Protein AF-A0A9E0LPG9-F1 (afdb_monomer)

Mean predicted aligned error: 18.49 Å

Foldseek 3Di:
DDDDDDDDDDDPPDPDPDPPFQFKWKWDQQFWKKKKWKDQVPDTDFIKMFGRKTWMKRDDPVDRFPIWIKIKTQLLRIDRPDVVVSVVCCPPLHQVCVQVRIKIWTFDTWDADPVRWIWTWIWIAGPNDTDIFIKTWDDDFDWDDDPPKIKTKTKIKDKDFCPPPRGPSPDDDPDDDDPGRMIMIMMIITMIISDHFFEWDKDKPAQEDEPEEDEAFDKDKDKIKIFGCGQAKKFWDDKDKPDDQKDWDWDDRIAGHRGMTIIMIIGHRYPHAAKDKIWIWIAIPNPVPRIDIGMYIYHYHDPPPDQDLLNLLCCCDDPNVVQAQPQLQPHAALSNCCRHPCVAQNSLSCGDVHHRLLQDALVDVVRLVVQLVCCQANDPPDSNTHHQDVVSNHRDHSRRSNRHSVNSNVSNCVVVVVDD

Radius of gyration: 40.56 Å; Cα contacts (8 Å, |Δi|>4): 874; chains: 1; bounding box: 78×57×148 Å

Secondary structure (DSSP, 8-state):
---PPP---------------PEEEEE-GGG-EEEEEEEETTEEEEEEEEE--EEEEEE-SS-GGG-EEEEEEEGGG-B-S-HHHHHHHHSTTTT-TTT--EEEEEEEEEEE-TTS-EEEEEEEEETTEEEEEEEEEEEEEEEEEETTEEEEEEEEEEEEETTSTTS---S--SS-------EEEEEEEEEEESSPP----EEES-SEEEEEEE-TT-EEEEEEEEEE-SSS-EEEEEEEESSTTEEEEES-SEE-TT-EEEEEEEEE-TT--EEEEEEEEEEES-SS-SEEEEEEEEEE--TTTT--GGGGGGGGSHHHHHHHTTTSTT--HHHHIIIIIHHHH-TTSS-SSSPPSTTS-TTSHHHHHHHHHHHHHB-SS-TTSB--BGGGT-SB-HHHHHHHHHHHHHHHHHHTTS--

pLDDT: mean 82.77, std 16.63, range [26.31, 97.62]

Sequence (420 aa):
MIKFCSISACALLFVTPTAALSKSWTIDRSKSHVEFVALRGSRLGAKGAFRNITGTILFDGRNLETSSVSAQIPLDTLESGIAARDDDLKGPRFFNTALYPKAFFRSLKISKNKDGKHILLGTFELHGLKRNLDLTLLEPVQLSTKGSKQSLTISASTAIEQSHHALNLKRLHPDGFVKVNDKIAIKILVNASSEATKGPLIRFEKTKKNFGVVEEGIEISCNFVVHNDGDKVLRIYETKSTCGCTLASMKKKLIPAGGKEVLKVVMDTSLKQGPVTKEIIVRSNDAKKSAFSIFVSADVRNPHENLGKNVQTKIFQDRCAACHVSRGLGKVGEELYLADCAMCHGLMGGGAVGPNLVRLDYSTKGMAEAVGQIIANGSPSHRSMPGFSKKVGGPLTDTQIESIVKHLKQLSELERGIVR

Solvent-accessible surface area (backbone atoms only — not comparable to full-atom values): 22954 Å² total; per-residue (Å²): 137,86,83,83,81,84,81,80,82,80,80,81,81,78,79,71,80,75,77,78,77,56,46,63,26,25,39,38,28,93,64,14,38,38,40,38,35,38,25,59,68,95,42,89,50,61,50,36,35,34,36,55,27,37,39,41,33,35,49,30,96,89,44,64,58,79,29,45,44,39,39,40,39,39,47,78,48,48,42,50,90,42,69,75,58,35,54,50,46,40,29,78,82,58,57,21,26,88,84,32,47,52,31,39,39,36,55,76,48,36,46,66,48,98,87,67,46,45,32,39,34,19,46,34,31,46,81,89,44,75,43,81,45,65,32,39,53,48,78,75,71,43,77,48,76,61,85,93,47,44,39,38,41,43,37,32,35,39,74,47,53,65,69,48,81,83,61,73,72,84,79,85,74,98,74,76,91,78,87,66,77,31,40,33,42,35,42,37,40,41,28,25,23,66,59,73,81,68,41,25,33,82,46,58,84,56,52,68,48,76,67,48,76,40,67,50,64,42,80,48,74,50,77,37,48,39,33,17,81,14,74,32,67,27,39,51,80,46,58,46,46,86,51,92,58,36,52,58,47,58,92,67,51,67,29,47,51,71,27,68,51,58,38,40,37,40,37,54,29,57,98,42,60,43,80,45,76,45,51,35,40,37,28,38,68,15,88,89,54,41,64,44,76,33,37,42,32,35,31,22,44,56,87,72,80,76,59,50,88,89,46,47,36,52,44,58,36,79,81,43,11,69,80,55,42,54,73,22,65,95,45,49,24,63,62,20,36,57,49,50,44,17,85,33,18,27,87,73,28,69,30,63,84,38,68,52,56,26,85,51,67,50,89,42,70,69,48,42,51,51,52,38,49,32,50,32,67,16,46,94,87,42,94,87,41,54,21,35,20,50,92,65,53,19,87,35,53,72,69,37,46,52,30,33,45,54,39,46,37,53,46,16,34,41,77,71,66,75,48,134

Structure (mmCIF, N/CA/C/O backbone):
data_AF-A0A9E0LPG9-F1
#
_entry.id   AF-A0A9E0LPG9-F1
#
loop_
_atom_site.group_PDB
_atom_site.id
_atom_site.type_symbol
_atom_site.label_atom_id
_atom_site.label_alt_id
_atom_site.label_comp_id
_atom_site.label_asym_id
_atom_site.label_entity_id
_atom_site.label_seq_id
_atom_site.pdbx_PDB_ins_code
_atom_site.Cartn_x
_atom_site.Cartn_y
_atom_site.Cartn_z
_atom_site.occupancy
_atom_site.B_iso_or_equiv
_atom_site.auth_seq_id
_atom_site.auth_comp_id
_atom_site.auth_asym_id
_atom_site.auth_atom_id
_atom_site.pdbx_PDB_model_num
ATOM 1 N N . MET A 1 1 ? 27.581 -17.496 89.366 1.00 40.06 1 MET A N 1
ATOM 2 C CA . MET A 1 1 ? 26.624 -18.213 88.492 1.00 40.06 1 MET A CA 1
ATOM 3 C C . MET A 1 1 ? 25.664 -17.190 87.895 1.00 40.06 1 MET A C 1
ATOM 5 O O . MET A 1 1 ? 24.754 -16.750 88.581 1.00 40.06 1 MET A O 1
ATOM 9 N N . ILE A 1 2 ? 25.933 -16.727 86.672 1.00 38.16 2 ILE A N 1
ATOM 10 C CA . ILE A 1 2 ? 25.159 -15.671 85.997 1.00 38.16 2 ILE A CA 1
ATOM 11 C C . ILE A 1 2 ? 24.058 -16.349 85.169 1.00 38.16 2 ILE A C 1
ATOM 13 O O . ILE A 1 2 ? 24.359 -17.132 84.271 1.00 38.16 2 ILE A O 1
ATOM 17 N N . LYS A 1 3 ? 22.788 -16.095 85.511 1.00 43.50 3 LYS A N 1
ATOM 18 C CA . LYS A 1 3 ? 21.605 -16.581 84.783 1.00 43.50 3 LYS A CA 1
ATOM 19 C C . LYS A 1 3 ? 21.385 -15.717 83.537 1.00 43.50 3 LYS A C 1
ATOM 21 O O . LYS A 1 3 ? 21.078 -14.536 83.666 1.00 43.50 3 LYS A O 1
ATOM 26 N N . PHE A 1 4 ? 21.501 -16.308 82.349 1.00 40.34 4 PHE A N 1
ATOM 27 C 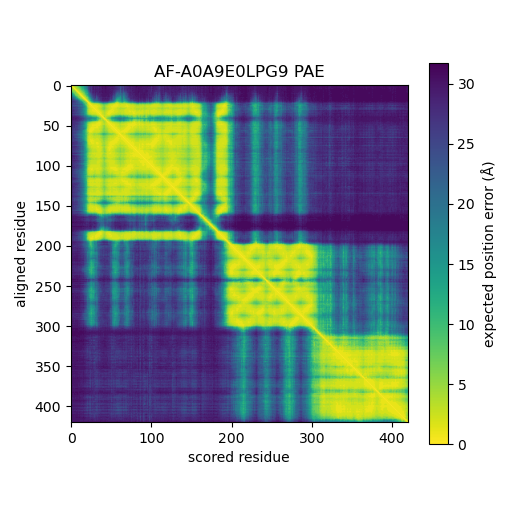CA . PHE A 1 4 ? 21.065 -15.687 81.097 1.00 40.34 4 PHE A CA 1
ATOM 28 C C . PHE A 1 4 ? 19.552 -15.870 80.922 1.00 40.34 4 PHE A C 1
ATOM 30 O O . PHE A 1 4 ? 19.049 -16.991 80.870 1.00 40.34 4 PHE A O 1
ATOM 37 N N . CYS A 1 5 ? 18.833 -14.751 80.851 1.00 44.97 5 CYS A N 1
ATOM 38 C CA . CYS A 1 5 ? 17.407 -14.676 80.553 1.00 44.97 5 CYS A CA 1
ATOM 39 C C . CYS A 1 5 ? 17.236 -14.627 79.024 1.00 44.97 5 CYS A C 1
ATOM 41 O O . CYS A 1 5 ? 17.727 -13.697 78.386 1.00 44.97 5 CYS A O 1
ATOM 43 N N . SER A 1 6 ? 16.598 -15.637 78.425 1.00 42.03 6 SER A N 1
ATOM 44 C CA . SER A 1 6 ? 16.315 -15.660 76.982 1.00 42.03 6 SER A CA 1
ATOM 45 C C . SER A 1 6 ? 15.120 -14.765 76.660 1.00 42.03 6 SER A C 1
ATOM 47 O O . SER A 1 6 ? 14.002 -15.032 77.094 1.00 42.03 6 SER A O 1
ATOM 49 N N . ILE A 1 7 ? 15.357 -13.713 75.877 1.00 47.09 7 ILE A N 1
ATOM 50 C CA . ILE A 1 7 ? 14.318 -12.859 75.296 1.00 47.09 7 ILE A CA 1
ATOM 51 C C . ILE A 1 7 ? 13.841 -13.530 74.003 1.00 47.09 7 ILE A C 1
ATOM 53 O O . ILE A 1 7 ? 14.579 -13.610 73.024 1.00 47.09 7 ILE A O 1
ATOM 57 N N . SER A 1 8 ? 12.605 -14.029 74.007 1.00 47.81 8 SER A N 1
ATOM 58 C CA . SER A 1 8 ? 11.944 -14.578 72.822 1.00 47.81 8 SER A CA 1
ATOM 59 C C . SER A 1 8 ? 11.447 -13.427 71.940 1.00 47.81 8 SER A C 1
ATOM 61 O O . SER A 1 8 ? 10.483 -12.744 72.284 1.00 47.81 8 SER A O 1
ATOM 63 N N . ALA A 1 9 ? 12.112 -13.193 70.807 1.00 44.16 9 ALA A N 1
ATOM 64 C CA . ALA A 1 9 ? 11.703 -12.203 69.816 1.00 44.16 9 ALA A CA 1
ATOM 65 C C . ALA A 1 9 ? 10.445 -12.684 69.068 1.00 44.16 9 ALA A C 1
ATOM 67 O O . ALA A 1 9 ? 10.492 -13.625 68.277 1.00 44.16 9 ALA A O 1
ATOM 68 N N . CYS A 1 10 ? 9.307 -12.040 69.329 1.00 49.28 10 CYS A N 1
ATOM 69 C CA . CYS A 1 10 ? 8.064 -12.252 68.593 1.00 49.28 10 CYS A CA 1
ATOM 70 C C . CYS A 1 10 ? 8.159 -11.521 67.241 1.00 49.28 10 CYS A C 1
ATOM 72 O O . CYS A 1 10 ? 8.079 -10.294 67.179 1.00 49.28 10 CYS A O 1
ATOM 74 N N . ALA A 1 11 ? 8.398 -12.268 66.162 1.00 44.22 11 ALA A N 1
ATOM 75 C CA . ALA A 1 11 ? 8.447 -11.729 64.808 1.00 44.22 11 ALA A CA 1
ATOM 76 C C . ALA A 1 11 ? 7.028 -11.364 64.334 1.00 44.22 11 ALA A C 1
ATOM 78 O O . ALA A 1 11 ? 6.231 -12.240 63.995 1.00 44.22 11 ALA A O 1
ATOM 79 N N . LEU A 1 12 ? 6.709 -10.066 64.300 1.00 45.91 12 LEU A N 1
ATOM 80 C CA . LEU A 1 12 ? 5.516 -9.557 63.624 1.00 45.91 12 LEU A CA 1
ATOM 81 C C . LEU A 1 12 ? 5.660 -9.763 62.109 1.00 45.91 12 LEU A C 1
ATOM 83 O O . LEU A 1 12 ? 6.426 -9.072 61.437 1.00 45.91 12 LEU A O 1
ATOM 87 N N . LEU A 1 13 ? 4.898 -10.715 61.570 1.00 42.38 13 LEU A N 1
ATOM 88 C CA . LEU A 1 13 ? 4.685 -10.882 60.135 1.00 42.38 13 LEU A CA 1
ATOM 89 C C . LEU A 1 13 ? 3.853 -9.702 59.616 1.00 42.38 13 LEU A C 1
ATOM 91 O O . LEU A 1 13 ? 2.627 -9.692 59.721 1.00 42.38 13 LEU A O 1
ATOM 95 N N . PHE A 1 14 ? 4.517 -8.702 59.039 1.00 43.44 14 PHE A N 1
ATOM 96 C CA . PHE A 1 14 ? 3.851 -7.703 58.210 1.00 43.44 14 PHE A CA 1
ATOM 97 C C . PHE A 1 14 ? 3.332 -8.393 56.943 1.00 43.44 14 PHE A C 1
ATOM 99 O O . PHE A 1 14 ? 4.089 -8.668 56.014 1.00 43.44 14 PHE A O 1
ATOM 106 N N . VAL A 1 15 ? 2.029 -8.680 56.901 1.00 42.94 15 VAL A N 1
ATOM 107 C CA . VAL A 1 15 ? 1.338 -9.035 55.657 1.00 42.94 15 VAL A CA 1
ATOM 108 C C . VAL A 1 15 ? 1.300 -7.771 54.806 1.00 42.94 15 VAL A C 1
ATOM 110 O O . VAL A 1 15 ? 0.464 -6.892 55.008 1.00 42.94 15 VAL A O 1
ATOM 113 N N . THR A 1 16 ? 2.242 -7.636 53.878 1.00 39.94 16 THR A N 1
ATOM 114 C CA . THR A 1 16 ? 2.169 -6.583 52.870 1.00 39.94 16 THR A CA 1
ATOM 115 C C . THR A 1 16 ? 0.974 -6.889 51.962 1.00 39.94 16 THR A C 1
ATOM 117 O O . THR A 1 16 ? 0.887 -7.993 51.416 1.00 39.94 16 THR A O 1
ATOM 120 N N . PRO A 1 17 ? 0.007 -5.967 51.795 1.00 45.00 17 PRO A N 1
ATOM 121 C CA . PRO A 1 17 ? -1.066 -6.174 50.839 1.00 45.00 17 PRO A CA 1
ATOM 122 C C . PRO A 1 17 ? -0.434 -6.288 49.453 1.00 45.00 17 PRO A C 1
ATOM 124 O O . PRO A 1 17 ? 0.194 -5.353 48.957 1.00 45.00 17 PRO A O 1
ATOM 127 N N . THR A 1 18 ? -0.560 -7.464 48.841 1.00 40.06 18 THR A N 1
ATOM 128 C CA . THR A 1 18 ? -0.142 -7.685 47.461 1.00 40.06 18 THR A CA 1
ATOM 129 C C . THR A 1 18 ? -0.951 -6.727 46.595 1.00 40.06 18 THR A C 1
ATOM 131 O O . THR A 1 18 ? -2.162 -6.904 46.451 1.00 40.06 18 THR A O 1
ATOM 134 N N . ALA A 1 19 ? -0.308 -5.688 46.057 1.00 43.84 19 ALA A N 1
ATOM 135 C CA . ALA A 1 19 ? -0.935 -4.805 45.086 1.00 43.84 19 ALA A CA 1
ATOM 136 C C . ALA A 1 19 ? -1.461 -5.679 43.940 1.00 43.84 19 ALA A C 1
ATOM 138 O O . ALA A 1 19 ? -0.690 -6.340 43.240 1.00 43.84 19 ALA A O 1
ATOM 139 N N . ALA A 1 20 ? -2.785 -5.761 43.806 1.00 46.69 20 ALA A N 1
ATOM 140 C CA . ALA A 1 20 ? -3.403 -6.494 42.719 1.00 46.69 20 ALA A CA 1
ATOM 141 C C . ALA A 1 20 ? -2.993 -5.810 41.408 1.00 46.69 20 ALA A C 1
ATOM 143 O O . ALA A 1 20 ? -3.295 -4.640 41.184 1.00 46.69 20 ALA A O 1
ATOM 144 N N . LEU A 1 21 ? -2.247 -6.525 40.566 1.00 53.47 21 LEU A N 1
ATOM 145 C CA . LEU A 1 21 ? -1.847 -6.043 39.249 1.00 53.47 21 LEU A CA 1
ATOM 146 C C . LEU A 1 21 ? -3.101 -5.877 38.382 1.00 53.47 21 LEU A C 1
ATOM 148 O O . LEU A 1 21 ? -3.754 -6.865 38.038 1.00 53.47 21 LEU A O 1
ATOM 152 N N . SER A 1 22 ? -3.429 -4.639 38.011 1.00 62.91 22 SER A N 1
ATOM 153 C CA . SER A 1 22 ? -4.437 -4.369 36.988 1.00 62.91 22 SER A CA 1
ATOM 154 C C . SER A 1 22 ? -3.978 -4.994 35.668 1.00 62.91 22 SER A C 1
ATOM 156 O O . SER A 1 22 ? -2.862 -4.773 35.190 1.00 62.91 22 SER A O 1
ATOM 158 N N . LYS A 1 23 ? -4.820 -5.848 35.082 1.00 79.81 23 LYS A N 1
ATOM 159 C CA . LYS A 1 23 ? -4.491 -6.532 33.828 1.00 79.81 23 LYS A CA 1
ATOM 160 C C . LYS A 1 23 ? -4.772 -5.583 32.667 1.00 79.81 23 LYS A C 1
ATOM 162 O O . LYS A 1 23 ? -5.824 -4.950 32.644 1.00 79.81 23 LYS A O 1
ATOM 167 N N . SER A 1 24 ? -3.854 -5.496 31.706 1.00 86.06 24 SER A N 1
ATOM 168 C CA . SER A 1 24 ? -4.054 -4.703 30.488 1.00 86.06 24 SER A CA 1
ATOM 169 C C . SER A 1 24 ? -4.842 -5.485 29.435 1.00 86.06 24 SER A C 1
ATOM 171 O O . SER A 1 24 ? -4.578 -6.664 29.191 1.00 86.06 24 SER A O 1
ATOM 173 N N . TRP A 1 25 ? -5.803 -4.815 28.806 1.00 90.38 25 TRP A N 1
ATOM 174 C CA . TRP A 1 25 ? -6.693 -5.337 27.774 1.00 90.38 25 TRP A CA 1
ATOM 175 C C . TRP A 1 25 ? -6.694 -4.397 26.575 1.00 90.38 25 TRP A C 1
ATOM 177 O O . TRP A 1 25 ? -6.643 -3.177 26.724 1.00 90.38 25 TRP A O 1
ATOM 187 N N . THR A 1 26 ? -6.797 -4.959 25.375 1.00 90.31 26 THR A N 1
ATOM 188 C CA . THR A 1 26 ? -6.900 -4.195 24.127 1.00 90.31 26 THR A CA 1
ATOM 189 C C . THR A 1 26 ? -8.337 -4.222 23.629 1.00 90.31 26 THR A C 1
ATOM 191 O O . THR A 1 26 ? -8.930 -5.293 23.531 1.00 90.31 26 THR A O 1
ATOM 194 N N . ILE A 1 27 ? -8.900 -3.058 23.301 1.00 93.25 27 ILE A N 1
ATOM 195 C CA . ILE A 1 27 ? -10.251 -2.949 22.737 1.00 93.25 27 ILE A CA 1
ATOM 196 C C . ILE A 1 27 ? -10.298 -3.642 21.364 1.00 93.25 27 ILE A C 1
ATOM 198 O O . ILE A 1 27 ? -9.544 -3.293 20.454 1.00 93.25 27 ILE A O 1
ATOM 202 N N . ASP A 1 28 ? -11.216 -4.595 21.194 1.00 89.88 28 ASP A N 1
ATOM 203 C CA . ASP A 1 28 ? -11.528 -5.216 19.907 1.00 89.88 28 ASP A CA 1
ATOM 204 C C . ASP A 1 28 ? -12.386 -4.255 19.083 1.00 89.88 28 ASP A C 1
ATOM 206 O O . ASP A 1 28 ? -13.600 -4.117 19.287 1.00 89.88 28 ASP A O 1
ATOM 210 N N . ARG A 1 29 ? -11.745 -3.622 18.097 1.00 91.00 29 ARG A N 1
ATOM 211 C CA . ARG A 1 29 ? -12.389 -2.661 17.194 1.00 91.00 29 ARG A CA 1
ATOM 212 C C . ARG A 1 29 ? -13.625 -3.216 16.489 1.00 91.00 29 ARG A C 1
ATOM 214 O O . ARG A 1 29 ? -14.561 -2.474 16.225 1.00 91.00 29 ARG A O 1
ATOM 221 N N . SER A 1 30 ? -13.647 -4.514 16.179 1.00 85.19 30 SER A N 1
ATOM 222 C CA . SER A 1 30 ? -14.741 -5.119 15.406 1.00 85.19 30 SER A CA 1
ATOM 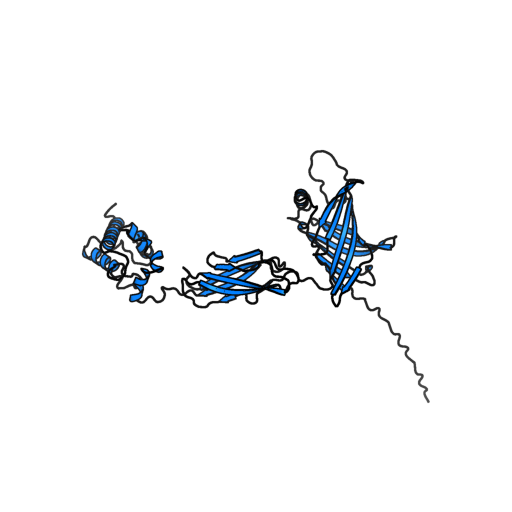223 C C . SER A 1 30 ? -16.005 -5.371 16.226 1.00 85.19 30 SER A C 1
ATOM 225 O O . SER A 1 30 ? -17.055 -5.650 15.655 1.00 85.19 30 SER A O 1
ATOM 227 N N . LYS A 1 31 ? -15.913 -5.252 17.554 1.00 90.06 31 LYS A N 1
ATOM 228 C CA . LYS A 1 31 ? -17.004 -5.516 18.501 1.00 90.06 31 LYS A CA 1
ATOM 229 C C . LYS A 1 31 ? -17.283 -4.335 19.434 1.00 90.06 31 LYS A C 1
ATOM 231 O O . LYS A 1 31 ? -17.976 -4.499 20.436 1.00 90.06 31 LYS A O 1
ATOM 236 N N . SER A 1 32 ? -16.732 -3.166 19.113 1.00 93.81 32 SER A N 1
ATOM 237 C CA . SER A 1 32 ? -16.830 -1.966 19.940 1.00 93.81 32 SER A CA 1
ATOM 238 C C . SER A 1 32 ? -17.371 -0.796 19.130 1.00 93.81 32 SER A C 1
ATOM 240 O O . SER A 1 32 ? -16.910 -0.539 18.014 1.00 93.81 32 SER A O 1
ATOM 242 N N . HIS A 1 33 ? -18.358 -0.099 19.685 1.00 94.62 33 HIS A N 1
ATOM 243 C CA . HIS A 1 33 ? -19.030 1.022 19.036 1.00 94.62 33 HIS A CA 1
ATOM 244 C C . HIS A 1 33 ? -19.634 1.995 20.060 1.00 94.62 33 HIS A C 1
ATOM 246 O O . HIS A 1 33 ? -19.862 1.651 21.222 1.00 94.62 33 HIS A O 1
ATOM 252 N N . VAL A 1 34 ? -19.872 3.227 19.611 1.00 94.56 34 VAL A N 1
ATOM 253 C CA . VAL A 1 34 ? -20.610 4.257 20.346 1.00 94.56 34 VAL A CA 1
ATOM 254 C C . VAL A 1 34 ? -21.878 4.532 19.563 1.00 94.56 34 VAL A C 1
ATOM 256 O O . VAL A 1 34 ? -21.793 4.918 18.406 1.00 94.56 34 VAL A O 1
ATOM 259 N N . GLU A 1 35 ? -23.031 4.357 20.185 1.00 91.38 35 GLU A N 1
ATOM 260 C CA . GLU A 1 35 ? -24.332 4.765 19.664 1.00 91.38 35 GLU A CA 1
ATOM 261 C C . GLU A 1 35 ? -24.730 6.107 20.269 1.00 91.38 35 GLU A C 1
ATOM 263 O O . GLU A 1 35 ? -24.474 6.379 21.446 1.00 91.38 35 GLU A O 1
ATOM 268 N N . PHE A 1 36 ? -25.399 6.937 19.478 1.00 88.50 36 PHE A N 1
ATOM 269 C CA . PHE A 1 36 ? -25.978 8.180 19.955 1.00 88.50 36 PHE A CA 1
ATOM 270 C C . PHE A 1 36 ? -27.391 8.392 19.418 1.00 88.50 36 PHE A C 1
ATOM 272 O O . PHE A 1 36 ? -27.758 7.935 18.332 1.00 88.50 36 PHE A O 1
ATOM 279 N N . VAL A 1 37 ? -28.178 9.134 20.193 1.00 83.19 37 VAL A N 1
ATOM 280 C CA . VAL A 1 37 ? -29.506 9.615 19.818 1.00 83.19 37 VAL A CA 1
ATOM 281 C C . VAL A 1 37 ? -29.583 11.099 20.146 1.00 83.19 37 VAL A C 1
ATOM 283 O O . VAL A 1 37 ? -29.543 11.480 21.316 1.00 83.19 37 VAL A O 1
ATOM 286 N N . ALA A 1 38 ? -29.698 11.937 19.117 1.00 80.38 38 ALA A N 1
ATOM 287 C CA . ALA A 1 38 ? -30.002 13.352 19.277 1.00 80.38 38 ALA A CA 1
ATOM 288 C C . ALA A 1 38 ? -31.497 13.504 19.577 1.00 80.38 38 ALA A C 1
ATOM 290 O O . ALA A 1 38 ? -32.333 13.034 18.808 1.00 80.38 38 ALA A O 1
ATOM 291 N N . LEU A 1 39 ? -31.843 14.125 20.699 1.00 67.31 39 LEU A N 1
ATOM 292 C CA . LEU A 1 39 ? -33.222 14.393 21.098 1.00 67.31 39 LEU A CA 1
ATOM 293 C C . LEU A 1 39 ? -33.611 15.812 20.695 1.00 67.31 39 LEU A C 1
ATOM 295 O O . LEU A 1 39 ? -32.826 16.738 20.881 1.00 67.31 39 LEU A O 1
ATOM 299 N N . ARG A 1 40 ? -34.840 15.980 20.196 1.00 67.69 40 ARG A N 1
ATOM 300 C CA . ARG A 1 40 ? -35.436 17.293 19.909 1.00 67.69 40 ARG A CA 1
ATOM 301 C C . ARG A 1 40 ? -36.594 17.512 20.879 1.00 67.69 40 ARG A C 1
ATOM 303 O O . ARG A 1 40 ? -37.724 17.082 20.626 1.00 67.69 40 ARG A O 1
ATOM 310 N N . GLY A 1 41 ? -36.299 18.107 22.033 1.00 66.19 41 GLY A N 1
ATOM 311 C CA . GLY A 1 41 ? -37.218 18.116 23.177 1.00 66.19 41 GLY A CA 1
ATOM 312 C C . GLY A 1 41 ? -37.485 16.696 23.703 1.00 66.19 41 GLY A C 1
ATOM 313 O O . GLY A 1 41 ? -36.550 15.937 23.935 1.00 66.19 41 GLY A O 1
ATOM 314 N N . SER A 1 42 ? -38.756 16.317 23.874 1.00 62.22 42 SER A N 1
ATOM 315 C CA . SER A 1 42 ? -39.164 14.964 24.301 1.00 62.22 42 SER A CA 1
ATOM 316 C C . SER A 1 42 ? -39.256 13.940 23.159 1.00 62.22 42 SER A C 1
ATOM 318 O O . SER A 1 42 ? -39.576 12.777 23.403 1.00 62.22 42 SER A O 1
ATOM 320 N N . ARG A 1 43 ? -38.996 14.342 21.906 1.00 64.25 43 ARG A N 1
ATOM 321 C CA . ARG A 1 43 ? -39.087 13.459 20.735 1.00 64.25 43 ARG A CA 1
ATOM 322 C C . ARG A 1 43 ? -37.731 12.835 20.415 1.00 64.25 43 ARG A C 1
ATOM 324 O O . ARG A 1 43 ? -36.703 13.516 20.415 1.00 64.25 43 ARG A O 1
ATOM 331 N N . LEU A 1 44 ? -37.752 11.545 20.080 1.00 65.94 44 LEU A N 1
ATOM 332 C CA . LEU A 1 44 ? -36.601 10.846 19.509 1.00 65.94 44 LEU A CA 1
ATOM 333 C C . LEU A 1 44 ? -36.221 11.508 18.179 1.00 65.94 44 LEU A C 1
ATOM 335 O O . LEU A 1 44 ? -37.055 11.612 17.281 1.00 65.94 44 LEU A O 1
ATOM 339 N N . GLY A 1 45 ? -34.977 11.969 18.069 1.00 72.25 45 GLY A N 1
ATOM 340 C CA . GLY A 1 45 ? -34.427 12.525 16.837 1.00 72.25 45 GLY A CA 1
ATOM 341 C C . GLY A 1 45 ? -33.448 11.566 16.162 1.00 72.25 45 GLY A C 1
ATOM 342 O O . GLY A 1 45 ? -33.644 10.348 16.145 1.00 72.25 45 GLY A O 1
ATOM 343 N N . ALA A 1 46 ? -32.407 12.128 15.546 1.00 81.12 46 ALA A N 1
ATOM 344 C CA . ALA A 1 46 ? -31.466 11.381 14.721 1.00 81.12 46 ALA A CA 1
ATOM 345 C C . ALA A 1 46 ? -30.656 10.369 15.545 1.00 81.12 46 ALA A C 1
ATOM 347 O O . ALA A 1 46 ? -30.080 10.711 16.577 1.00 81.12 46 ALA A O 1
ATOM 348 N N . LYS A 1 47 ? -30.585 9.132 15.049 1.00 87.06 47 LYS A N 1
ATOM 349 C CA . LYS A 1 47 ? -29.726 8.074 15.587 1.00 87.06 47 LYS A CA 1
ATOM 350 C C . LYS A 1 47 ? -28.484 7.923 14.723 1.00 87.06 47 LYS A C 1
ATOM 352 O O . LYS A 1 47 ? -28.561 8.108 13.508 1.00 87.06 47 LYS A O 1
ATOM 357 N N . GLY A 1 48 ? -27.382 7.530 15.340 1.00 90.56 48 GLY A N 1
ATOM 358 C CA . GLY A 1 48 ? -26.187 7.121 14.621 1.00 90.56 48 GLY A CA 1
ATOM 359 C C . GLY A 1 48 ? -25.203 6.388 15.514 1.00 90.56 48 GLY A C 1
ATOM 360 O O . GLY A 1 48 ? -25.436 6.215 16.713 1.00 90.56 48 GLY A O 1
ATOM 361 N N . ALA A 1 49 ? -24.110 5.944 14.911 1.00 94.75 49 ALA A N 1
ATOM 362 C CA . ALA A 1 49 ? -23.049 5.243 15.600 1.00 94.75 49 ALA A CA 1
ATOM 363 C C . ALA A 1 49 ? -21.667 5.580 15.035 1.00 94.75 49 ALA A C 1
ATOM 365 O O . ALA A 1 49 ? -21.521 5.917 13.863 1.00 94.75 49 ALA A O 1
ATOM 366 N N . PHE A 1 50 ? -20.652 5.426 15.882 1.00 96.00 50 PHE A N 1
ATOM 367 C CA . PHE A 1 50 ? -19.245 5.342 15.504 1.00 96.00 50 PHE A CA 1
ATOM 368 C C . PHE A 1 50 ? -18.745 3.923 15.763 1.00 96.00 50 PHE A C 1
ATOM 370 O O . PHE A 1 50 ? -19.007 3.345 16.823 1.00 96.00 50 PHE A O 1
ATOM 377 N N . ARG A 1 51 ? -18.006 3.358 14.809 1.00 93.81 51 ARG A N 1
ATOM 378 C CA . ARG A 1 51 ? -17.498 1.980 14.854 1.00 93.81 51 ARG A CA 1
ATOM 379 C C . ARG A 1 51 ? -15.974 1.961 14.948 1.00 93.81 51 ARG A C 1
ATOM 381 O O . ARG A 1 51 ? -15.309 2.989 14.921 1.00 93.81 51 ARG A O 1
ATOM 388 N N . ASN A 1 52 ? -15.396 0.765 15.046 1.00 90.56 52 ASN A N 1
ATOM 389 C CA . ASN A 1 52 ? -13.946 0.557 15.029 1.00 90.56 52 ASN A CA 1
ATOM 390 C C . ASN A 1 52 ? -13.188 1.316 16.131 1.00 90.56 52 ASN A C 1
ATOM 392 O O . ASN A 1 52 ? -12.052 1.743 15.920 1.00 90.56 52 ASN A O 1
ATOM 396 N N . ILE A 1 53 ? -13.800 1.456 17.310 1.00 93.56 53 ILE A N 1
ATOM 397 C CA . ILE A 1 53 ? -13.151 2.073 18.472 1.00 93.56 53 ILE A CA 1
ATOM 398 C C . ILE A 1 53 ? -11.909 1.263 18.828 1.00 93.56 53 ILE A C 1
ATOM 400 O O . ILE A 1 53 ? -11.943 0.036 18.869 1.00 93.56 53 ILE A O 1
ATOM 404 N N . THR A 1 54 ? -10.808 1.947 19.104 1.00 91.38 54 THR A N 1
ATOM 405 C CA . THR A 1 54 ? -9.555 1.315 19.538 1.00 91.38 54 THR A CA 1
ATOM 406 C C . THR A 1 54 ? -9.135 1.878 20.880 1.00 91.38 54 THR A C 1
ATOM 408 O O . THR A 1 54 ? -9.572 2.959 21.263 1.00 91.38 54 THR A O 1
ATOM 411 N N . GLY A 1 55 ? -8.289 1.162 21.613 1.00 91.06 55 GLY A N 1
ATOM 412 C CA . GLY A 1 55 ? -7.828 1.632 22.908 1.00 91.06 55 GLY A CA 1
ATOM 413 C C . GLY A 1 55 ? -7.334 0.524 23.816 1.00 91.06 55 GLY A C 1
ATOM 414 O O . GLY A 1 55 ? -7.272 -0.645 23.429 1.00 91.06 55 GLY A O 1
ATOM 415 N N . THR A 1 56 ? -7.000 0.920 25.034 1.00 92.00 56 THR A N 1
ATOM 416 C CA . THR A 1 56 ? -6.482 0.055 26.089 1.00 92.00 56 THR A CA 1
ATOM 417 C C . THR A 1 56 ? -7.276 0.257 27.367 1.00 92.00 56 THR A C 1
ATOM 419 O O . THR A 1 56 ? -7.655 1.383 27.697 1.00 92.00 56 THR A O 1
ATOM 422 N N . ILE A 1 57 ? -7.482 -0.829 28.102 1.00 93.25 57 ILE A N 1
ATOM 423 C CA . ILE A 1 57 ? -8.161 -0.841 29.395 1.00 93.25 57 ILE A CA 1
ATOM 424 C C . ILE A 1 57 ? -7.231 -1.511 30.398 1.00 93.25 57 ILE A C 1
ATOM 426 O O . ILE A 1 57 ? -6.835 -2.655 30.192 1.00 93.25 57 ILE A O 1
ATOM 430 N N . LEU A 1 58 ? -6.894 -0.820 31.481 1.00 91.19 58 LEU A N 1
ATOM 431 C CA . LEU A 1 58 ? -6.344 -1.460 32.671 1.00 91.19 58 LEU A CA 1
ATOM 432 C C . LEU A 1 58 ? -7.531 -1.815 33.559 1.00 91.19 58 LEU A C 1
ATOM 434 O O . LEU A 1 58 ? -8.199 -0.921 34.070 1.00 91.19 58 LEU A O 1
ATOM 438 N N . PHE A 1 59 ? -7.826 -3.105 33.679 1.00 91.12 59 PHE A N 1
ATOM 439 C CA . PHE A 1 59 ? -8.992 -3.598 34.405 1.00 91.12 59 PHE A CA 1
ATOM 440 C C . PHE A 1 59 ? -8.559 -4.321 35.678 1.00 91.12 59 PHE A C 1
ATOM 442 O O . PHE A 1 59 ? -7.778 -5.278 35.627 1.00 91.12 59 PHE A O 1
ATOM 449 N N . ASP A 1 60 ? -9.104 -3.874 36.803 1.00 88.62 60 ASP A N 1
ATOM 450 C CA . ASP A 1 60 ? -9.031 -4.531 38.101 1.00 88.62 60 ASP A CA 1
ATOM 451 C C . ASP A 1 60 ? -10.420 -5.085 38.450 1.00 88.62 60 ASP A C 1
ATOM 453 O O . ASP A 1 60 ? -11.356 -4.352 38.766 1.00 88.62 60 ASP A O 1
ATOM 457 N N . GLY A 1 61 ? -10.553 -6.410 38.373 1.00 84.75 61 GLY A N 1
ATOM 458 C CA . GLY A 1 61 ? -11.812 -7.104 38.651 1.00 84.75 61 GLY A CA 1
ATOM 459 C C . GLY A 1 61 ? -12.201 -7.149 40.131 1.00 84.75 61 GLY A C 1
ATOM 460 O O . GLY A 1 61 ? -13.290 -7.626 40.437 1.00 84.75 61 GLY A O 1
ATOM 461 N N . ARG A 1 62 ? -11.334 -6.697 41.049 1.00 86.25 62 ARG A N 1
ATOM 462 C CA . ARG A 1 62 ? -11.628 -6.613 42.490 1.00 86.25 62 ARG A CA 1
ATOM 463 C C . ARG A 1 62 ? -12.081 -5.217 42.892 1.00 86.25 62 ARG A C 1
ATOM 465 O O . ARG A 1 62 ? -12.909 -5.086 43.789 1.00 86.25 62 ARG A O 1
ATOM 472 N N . ASN A 1 63 ? -11.539 -4.189 42.244 1.00 88.62 63 ASN A N 1
ATOM 473 C CA . ASN A 1 63 ? -11.883 -2.802 42.511 1.00 88.62 63 ASN A CA 1
ATOM 474 C C . ASN A 1 63 ? -11.924 -1.985 41.213 1.00 88.62 63 ASN A C 1
ATOM 476 O O . ASN A 1 63 ? -10.891 -1.631 40.657 1.00 88.62 63 ASN A O 1
ATOM 480 N N . LEU A 1 64 ? -13.119 -1.616 40.746 1.00 90.81 64 LEU A N 1
ATOM 481 C CA . LEU A 1 64 ? -13.246 -0.809 39.529 1.00 90.81 64 LEU A CA 1
ATOM 482 C C . LEU A 1 64 ? -12.625 0.589 39.670 1.00 90.81 64 LEU A C 1
ATOM 484 O O . LEU A 1 64 ? -12.229 1.164 38.662 1.00 90.81 64 LEU A O 1
ATOM 488 N N . GLU A 1 65 ? -12.489 1.134 40.884 1.00 92.44 65 GLU A N 1
ATOM 489 C CA . GLU A 1 65 ? -11.940 2.481 41.109 1.00 92.44 65 GLU A CA 1
ATOM 490 C C . GLU A 1 65 ? -10.443 2.602 40.769 1.00 92.44 65 GLU A C 1
ATOM 492 O O . GLU A 1 65 ? -9.956 3.703 40.516 1.00 92.44 65 GLU A O 1
ATOM 497 N N . THR A 1 66 ? -9.719 1.478 40.701 1.00 91.06 66 THR A N 1
ATOM 498 C CA . THR A 1 66 ? -8.300 1.410 40.293 1.00 91.06 66 THR A CA 1
ATOM 499 C C . THR A 1 66 ? -8.125 1.143 38.791 1.00 91.06 66 THR A C 1
ATOM 501 O O . THR A 1 66 ? -6.999 1.099 38.288 1.00 91.06 66 THR A O 1
ATOM 504 N N . SER A 1 67 ? -9.227 0.960 38.055 1.00 94.38 67 SER A N 1
ATOM 505 C CA . SER A 1 67 ? -9.209 0.710 36.613 1.00 94.38 67 SER A CA 1
ATOM 506 C C . SER A 1 67 ? -9.033 2.005 35.808 1.00 94.38 67 SER A C 1
ATOM 508 O O . SER A 1 67 ? -9.348 3.102 36.265 1.00 94.38 67 SER A O 1
ATOM 510 N N . SER A 1 68 ? -8.545 1.895 34.570 1.00 94.00 68 SER A N 1
ATOM 511 C CA . SER A 1 68 ? -8.398 3.038 33.657 1.00 94.00 68 SER A CA 1
ATOM 512 C C . SER A 1 68 ? -8.631 2.658 32.195 1.00 94.00 68 SER A C 1
ATOM 514 O O . SER A 1 68 ? -8.501 1.499 31.800 1.00 94.00 68 SER A O 1
ATOM 516 N N . VAL A 1 69 ? -8.995 3.647 31.377 1.00 95.75 69 VAL A N 1
ATOM 517 C CA . VAL A 1 69 ? -9.343 3.489 29.960 1.00 95.75 69 VAL A CA 1
ATOM 518 C C . VAL A 1 69 ? -8.715 4.611 29.137 1.00 95.75 69 VAL A C 1
ATOM 520 O O . VAL A 1 69 ? -8.798 5.786 29.489 1.00 95.75 69 VAL A O 1
ATOM 523 N N . SER A 1 70 ? -8.147 4.257 27.987 1.00 95.44 70 SER A N 1
ATOM 524 C CA . SER A 1 70 ? -7.736 5.195 26.940 1.00 95.44 70 SER A CA 1
ATOM 525 C C . SER A 1 70 ? -8.287 4.710 25.606 1.00 95.44 70 SER A C 1
ATOM 527 O O . SER A 1 70 ? -7.979 3.592 25.195 1.00 95.44 70 SER A O 1
ATOM 529 N N . ALA A 1 71 ? -9.105 5.520 24.936 1.00 96.44 71 ALA A N 1
ATOM 530 C CA . ALA A 1 71 ? -9.804 5.146 23.711 1.00 96.44 71 ALA A CA 1
ATOM 531 C C . ALA A 1 71 ? -9.656 6.199 22.602 1.00 96.44 71 ALA A C 1
ATOM 533 O O . ALA A 1 71 ? -9.538 7.397 22.864 1.00 96.44 71 ALA A O 1
ATOM 534 N N . GLN A 1 72 ? -9.688 5.731 21.353 1.00 96.06 72 GLN A N 1
ATOM 535 C CA . GLN A 1 72 ? -9.749 6.536 20.135 1.00 96.06 72 GLN A CA 1
ATOM 536 C C . GLN A 1 72 ? -10.978 6.132 19.324 1.00 96.06 72 GLN A C 1
ATOM 538 O O . GLN A 1 72 ? -11.218 4.942 19.098 1.00 96.06 72 GLN A O 1
ATOM 543 N N . ILE A 1 73 ? -11.713 7.130 18.846 1.00 96.81 73 ILE A N 1
ATOM 544 C CA . ILE A 1 73 ? -12.933 6.972 18.057 1.00 96.81 73 ILE A CA 1
ATOM 545 C C . ILE A 1 73 ? -12.648 7.538 16.658 1.00 96.81 73 ILE A C 1
ATOM 547 O O . ILE A 1 73 ? -12.481 8.754 16.535 1.00 96.81 73 ILE A O 1
ATOM 551 N N . PRO A 1 74 ? -12.547 6.700 15.610 1.00 94.00 74 PRO A N 1
ATOM 552 C CA . PRO A 1 74 ? -12.411 7.172 14.233 1.00 94.00 74 PRO A CA 1
ATOM 553 C C . PRO A 1 74 ? -13.725 7.809 13.760 1.00 94.00 74 PRO A C 1
ATOM 555 O O . PRO A 1 74 ? -14.758 7.137 13.714 1.00 94.00 74 PRO A O 1
ATOM 558 N N . LEU A 1 75 ? -13.711 9.103 13.436 1.00 93.88 75 LEU A N 1
ATOM 559 C CA . LEU A 1 75 ? -14.942 9.847 13.131 1.00 93.88 75 LEU A CA 1
ATOM 560 C C . LEU A 1 75 ? -15.482 9.568 11.719 1.00 93.88 75 LEU A C 1
ATOM 562 O O . LEU A 1 75 ? -16.676 9.715 11.469 1.00 93.88 75 LEU A O 1
ATOM 566 N N . ASP A 1 76 ? -14.632 9.100 10.807 1.00 93.31 76 ASP A N 1
ATOM 567 C CA . ASP A 1 76 ? -15.002 8.674 9.450 1.00 93.31 76 ASP A CA 1
ATOM 568 C C . ASP A 1 76 ? -15.913 7.431 9.431 1.00 93.31 76 ASP A C 1
ATOM 570 O O . ASP A 1 76 ? -16.641 7.201 8.461 1.00 93.31 76 ASP A O 1
ATOM 574 N N . THR A 1 77 ? -15.929 6.666 10.526 1.00 95.56 77 THR A N 1
ATOM 575 C CA . THR A 1 77 ? -16.809 5.503 10.723 1.00 95.56 77 THR A CA 1
ATOM 576 C C . THR A 1 77 ? -18.237 5.864 11.113 1.00 95.56 77 THR A C 1
ATOM 578 O O . THR A 1 77 ? -19.033 4.959 11.360 1.00 95.56 77 THR A O 1
ATOM 581 N N . LEU A 1 78 ? -18.555 7.159 11.188 1.00 94.38 78 LEU A N 1
ATOM 582 C CA . LEU A 1 78 ? -19.908 7.620 11.444 1.00 94.38 78 LEU A CA 1
ATOM 583 C C . LEU A 1 78 ? -20.886 7.012 10.437 1.00 94.38 78 LEU A C 1
ATOM 585 O O . LEU A 1 78 ? -20.698 7.124 9.220 1.00 94.38 78 LEU A O 1
ATOM 589 N N . GLU A 1 79 ? -21.950 6.435 10.972 1.00 94.94 79 GLU A N 1
ATOM 590 C CA . GLU A 1 79 ? -23.086 5.942 10.212 1.00 94.94 79 GLU A CA 1
ATOM 591 C C . GLU A 1 79 ? -24.386 6.283 10.930 1.00 94.94 79 GLU A C 1
ATOM 593 O O . GLU A 1 79 ? -24.540 6.110 12.139 1.00 94.94 79 GLU A O 1
ATOM 598 N N . SER A 1 80 ? -25.350 6.769 10.170 1.00 91.44 80 SER A N 1
ATOM 599 C CA . SER A 1 80 ? -26.683 7.090 10.667 1.00 91.44 80 SER A CA 1
ATOM 600 C C . SER A 1 80 ? -27.771 6.329 9.905 1.00 91.44 80 SER A C 1
ATOM 602 O O . SER A 1 80 ? -28.957 6.477 10.196 1.00 91.44 80 SER A O 1
ATOM 604 N N . GLY A 1 81 ? -27.372 5.529 8.909 1.00 91.88 81 GLY A N 1
ATOM 605 C CA . GLY A 1 81 ? -28.265 4.814 7.997 1.00 91.88 81 GLY A CA 1
ATOM 606 C C . GLY A 1 81 ? -28.804 5.672 6.848 1.00 91.88 81 GLY A C 1
ATOM 607 O O . GLY A 1 81 ? -29.637 5.194 6.086 1.00 91.88 81 GLY A O 1
ATOM 608 N N . ILE A 1 82 ? -28.349 6.925 6.710 1.00 91.12 82 ILE A N 1
ATOM 609 C CA . ILE A 1 82 ? -28.747 7.843 5.634 1.00 91.12 82 ILE A CA 1
ATOM 610 C C . ILE A 1 82 ? -27.481 8.474 5.049 1.00 91.12 82 ILE A C 1
ATOM 612 O O . ILE A 1 82 ? -26.910 9.374 5.661 1.00 91.12 82 ILE A O 1
ATOM 616 N N . ALA A 1 83 ? -27.074 8.038 3.852 1.00 92.88 83 ALA A N 1
ATOM 617 C CA . ALA A 1 83 ? -25.794 8.422 3.242 1.00 92.88 83 ALA A CA 1
ATOM 618 C C . ALA A 1 83 ? -25.592 9.947 3.154 1.00 92.88 83 ALA A C 1
ATOM 620 O O . ALA A 1 83 ? -24.594 10.458 3.645 1.00 92.88 83 ALA A O 1
ATOM 621 N N . ALA A 1 84 ? -26.587 10.689 2.653 1.00 90.88 84 ALA A N 1
ATOM 622 C CA . ALA A 1 84 ? -26.500 12.148 2.543 1.00 90.88 84 ALA A CA 1
ATOM 623 C C . ALA A 1 84 ? -26.309 12.852 3.903 1.00 90.88 84 ALA A C 1
ATOM 625 O O . ALA A 1 84 ? -25.642 13.881 3.990 1.00 90.88 84 ALA A O 1
ATOM 626 N N . ARG A 1 85 ? -26.877 12.295 4.982 1.00 88.19 85 ARG A N 1
ATOM 627 C CA . ARG A 1 85 ? -26.677 12.814 6.341 1.00 88.19 85 ARG A CA 1
ATOM 628 C C . ARG A 1 85 ? -25.292 12.452 6.867 1.00 88.19 85 ARG A C 1
ATOM 630 O O . ARG A 1 85 ? -24.685 13.265 7.552 1.00 88.19 85 ARG A O 1
ATOM 637 N N . ASP A 1 86 ? -24.802 11.256 6.559 1.00 91.88 86 ASP A N 1
ATOM 638 C CA . ASP A 1 86 ? -23.462 10.818 6.953 1.00 91.88 86 ASP A CA 1
ATOM 639 C C . ASP A 1 86 ? -22.389 11.700 6.306 1.00 91.88 86 ASP A C 1
ATOM 641 O O . ASP A 1 86 ? -21.455 12.112 6.993 1.00 91.88 86 ASP A O 1
ATOM 645 N N . ASP A 1 87 ? -22.562 12.052 5.031 1.00 91.44 87 ASP A N 1
ATOM 646 C CA . ASP A 1 87 ? -21.670 12.965 4.310 1.00 91.44 87 ASP A CA 1
ATOM 647 C C . ASP A 1 87 ? -21.661 14.365 4.939 1.00 91.44 87 ASP A C 1
ATOM 649 O O . ASP A 1 87 ? -20.595 14.925 5.204 1.00 91.44 87 ASP A O 1
ATOM 653 N N . ASP A 1 88 ? -22.840 14.908 5.257 1.00 86.81 88 ASP A N 1
ATOM 654 C CA . ASP A 1 88 ? -22.957 16.220 5.894 1.00 86.81 88 ASP A CA 1
ATOM 655 C C . ASP A 1 88 ? -22.331 16.238 7.296 1.00 86.81 88 ASP A C 1
ATOM 657 O O . ASP A 1 88 ? -21.514 17.106 7.612 1.00 86.81 88 ASP A O 1
ATOM 661 N N . LEU A 1 89 ? -22.638 15.231 8.121 1.00 88.25 89 LEU A N 1
ATOM 662 C CA . LEU A 1 89 ? -22.082 15.111 9.468 1.00 88.25 89 LEU A CA 1
ATOM 663 C C . LEU A 1 89 ? -20.556 14.923 9.449 1.00 88.25 89 LEU A C 1
ATOM 665 O O . LEU A 1 89 ? -19.869 15.420 10.341 1.00 88.25 89 LEU A O 1
ATOM 669 N N . LYS A 1 90 ? -19.996 14.236 8.447 1.00 90.94 90 LYS A N 1
ATOM 670 C CA . LYS A 1 90 ? -18.536 14.096 8.291 1.00 90.94 90 LYS A CA 1
ATOM 671 C C . LYS A 1 90 ? -17.867 15.367 7.773 1.00 90.94 90 LYS A C 1
ATOM 673 O O . LYS A 1 90 ? -16.653 15.530 7.957 1.00 90.94 90 LYS A O 1
ATOM 678 N N . GLY A 1 91 ? -18.641 16.238 7.133 1.00 85.62 91 GLY A N 1
ATOM 679 C CA . GLY A 1 91 ? -18.187 17.466 6.508 1.00 85.62 91 GLY A CA 1
ATOM 680 C C . GLY A 1 91 ? -17.771 18.570 7.492 1.00 85.62 91 GLY A C 1
ATOM 681 O O . GLY A 1 91 ? -17.913 18.437 8.713 1.00 85.62 91 GLY A O 1
ATOM 682 N N . PRO A 1 92 ? -17.262 19.700 6.967 1.00 82.88 92 PRO A N 1
ATOM 683 C CA . PRO A 1 92 ? -16.680 20.781 7.768 1.00 82.88 92 PRO A CA 1
ATOM 684 C C . PRO A 1 92 ? -17.644 21.466 8.740 1.00 82.88 92 PRO A C 1
ATOM 686 O O . PRO A 1 92 ? -17.195 22.077 9.706 1.00 82.88 92 PRO A O 1
ATOM 689 N N . ARG A 1 93 ? -18.957 21.383 8.484 1.00 79.31 93 ARG A N 1
ATOM 690 C CA . ARG A 1 93 ? -19.988 21.997 9.333 1.00 79.31 93 ARG A CA 1
ATOM 691 C C . ARG A 1 93 ? -20.174 21.277 10.663 1.00 79.31 93 ARG A C 1
ATOM 693 O O . ARG A 1 93 ? -20.633 21.904 11.606 1.00 79.31 93 ARG A O 1
ATOM 700 N N . PHE A 1 94 ? -19.848 19.988 10.723 1.00 85.19 94 PHE A N 1
ATOM 701 C CA . PHE A 1 94 ? -20.061 19.141 11.891 1.00 85.19 94 PHE A CA 1
ATOM 702 C C . PHE A 1 94 ? -18.728 18.558 12.350 1.00 85.19 94 PHE A C 1
ATOM 704 O O . PHE A 1 94 ? -17.952 19.290 12.952 1.00 85.19 94 PHE A O 1
ATOM 711 N N . PHE A 1 95 ? -18.442 17.279 12.074 1.00 86.62 95 PHE A N 1
ATOM 712 C CA . PHE A 1 95 ? -17.269 16.602 12.633 1.00 86.62 95 PHE A CA 1
ATOM 713 C C . PHE A 1 95 ? -15.941 16.976 11.964 1.00 86.62 95 PHE A C 1
ATOM 715 O O . PHE A 1 95 ? -14.880 16.689 12.515 1.00 86.62 95 PHE A O 1
ATOM 722 N N . ASN A 1 96 ? -15.993 17.573 10.767 1.00 88.38 96 ASN A N 1
ATOM 723 C CA . ASN A 1 96 ? -14.831 17.952 9.964 1.00 88.38 96 ASN A CA 1
ATOM 724 C C . ASN A 1 96 ? -13.736 16.872 9.979 1.00 88.38 96 ASN A C 1
ATOM 726 O O . ASN A 1 96 ? -12.586 17.102 10.360 1.00 88.38 96 ASN A O 1
ATOM 730 N N . THR A 1 97 ? -14.129 15.660 9.590 1.00 91.06 97 THR A N 1
ATOM 731 C CA . THR A 1 97 ? -13.300 14.451 9.726 1.00 91.06 97 THR A CA 1
ATOM 732 C C . THR A 1 97 ? -12.009 14.509 8.908 1.00 91.06 97 THR A C 1
ATOM 734 O O . THR A 1 97 ? -11.052 13.804 9.217 1.00 91.06 97 THR A O 1
ATOM 737 N N . ALA A 1 98 ? -11.950 15.394 7.909 1.00 88.31 98 ALA A N 1
ATOM 738 C CA . ALA A 1 98 ? -10.741 15.682 7.151 1.00 88.31 98 ALA A CA 1
ATOM 739 C C . ALA A 1 98 ? -9.657 16.369 8.005 1.00 88.31 98 ALA A C 1
ATOM 741 O O . ALA A 1 98 ? -8.490 15.994 7.908 1.00 88.31 98 ALA A O 1
ATOM 742 N N . LEU A 1 99 ? -10.022 17.344 8.851 1.00 90.12 99 LEU A N 1
ATOM 743 C CA . LEU A 1 99 ? -9.079 18.021 9.756 1.00 90.12 99 LEU A CA 1
ATOM 744 C C . LEU A 1 99 ? -8.933 17.299 11.099 1.00 90.12 99 LEU A C 1
ATOM 746 O O . LEU A 1 99 ? -7.848 17.271 11.678 1.00 90.12 99 LEU A O 1
ATOM 750 N N . TYR A 1 100 ? -10.017 16.696 11.584 1.00 90.06 100 TYR A N 1
ATOM 751 C CA . TYR A 1 100 ? -10.081 16.020 12.875 1.00 90.06 100 TYR A CA 1
ATOM 752 C C . TYR A 1 100 ? -10.554 14.577 12.680 1.00 90.06 100 TYR A C 1
ATOM 754 O O . TYR A 1 100 ? -11.705 14.253 12.956 1.00 90.06 100 TYR A O 1
ATOM 762 N N . PRO A 1 101 ? -9.688 13.662 12.216 1.00 94.38 101 PRO A N 1
ATOM 763 C CA . PRO A 1 101 ? -10.106 12.302 11.862 1.00 94.38 101 PRO A CA 1
ATOM 764 C C . PRO A 1 101 ? -10.511 11.441 13.067 1.00 94.38 101 PRO A C 1
ATOM 766 O O . PRO A 1 101 ? -11.056 10.348 12.900 1.00 94.38 101 PRO A O 1
ATOM 769 N N . LYS A 1 102 ? -10.211 11.887 14.292 1.00 94.25 102 LYS A N 1
ATOM 770 C CA . LYS A 1 102 ? -10.384 11.105 15.517 1.00 94.25 102 LYS A CA 1
ATOM 771 C C . LYS A 1 102 ? -10.849 11.969 16.682 1.00 94.25 102 LYS A C 1
ATOM 773 O O . LYS A 1 102 ? -10.410 13.108 16.824 1.00 94.25 102 LYS A O 1
ATOM 778 N N . ALA A 1 103 ? -11.645 11.365 17.557 1.00 94.06 103 ALA A N 1
ATOM 779 C CA . ALA A 1 103 ? -11.861 11.825 18.923 1.00 94.06 103 ALA A CA 1
ATOM 780 C C . ALA A 1 103 ? -11.133 10.911 19.918 1.00 94.06 103 ALA A C 1
ATOM 782 O O . ALA A 1 103 ? -10.865 9.740 19.624 1.00 94.06 103 ALA A O 1
ATOM 783 N N . PHE A 1 104 ? -10.823 11.434 21.102 1.00 96.50 104 PHE A N 1
ATOM 784 C CA . PHE A 1 104 ? -10.083 10.707 22.135 1.00 96.50 104 PHE A CA 1
ATOM 785 C C . PHE A 1 104 ? -10.807 10.764 23.473 1.00 96.50 104 PHE A C 1
ATOM 787 O O . PHE A 1 104 ? -11.401 11.778 23.819 1.00 96.50 104 PHE A O 1
ATOM 794 N N . PHE A 1 105 ? -10.717 9.692 24.255 1.00 97.00 105 PHE A N 1
ATOM 795 C CA . PHE A 1 105 ? -11.165 9.674 25.644 1.00 97.00 105 PHE A CA 1
ATOM 796 C C . PHE A 1 105 ? -10.075 9.075 26.527 1.00 97.00 105 PHE A C 1
ATOM 798 O O . PHE A 1 105 ? -9.538 8.012 26.212 1.00 97.00 105 PHE A O 1
ATOM 805 N N . ARG A 1 106 ? -9.749 9.739 27.636 1.00 97.31 106 ARG A N 1
ATOM 806 C CA . ARG A 1 106 ? -8.810 9.238 28.648 1.00 97.31 106 ARG A CA 1
ATOM 807 C C . ARG A 1 106 ? -9.431 9.360 30.028 1.00 97.31 106 ARG A C 1
ATOM 809 O O . ARG A 1 106 ? -9.784 10.459 30.443 1.00 97.31 106 ARG A O 1
ATOM 816 N N . SER A 1 107 ? -9.548 8.245 30.737 1.00 96.94 107 SER A N 1
ATOM 817 C CA . SER A 1 107 ? -10.046 8.215 32.110 1.00 96.94 107 SER A CA 1
ATOM 818 C C . SER A 1 107 ? -9.154 9.028 33.045 1.00 96.94 107 SER A C 1
ATOM 820 O O . SER A 1 107 ? -7.931 8.914 32.978 1.00 96.94 107 SER A O 1
ATOM 822 N N . LEU A 1 108 ? -9.771 9.770 33.955 1.00 95.00 108 LEU A N 1
ATOM 823 C CA . LEU A 1 108 ? -9.111 10.447 35.068 1.00 95.00 108 LEU A CA 1
ATOM 824 C C . LEU A 1 108 ? -9.374 9.712 36.383 1.00 95.00 108 LEU A C 1
ATOM 826 O O . LEU A 1 108 ? -8.445 9.482 37.150 1.00 95.00 108 LEU A O 1
ATOM 830 N N . LYS A 1 109 ? -10.634 9.344 36.642 1.00 95.44 109 LYS A N 1
ATOM 831 C CA . LYS A 1 109 ? -11.045 8.695 37.890 1.00 95.44 109 LYS A CA 1
ATOM 832 C C . LYS A 1 109 ? -12.312 7.872 37.691 1.00 95.44 109 LYS A C 1
ATOM 834 O O . LYS A 1 109 ? -13.192 8.271 36.932 1.00 95.44 109 LYS A O 1
ATOM 839 N N . ILE A 1 110 ? -12.417 6.766 38.420 1.00 96.31 110 ILE A N 1
ATOM 840 C CA . ILE A 1 110 ? -13.669 6.036 38.616 1.00 96.31 110 ILE A CA 1
ATOM 841 C C . ILE A 1 110 ? -14.102 6.214 40.076 1.00 96.31 110 ILE A C 1
ATOM 843 O O . ILE A 1 110 ? -13.279 6.123 40.983 1.00 96.31 110 ILE A O 1
ATOM 847 N N . SER A 1 111 ? -15.379 6.513 40.306 1.00 95.06 111 SER A N 1
ATOM 848 C CA . SER A 1 111 ? -15.954 6.672 41.650 1.00 95.06 111 SER A CA 1
ATOM 849 C C . SER A 1 111 ? -17.433 6.321 41.668 1.00 95.06 111 SER A C 1
ATOM 851 O O . SER A 1 111 ? -18.112 6.515 40.663 1.00 95.06 111 SER A O 1
ATOM 853 N N . LYS A 1 112 ? -17.970 5.878 42.803 1.00 94.12 112 LYS A N 1
ATOM 854 C CA . LYS A 1 112 ? -19.418 5.668 42.954 1.00 94.12 112 LYS A CA 1
ATOM 855 C C . LYS A 1 112 ? -20.177 6.980 43.178 1.00 94.12 112 LYS A C 1
ATOM 857 O O . LYS A 1 112 ? -19.719 7.852 43.912 1.00 94.12 112 LYS A O 1
ATOM 862 N N . ASN A 1 113 ? -21.350 7.115 42.560 1.00 90.25 113 ASN A N 1
ATOM 863 C CA . ASN A 1 113 ? -22.304 8.178 42.878 1.00 90.25 113 ASN A CA 1
ATOM 864 C C . ASN A 1 113 ? -23.142 7.820 44.127 1.00 90.25 113 ASN A C 1
ATOM 866 O O . ASN A 1 113 ? -22.984 6.749 44.714 1.00 90.25 113 ASN A O 1
ATOM 870 N N . LYS A 1 114 ? -24.067 8.709 44.519 1.00 89.88 114 LYS A N 1
ATOM 871 C CA . LYS A 1 114 ? -24.964 8.504 45.675 1.00 89.88 114 LYS A CA 1
ATOM 872 C C . LYS A 1 114 ? -25.855 7.259 45.555 1.00 89.88 114 LYS A C 1
ATOM 874 O O . LYS A 1 114 ? -26.207 6.680 46.574 1.00 89.88 114 LYS A O 1
ATOM 879 N N . ASP A 1 115 ? -26.164 6.833 44.332 1.00 88.69 115 ASP A N 1
ATOM 880 C CA . ASP A 1 115 ? -26.974 5.642 44.042 1.00 88.69 115 ASP A CA 1
ATOM 881 C C . ASP A 1 115 ? -26.123 4.360 43.942 1.00 88.69 115 ASP A C 1
ATOM 883 O O . ASP A 1 115 ? -26.616 3.313 43.528 1.00 88.69 115 ASP A O 1
ATOM 887 N N . GLY A 1 116 ? -24.822 4.441 44.249 1.00 89.25 116 GLY A N 1
ATOM 888 C CA . GLY A 1 116 ? -23.883 3.321 44.179 1.00 89.25 116 GLY A CA 1
ATOM 889 C C . GLY A 1 116 ? -23.387 2.967 42.772 1.00 89.25 116 GLY A C 1
ATOM 890 O O . GLY A 1 116 ? -22.605 2.027 42.638 1.00 89.25 116 GLY A O 1
ATOM 891 N N . LYS A 1 117 ? -23.784 3.707 41.728 1.00 88.94 117 LYS A N 1
ATOM 892 C CA . LYS A 1 117 ? -23.334 3.478 40.343 1.00 88.94 117 LYS A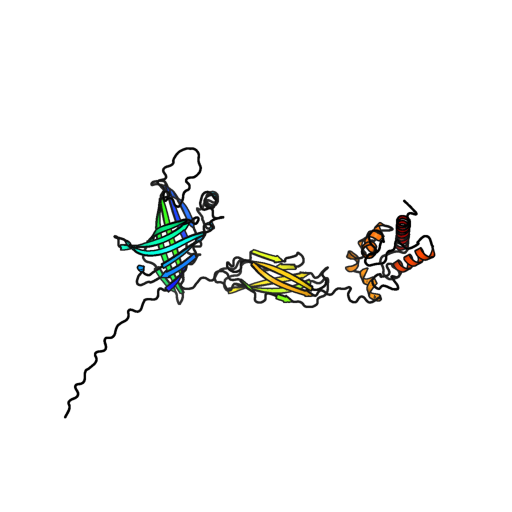 CA 1
ATOM 893 C C . LYS A 1 117 ? -21.926 4.021 40.131 1.00 88.94 117 LYS A C 1
ATOM 895 O O . LYS A 1 117 ? -21.640 5.148 40.532 1.00 88.94 117 LYS A O 1
ATOM 900 N N . HIS A 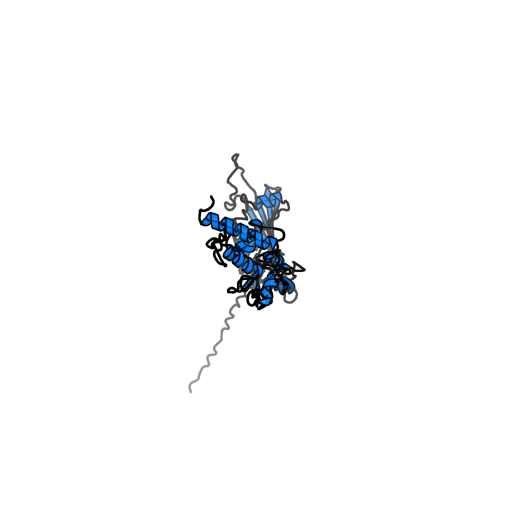1 118 ? -21.070 3.274 39.437 1.00 94.38 118 HIS A N 1
ATOM 901 C CA . HIS A 1 118 ? -19.738 3.760 39.080 1.00 94.38 118 HIS A CA 1
ATOM 902 C C . HIS A 1 118 ? -19.796 4.790 37.945 1.00 94.38 118 HIS A C 1
ATOM 904 O O . HIS A 1 118 ? -20.360 4.552 36.875 1.00 94.38 118 HIS A O 1
ATOM 910 N N . ILE A 1 119 ? -19.163 5.931 38.192 1.00 94.81 119 ILE A N 1
ATOM 911 C CA . ILE A 1 119 ? -18.974 7.045 37.272 1.00 94.81 119 ILE A CA 1
ATOM 912 C C . ILE A 1 119 ? -17.503 7.094 36.879 1.00 94.81 119 ILE A C 1
ATOM 914 O O . ILE A 1 119 ? -16.625 7.207 37.733 1.00 94.81 119 ILE A O 1
ATOM 918 N N . LEU A 1 120 ? -17.251 7.012 35.579 1.00 95.81 120 LEU A N 1
ATOM 919 C CA . LEU A 1 120 ? -15.950 7.159 34.950 1.00 95.81 120 LEU A CA 1
ATOM 920 C C . LEU A 1 120 ? -15.817 8.595 34.428 1.00 95.81 120 LEU A C 1
ATOM 922 O O . LEU A 1 120 ? -16.317 8.922 33.351 1.00 95.81 120 LEU A O 1
ATOM 926 N N . LEU A 1 121 ? -15.129 9.438 35.193 1.00 95.44 121 LEU A N 1
ATOM 927 C CA . LEU A 1 121 ? -14.720 10.775 34.774 1.00 95.44 121 LEU A CA 1
ATOM 928 C C . LEU A 1 121 ? -13.510 10.649 33.845 1.00 95.44 121 LEU A C 1
ATOM 930 O O . LEU A 1 121 ? -12.525 9.988 34.188 1.00 95.44 121 LEU A O 1
ATOM 934 N N . GLY A 1 122 ? -13.537 11.320 32.696 1.00 94.19 122 GLY A N 1
ATOM 935 C CA . GLY A 1 122 ? -12.396 11.366 31.784 1.00 94.19 122 GLY A CA 1
ATOM 936 C C . GLY A 1 122 ? -12.301 12.641 30.958 1.00 94.19 122 GLY A C 1
ATOM 937 O O . GLY A 1 122 ? -13.268 13.384 30.813 1.00 94.19 122 GLY A O 1
ATOM 938 N N . THR A 1 123 ? -11.122 12.888 30.390 1.00 94.50 123 THR A N 1
ATOM 939 C CA . THR A 1 123 ? -10.910 13.926 29.381 1.00 94.50 123 THR A CA 1
ATOM 940 C C . THR A 1 123 ? -11.352 13.399 28.018 1.00 94.50 123 THR A C 1
ATOM 942 O O . THR A 1 123 ? -10.754 12.462 27.488 1.00 94.50 123 THR A O 1
ATOM 945 N N . PHE A 1 124 ? -12.373 14.021 27.439 1.00 94.00 124 PHE A N 1
ATOM 946 C CA . PHE A 1 124 ? -12.821 13.826 26.067 1.00 94.00 124 PHE A CA 1
ATOM 947 C C . PHE A 1 124 ? -12.267 14.930 25.161 1.00 94.00 124 PHE A C 1
ATOM 949 O O . PHE A 1 124 ? -12.352 16.113 25.492 1.00 94.00 124 PHE A O 1
ATOM 956 N N . GLU A 1 125 ? -11.704 14.544 24.022 1.00 90.56 125 GLU A N 1
ATOM 957 C CA . GLU A 1 125 ? -11.177 15.442 23.000 1.00 90.56 125 GLU A CA 1
ATOM 958 C C . GLU A 1 125 ? -11.940 15.264 21.689 1.00 90.56 125 GLU A C 1
ATOM 960 O O . GLU A 1 125 ? -11.969 14.166 21.131 1.00 90.56 125 GLU A O 1
ATOM 965 N N . LEU A 1 126 ? -12.511 16.356 21.182 1.00 88.31 126 LEU A N 1
ATOM 966 C CA . LEU A 1 126 ? -13.199 16.420 19.895 1.00 88.31 126 LEU A CA 1
ATOM 967 C C . LEU A 1 126 ? -12.898 17.772 19.238 1.00 88.31 126 LEU A C 1
ATOM 969 O O . LEU A 1 126 ? -12.941 18.802 19.904 1.00 88.31 126 LEU A O 1
ATOM 973 N N . HIS A 1 127 ? -12.549 17.771 17.949 1.00 87.00 127 HIS A N 1
ATOM 974 C CA . HIS A 1 127 ? -12.074 18.964 17.219 1.00 87.00 127 HIS A CA 1
ATOM 975 C C . HIS A 1 127 ? -10.878 19.667 17.885 1.00 87.00 127 HIS A C 1
ATOM 977 O O . HIS A 1 127 ? -10.778 20.892 17.893 1.00 87.00 127 HIS A O 1
ATOM 983 N N . GLY A 1 128 ? -9.990 18.895 18.519 1.00 82.69 128 GLY A N 1
ATOM 984 C CA . GLY A 1 128 ? -8.864 19.426 19.295 1.00 82.69 128 GLY A CA 1
ATOM 985 C C . GLY A 1 128 ? -9.257 20.103 20.617 1.00 82.69 128 GLY A C 1
ATOM 986 O O . GLY A 1 128 ? -8.381 20.534 21.366 1.00 82.69 128 GLY A O 1
ATOM 987 N N . LEU A 1 129 ? -10.550 20.184 20.949 1.00 84.88 129 LEU A N 1
ATOM 988 C CA . LEU A 1 129 ? -11.033 20.740 22.209 1.00 84.88 129 LEU A CA 1
ATOM 989 C C . LEU A 1 129 ? -11.144 19.640 23.262 1.00 84.88 129 LEU A C 1
ATOM 991 O O . LEU A 1 129 ? -11.843 18.651 23.060 1.00 84.88 129 LEU A O 1
ATOM 995 N N . LYS A 1 130 ? -10.495 19.844 24.412 1.00 88.38 130 LYS A N 1
ATOM 996 C CA . LYS A 1 130 ? -10.507 18.919 25.554 1.00 88.38 130 LYS A CA 1
ATOM 997 C C . LYS A 1 130 ? -11.502 19.368 26.618 1.00 88.38 130 LYS A C 1
ATOM 999 O O . LYS A 1 130 ? -11.488 20.531 27.022 1.00 88.38 130 LYS A O 1
ATOM 1004 N N . ARG A 1 131 ? -12.342 18.453 27.101 1.00 86.12 131 ARG A N 1
ATOM 1005 C CA . ARG A 1 131 ? -13.319 18.682 28.178 1.00 86.12 131 ARG A CA 1
ATOM 1006 C C . ARG A 1 131 ? -13.455 17.457 29.065 1.00 86.12 131 ARG A C 1
ATOM 1008 O O . ARG A 1 131 ? -13.192 16.346 28.628 1.00 86.12 131 ARG A O 1
ATOM 1015 N N . ASN A 1 132 ? -13.905 17.662 30.295 1.00 90.50 132 ASN A N 1
ATOM 1016 C CA . ASN A 1 132 ? -14.272 16.556 31.167 1.00 90.50 132 ASN A CA 1
ATOM 1017 C C . ASN A 1 132 ? -15.650 16.013 30.774 1.00 90.50 132 ASN A C 1
ATOM 1019 O O . ASN A 1 132 ? -16.557 16.788 30.467 1.00 90.50 132 ASN A O 1
ATOM 1023 N N . LEU A 1 133 ? -15.779 14.691 30.772 1.00 89.44 133 LEU A N 1
ATOM 1024 C CA . LEU A 1 133 ? -17.004 13.967 30.474 1.00 89.44 133 LEU A CA 1
ATOM 1025 C C . LEU A 1 133 ? -17.156 12.810 31.460 1.00 89.44 133 LEU A C 1
ATOM 1027 O O . LEU A 1 133 ? -16.228 12.017 31.635 1.00 89.44 133 LEU A O 1
ATOM 1031 N N . ASP A 1 134 ? -18.347 12.705 32.038 1.00 89.88 134 ASP A N 1
ATOM 1032 C CA . ASP A 1 134 ? -18.718 11.628 32.947 1.00 89.88 134 ASP A CA 1
ATOM 1033 C C . ASP A 1 134 ? -19.455 10.529 32.184 1.00 89.88 134 ASP A C 1
ATOM 1035 O O . ASP A 1 134 ? -20.451 10.781 31.499 1.00 89.88 134 ASP A O 1
ATOM 1039 N N . LEU A 1 135 ? -18.975 9.296 32.320 1.00 90.56 135 LEU A N 1
ATOM 1040 C CA . LEU A 1 135 ? -19.616 8.099 31.789 1.00 90.56 135 LEU A CA 1
ATOM 1041 C C . LEU A 1 135 ? -20.145 7.257 32.950 1.00 90.56 135 LEU A C 1
ATOM 1043 O O . LEU A 1 135 ? -19.381 6.814 33.801 1.00 90.56 135 LEU A O 1
ATOM 1047 N N . THR A 1 136 ? -21.447 6.992 32.981 1.00 91.12 136 THR A N 1
ATOM 1048 C CA . THR A 1 136 ? -22.030 6.042 33.938 1.00 91.12 136 THR A CA 1
ATOM 1049 C C . THR A 1 136 ? -21.808 4.625 33.425 1.00 91.12 136 THR A C 1
ATOM 1051 O O . THR A 1 136 ? -22.293 4.287 32.340 1.00 91.12 136 THR A O 1
ATOM 1054 N N . LEU A 1 137 ? -21.089 3.796 34.182 1.00 91.00 137 LEU A N 1
ATOM 1055 C CA . LEU A 1 137 ? -20.883 2.390 33.839 1.00 91.00 137 LEU A CA 1
ATOM 1056 C C . LEU A 1 137 ? -22.190 1.610 34.019 1.00 91.00 137 LEU A C 1
ATOM 1058 O O . LEU A 1 137 ? -22.906 1.774 35.008 1.00 91.00 137 LEU A O 1
ATOM 1062 N N . LEU A 1 138 ? -22.507 0.769 33.038 1.00 87.69 138 LEU A N 1
ATOM 1063 C CA . LEU A 1 138 ? -23.649 -0.135 33.070 1.00 87.69 138 LEU A CA 1
ATOM 1064 C C . LEU A 1 138 ? -23.143 -1.514 33.492 1.00 87.69 138 LEU A C 1
ATOM 1066 O O . LEU A 1 138 ? -22.442 -2.191 32.738 1.00 87.69 138 LEU A O 1
ATOM 1070 N N . GLU A 1 139 ? -23.472 -1.887 34.720 1.00 81.31 139 GLU A N 1
ATOM 1071 C CA . GLU A 1 139 ? -23.008 -3.113 35.361 1.00 81.31 139 GLU A CA 1
ATOM 1072 C C . GLU A 1 139 ? -23.933 -4.316 35.126 1.00 81.31 139 GLU A C 1
ATOM 1074 O O . GLU A 1 139 ? -25.121 -4.130 34.854 1.00 81.31 139 GLU A O 1
ATOM 1079 N N . PRO A 1 140 ? -23.410 -5.552 35.268 1.00 84.44 140 PRO A N 1
ATOM 1080 C CA . PRO A 1 140 ? -22.016 -5.887 35.582 1.00 84.44 140 PRO A CA 1
ATOM 1081 C C . PRO A 1 140 ? -21.088 -5.781 34.365 1.00 84.44 140 PRO A C 1
ATOM 1083 O O . PRO A 1 140 ? -21.491 -6.034 33.229 1.00 84.44 140 PRO A O 1
ATOM 1086 N N . VAL A 1 141 ? -19.811 -5.476 34.613 1.00 86.25 141 VAL A N 1
ATOM 1087 C CA . VAL A 1 141 ? -18.754 -5.713 33.621 1.00 86.25 141 VAL A CA 1
ATOM 1088 C C . VAL A 1 141 ? -18.618 -7.224 33.424 1.00 86.25 141 VAL A C 1
ATOM 1090 O O . VAL A 1 141 ? -18.391 -7.960 34.383 1.00 86.25 141 VAL A O 1
ATOM 1093 N N . GLN A 1 142 ? -18.765 -7.701 32.189 1.00 88.00 142 GLN A N 1
ATOM 1094 C CA . GLN A 1 142 ? -18.799 -9.136 31.909 1.00 88.00 142 GLN A CA 1
ATOM 1095 C C . GLN A 1 142 ? -17.415 -9.638 31.502 1.00 88.00 142 GLN A C 1
ATOM 1097 O O . GLN A 1 142 ? -16.892 -9.267 30.450 1.00 88.00 142 GLN A O 1
ATOM 1102 N N . LEU A 1 143 ? -16.838 -10.516 32.321 1.00 87.81 143 LEU A N 1
ATOM 1103 C CA . LEU A 1 143 ? -15.616 -11.249 32.006 1.00 87.81 143 LEU A CA 1
ATOM 1104 C C . LEU A 1 143 ? -15.985 -12.648 31.498 1.00 87.81 143 LEU A C 1
ATOM 1106 O O . LEU A 1 143 ? -16.655 -13.408 32.193 1.00 87.81 143 LEU A O 1
ATOM 1110 N N . SER A 1 144 ? -15.531 -13.003 30.299 1.00 85.88 144 SER A N 1
ATOM 1111 C CA . SER A 1 144 ? -15.717 -14.335 29.717 1.00 85.88 144 SER A CA 1
ATOM 1112 C C . SER A 1 144 ? -14.366 -14.987 29.454 1.00 85.88 144 SER A C 1
ATOM 1114 O O . SER A 1 144 ? -13.455 -14.344 28.929 1.00 85.88 144 SER A O 1
ATOM 1116 N N . THR A 1 145 ? -14.247 -16.268 29.800 1.00 83.00 145 THR A N 1
ATOM 1117 C CA . THR A 1 145 ? -13.039 -17.072 29.589 1.00 83.00 145 THR A CA 1
ATOM 1118 C C . THR A 1 145 ? -13.400 -18.308 28.775 1.00 83.00 145 THR A C 1
ATOM 1120 O O . THR A 1 145 ? -14.285 -19.071 29.159 1.00 83.00 145 THR A O 1
ATOM 1123 N N . LYS A 1 146 ? -12.708 -18.523 27.653 1.00 76.31 146 LYS A N 1
ATOM 1124 C CA . LYS A 1 146 ? -12.842 -19.719 26.814 1.00 76.31 146 LYS A CA 1
ATOM 1125 C C . LYS A 1 146 ? -11.454 -20.286 26.520 1.00 76.31 146 LYS A C 1
ATOM 1127 O O . LYS A 1 146 ? -10.740 -19.788 25.648 1.00 76.31 146 LYS A O 1
ATOM 1132 N N . GLY A 1 147 ? -11.067 -21.327 27.258 1.00 78.62 147 GLY A N 1
ATOM 1133 C CA . GLY A 1 147 ? -9.690 -21.830 27.254 1.00 78.62 147 GLY A CA 1
ATOM 1134 C C . GLY A 1 147 ? -8.723 -20.773 27.794 1.00 78.62 147 GLY A C 1
ATOM 1135 O O . GLY A 1 147 ? -8.986 -20.170 28.830 1.00 78.62 147 GLY A O 1
ATOM 1136 N N . SER A 1 148 ? -7.633 -20.504 27.071 1.00 68.94 148 SER A N 1
ATOM 1137 C CA . SER A 1 148 ? -6.675 -19.438 27.408 1.00 68.94 148 SER A CA 1
ATOM 1138 C C . SER A 1 148 ? -7.149 -18.026 27.035 1.00 68.94 148 SER A C 1
ATOM 1140 O O . SER A 1 148 ? -6.565 -17.042 27.488 1.00 68.94 148 SER A O 1
ATOM 1142 N N . LYS A 1 149 ? -8.199 -17.900 26.212 1.00 75.19 149 LYS A N 1
ATOM 1143 C CA . LYS A 1 149 ? -8.694 -16.605 25.734 1.00 75.19 149 LYS A CA 1
ATOM 1144 C C . LYS A 1 149 ? -9.657 -15.998 26.737 1.00 75.19 149 LYS A C 1
ATOM 1146 O O . LYS A 1 149 ? -10.621 -16.643 27.145 1.00 75.19 149 LYS A O 1
ATOM 1151 N N . GLN A 1 150 ? -9.431 -14.732 27.065 1.00 86.88 150 GLN A N 1
ATOM 1152 C CA . GLN A 1 150 ? -10.336 -13.951 27.895 1.00 86.88 150 GLN A CA 1
ATOM 1153 C C . GLN A 1 150 ? -10.840 -12.725 27.135 1.00 86.88 150 GLN A C 1
ATOM 1155 O O . GLN A 1 150 ? -10.094 -12.103 26.369 1.00 86.88 150 GLN A O 1
ATOM 1160 N N . SER A 1 151 ? -12.092 -12.354 27.388 1.00 89.00 151 SER A N 1
ATOM 1161 C CA . SER A 1 151 ? -12.709 -11.131 26.877 1.00 89.00 151 SER A CA 1
ATOM 1162 C C . SER A 1 151 ? -13.486 -10.386 27.956 1.00 89.00 151 SER A C 1
ATOM 1164 O O . SER A 1 151 ? -14.110 -11.007 28.814 1.00 89.00 151 SER A O 1
ATOM 1166 N N . LEU A 1 152 ? -13.488 -9.062 27.855 1.00 91.62 152 LEU A N 1
ATOM 1167 C CA . LEU A 1 152 ? -14.160 -8.124 28.741 1.00 91.62 152 LEU A CA 1
ATOM 1168 C C . LEU A 1 152 ? -15.223 -7.357 27.948 1.00 91.62 152 LEU A C 1
ATOM 1170 O O . LEU A 1 152 ? -14.883 -6.732 26.946 1.00 91.62 152 LEU A O 1
ATOM 1174 N N . THR A 1 153 ? -16.482 -7.384 28.386 1.00 92.38 153 THR A N 1
ATOM 1175 C CA . THR A 1 153 ? -17.553 -6.540 27.830 1.00 92.38 153 THR A CA 1
ATOM 1176 C C . THR A 1 153 ? -17.933 -5.471 28.843 1.00 92.38 153 THR A C 1
ATOM 1178 O O . THR A 1 153 ? -18.354 -5.785 29.956 1.00 92.38 153 THR A O 1
ATOM 1181 N N . ILE A 1 154 ? -17.793 -4.209 28.447 1.00 92.81 154 ILE A N 1
ATOM 1182 C CA . ILE A 1 154 ? -18.141 -3.035 29.248 1.00 92.81 154 ILE A CA 1
ATOM 1183 C C . ILE A 1 154 ? -19.185 -2.236 28.483 1.00 92.81 154 ILE A C 1
ATOM 1185 O O . ILE A 1 154 ? -19.020 -1.950 27.295 1.00 92.81 154 ILE A O 1
ATOM 1189 N N . SER A 1 155 ? -20.246 -1.853 29.182 1.00 91.56 155 SER A N 1
ATOM 1190 C CA . SER A 1 155 ? -21.226 -0.899 28.681 1.00 91.56 155 SER A CA 1
ATOM 1191 C C . SER A 1 155 ? -21.170 0.374 29.516 1.00 91.56 155 SER A C 1
ATOM 1193 O O . SER A 1 155 ? -20.963 0.319 30.726 1.00 91.56 155 SER A O 1
ATOM 1195 N N . ALA A 1 156 ? -21.351 1.527 28.885 1.00 90.12 156 ALA A N 1
ATOM 1196 C CA . ALA A 1 156 ? -21.440 2.807 29.577 1.00 90.12 156 ALA A CA 1
ATOM 1197 C C . ALA A 1 156 ? -22.448 3.723 28.884 1.00 90.12 156 ALA A C 1
ATOM 1199 O O . ALA A 1 156 ? -22.806 3.513 27.724 1.00 90.12 156 ALA A O 1
ATOM 1200 N N . SER A 1 157 ? -22.913 4.744 29.592 1.00 89.06 157 SER A N 1
ATOM 1201 C CA . SER A 1 157 ? -23.817 5.744 29.033 1.00 89.06 157 SER A CA 1
ATOM 1202 C C . SER A 1 157 ? -23.513 7.140 29.552 1.00 89.06 157 SER A C 1
ATOM 1204 O O . SER A 1 157 ? -22.947 7.307 30.631 1.00 89.06 157 SER A O 1
ATOM 1206 N N . THR A 1 158 ? -23.881 8.145 28.770 1.00 87.50 158 THR A N 1
ATOM 1207 C CA . THR A 1 158 ? -23.836 9.550 29.178 1.00 87.50 158 THR A CA 1
ATOM 1208 C C . THR A 1 158 ? -24.866 10.351 28.389 1.00 87.50 158 THR A C 1
ATOM 1210 O O . THR A 1 158 ? -25.445 9.856 27.419 1.00 87.50 158 THR A O 1
ATOM 1213 N N . ALA A 1 159 ? -25.108 11.587 28.804 1.00 80.25 159 ALA A N 1
ATOM 1214 C CA . ALA A 1 159 ? -25.889 12.545 28.045 1.00 80.25 159 ALA A CA 1
ATOM 1215 C C . ALA A 1 159 ? -25.126 13.867 27.994 1.00 80.25 159 ALA A C 1
ATOM 1217 O O . ALA A 1 159 ? -24.698 14.374 29.029 1.00 80.25 159 ALA A O 1
ATOM 1218 N N . ILE A 1 160 ? -24.968 14.423 26.795 1.00 75.75 160 ILE A N 1
ATOM 1219 C CA . ILE A 1 160 ? -24.364 15.744 26.598 1.00 75.75 160 ILE A CA 1
ATOM 1220 C C . ILE A 1 160 ? -25.431 16.721 26.110 1.00 75.75 160 ILE A C 1
ATOM 1222 O O . ILE A 1 160 ? -26.265 16.372 25.275 1.00 75.75 160 ILE A O 1
ATOM 1226 N N . GLU A 1 161 ? -25.423 17.946 26.626 1.00 66.38 161 GLU A N 1
ATOM 1227 C CA . GLU A 1 161 ? -26.269 19.016 26.095 1.00 66.38 161 GLU A CA 1
ATOM 1228 C C . GLU A 1 161 ? -25.549 19.696 24.932 1.00 66.38 161 GLU A C 1
ATOM 1230 O O . GLU A 1 161 ? -24.367 20.022 25.031 1.00 66.38 161 GLU A O 1
ATOM 1235 N N . GLN A 1 162 ? -26.245 19.942 23.823 1.00 55.84 162 GLN A N 1
ATOM 1236 C CA . GLN A 1 162 ? -25.652 20.594 22.650 1.00 55.84 162 GLN A CA 1
ATOM 1237 C C . GLN A 1 162 ? -25.222 22.051 22.943 1.00 55.84 162 GLN A C 1
ATOM 1239 O O . GLN A 1 162 ? -24.417 22.627 22.213 1.00 55.84 162 GLN A O 1
ATOM 1244 N N . SER A 1 163 ? -25.723 22.630 24.043 1.00 50.38 163 SER A N 1
ATOM 1245 C CA . SER A 1 163 ? -25.342 23.928 24.612 1.00 50.38 163 SER A CA 1
ATOM 1246 C C . SER A 1 163 ? -24.035 23.906 25.420 1.00 50.38 163 SER A C 1
ATOM 1248 O O . SER A 1 163 ? -23.529 24.981 25.747 1.00 50.38 163 SER A O 1
ATOM 1250 N N . HIS A 1 164 ? -23.436 22.738 25.709 1.00 43.69 164 HIS A N 1
ATOM 1251 C CA . HIS A 1 164 ? -22.044 22.694 26.160 1.00 43.69 164 HIS A CA 1
ATOM 1252 C C . HIS A 1 164 ? -21.194 23.360 25.072 1.00 43.69 164 HIS A C 1
ATOM 1254 O O . HIS A 1 164 ? -21.095 22.861 23.952 1.00 43.69 164 HIS A O 1
ATOM 1260 N N . HIS A 1 165 ? -20.556 24.484 25.408 1.00 45.53 165 HIS A N 1
ATOM 1261 C CA . HIS A 1 165 ? -19.756 25.349 24.521 1.00 45.53 165 HIS A CA 1
ATOM 1262 C C . HIS A 1 165 ? -18.631 24.630 23.723 1.00 45.53 165 HIS A C 1
ATOM 1264 O O . HIS A 1 165 ? -17.899 25.270 22.973 1.00 45.53 165 HIS A O 1
ATOM 1270 N N . ALA A 1 166 ? -18.468 23.313 23.880 1.00 42.47 166 ALA A N 1
ATOM 1271 C CA . ALA A 1 166 ? -17.513 22.446 23.198 1.00 42.47 166 ALA A CA 1
ATOM 1272 C C . ALA A 1 166 ? -17.922 22.018 21.775 1.00 42.47 166 ALA A C 1
ATOM 1274 O O . ALA A 1 166 ? -17.071 21.521 21.046 1.00 42.47 166 ALA A O 1
ATOM 1275 N N . LEU A 1 167 ? -19.182 22.208 21.367 1.00 45.19 167 LEU A N 1
ATOM 1276 C CA . LEU A 1 167 ? -19.669 21.816 20.036 1.00 45.19 167 LEU A CA 1
ATOM 1277 C C . LEU A 1 167 ? -20.077 22.989 19.141 1.00 45.19 167 LEU A C 1
ATOM 1279 O O . LEU A 1 167 ? -20.683 22.723 18.119 1.00 45.19 167 LEU A O 1
ATOM 1283 N N . ASN A 1 168 ? -19.780 24.247 19.503 1.00 38.59 168 ASN A N 1
ATOM 1284 C CA . ASN A 1 168 ? -20.210 25.484 18.819 1.00 38.59 168 ASN A CA 1
ATOM 1285 C C . ASN A 1 168 ? -20.510 25.345 17.301 1.00 38.59 168 ASN A C 1
ATOM 1287 O O . ASN A 1 168 ? -19.727 25.756 16.453 1.00 38.59 168 ASN A O 1
ATOM 1291 N N . LEU A 1 169 ? -21.723 24.889 16.969 1.00 42.03 169 LEU A N 1
ATOM 1292 C CA . LEU A 1 169 ? -22.345 24.992 15.642 1.00 42.03 169 LEU A CA 1
ATOM 1293 C C . LEU A 1 169 ? -22.947 26.400 15.441 1.00 42.03 169 LEU A C 1
ATOM 1295 O O . LEU A 1 169 ? -23.699 26.652 14.506 1.00 42.03 169 LEU A O 1
ATOM 1299 N N . LYS A 1 170 ? -22.639 27.343 16.344 1.00 37.31 170 LYS A N 1
ATOM 1300 C CA . LYS A 1 170 ? -23.243 28.679 16.455 1.00 37.31 170 LYS A CA 1
ATOM 1301 C C . LYS A 1 170 ? -22.679 29.732 15.490 1.00 37.31 170 LYS A C 1
ATOM 1303 O O . LYS A 1 170 ? -22.776 30.924 15.767 1.00 37.31 170 LYS A O 1
ATOM 1308 N N . ARG A 1 171 ? -22.133 29.350 14.336 1.00 34.38 171 ARG A N 1
ATOM 1309 C CA . ARG A 1 171 ? -21.814 30.323 13.279 1.00 34.38 171 ARG A CA 1
ATOM 1310 C C . ARG A 1 171 ? -22.233 29.810 11.907 1.00 34.38 171 ARG A C 1
ATOM 1312 O O . ARG A 1 171 ? -21.449 29.148 11.242 1.00 34.38 171 ARG A O 1
ATOM 1319 N N . LEU A 1 172 ? -23.463 30.173 11.521 1.00 35.03 172 LEU A N 1
ATOM 1320 C CA . LEU A 1 172 ? -23.823 30.942 10.311 1.00 35.03 172 LEU A CA 1
ATOM 1321 C C . LEU A 1 172 ? -25.225 30.546 9.804 1.00 35.03 172 LEU A C 1
ATOM 1323 O O . LEU A 1 172 ? -25.366 29.647 8.983 1.00 35.03 172 LEU A O 1
ATOM 1327 N N . HIS A 1 173 ? -26.260 31.259 10.260 1.00 33.34 173 HIS A N 1
ATOM 1328 C CA . HIS A 1 173 ? -27.434 31.560 9.432 1.00 33.34 173 HIS A CA 1
ATOM 1329 C C . HIS A 1 173 ? -27.969 32.956 9.822 1.00 33.34 173 HIS A C 1
ATOM 1331 O O . HIS A 1 173 ? -27.941 33.262 11.017 1.00 33.34 173 HIS A O 1
ATOM 1337 N N . PRO A 1 174 ? -28.405 33.814 8.875 1.00 30.03 174 PRO A N 1
ATOM 1338 C CA . PRO A 1 174 ? -28.731 35.223 9.147 1.00 30.03 174 PRO A CA 1
ATOM 1339 C C . PRO A 1 174 ? -30.035 35.453 9.925 1.00 30.03 174 PRO A C 1
ATOM 1341 O O . PRO A 1 174 ? -30.263 36.561 10.400 1.00 30.03 174 PRO A O 1
ATOM 1344 N N . ASP A 1 175 ? -30.858 34.421 10.116 1.00 30.95 175 ASP A N 1
ATOM 1345 C CA . ASP A 1 175 ? -32.225 34.583 10.608 1.00 30.95 175 ASP A CA 1
ATOM 1346 C C . ASP A 1 175 ? -32.434 33.863 11.949 1.00 30.95 175 ASP A C 1
ATOM 1348 O O . ASP A 1 175 ? -32.762 32.680 11.996 1.00 30.95 175 ASP A O 1
ATOM 1352 N N . GLY A 1 176 ? -32.281 34.601 13.050 1.00 28.25 176 GLY A N 1
ATOM 1353 C CA . GLY A 1 176 ? -32.970 34.304 14.311 1.00 28.25 176 GLY A CA 1
ATOM 1354 C C . GLY A 1 176 ? -32.359 33.232 15.227 1.00 28.25 176 GLY A C 1
ATOM 1355 O O . GLY A 1 176 ? -31.969 32.133 14.842 1.00 28.25 176 GLY A O 1
ATOM 1356 N N . PHE A 1 177 ? -32.314 33.557 16.519 1.00 26.31 177 PHE A N 1
ATOM 1357 C CA . PHE A 1 177 ? -31.838 32.688 17.591 1.00 26.31 177 PHE A CA 1
ATOM 1358 C C . PHE A 1 177 ? -32.701 31.422 17.739 1.00 26.31 177 PHE A C 1
ATOM 1360 O O . PHE A 1 177 ? -33.862 31.507 18.134 1.00 26.31 177 PHE A O 1
ATOM 1367 N N . VAL A 1 178 ? -32.110 30.235 17.559 1.00 31.61 178 VAL A N 1
ATOM 1368 C CA . VAL A 1 178 ? -32.696 28.980 18.057 1.00 31.61 178 VAL A CA 1
ATOM 1369 C C . VAL A 1 178 ? -32.063 28.639 19.405 1.00 31.61 178 VAL A C 1
ATOM 1371 O O . VAL A 1 178 ? -30.867 28.363 19.519 1.00 31.61 178 VAL A O 1
ATOM 1374 N N . LYS A 1 179 ? -32.884 28.663 20.455 1.00 33.59 179 LYS A N 1
ATOM 1375 C CA . LYS A 1 179 ? -32.563 28.113 21.773 1.00 33.59 179 LYS A CA 1
ATOM 1376 C C . LYS A 1 179 ? -32.623 26.586 21.661 1.00 33.59 179 LYS A C 1
ATOM 1378 O O . LYS A 1 179 ? -33.704 26.009 21.597 1.00 33.59 179 LYS A O 1
ATOM 1383 N N . VAL A 1 180 ? -31.466 25.941 21.569 1.00 39.00 180 VAL A N 1
ATOM 1384 C CA . VAL A 1 180 ? -31.358 24.489 21.396 1.00 39.00 180 VAL A CA 1
ATOM 1385 C C . VAL A 1 180 ? -31.288 23.819 22.775 1.00 39.00 180 VAL A C 1
ATOM 1387 O O . VAL A 1 180 ? -30.241 23.829 23.416 1.00 39.00 180 VAL A O 1
ATOM 1390 N N . ASN A 1 181 ? -32.412 23.258 23.233 1.00 48.12 181 ASN A N 1
ATOM 1391 C CA . ASN A 1 181 ? -32.509 22.360 24.398 1.00 48.12 181 ASN A CA 1
ATOM 1392 C C . ASN A 1 181 ? -32.228 20.893 23.994 1.00 48.12 181 ASN A C 1
ATOM 1394 O O . ASN A 1 181 ? -32.849 19.965 24.517 1.00 48.12 181 ASN A O 1
ATOM 1398 N N . ASP A 1 182 ? -31.343 20.665 23.024 1.00 61.03 182 ASP A N 1
ATOM 1399 C CA . ASP A 1 182 ? -31.148 19.334 22.454 1.00 61.03 182 ASP A CA 1
ATOM 1400 C C . ASP A 1 182 ? -30.109 18.559 23.276 1.00 61.03 182 ASP A C 1
ATOM 1402 O O . ASP A 1 182 ? -28.970 18.991 23.485 1.00 61.03 182 ASP A O 1
ATOM 1406 N N . LYS A 1 183 ? -30.538 17.405 23.791 1.00 69.12 183 LYS A N 1
ATOM 1407 C CA . LYS A 1 183 ? -29.709 16.450 24.534 1.00 69.12 183 LYS A CA 1
ATOM 1408 C C . LYS A 1 183 ? -29.298 15.325 23.597 1.00 69.12 183 LYS A C 1
ATOM 1410 O O . LYS A 1 183 ? -30.128 14.806 22.855 1.00 69.12 183 LYS A O 1
ATOM 1415 N N . ILE A 1 184 ? -28.042 14.907 23.657 1.00 78.06 184 ILE A N 1
ATOM 1416 C CA . ILE A 1 184 ? -27.549 13.734 22.938 1.00 78.06 184 ILE A CA 1
ATOM 1417 C C . ILE A 1 184 ? -27.318 12.637 23.966 1.00 78.06 184 ILE A C 1
ATOM 1419 O O . ILE A 1 184 ? -26.403 12.732 24.785 1.00 78.06 184 ILE A O 1
ATOM 1423 N N . ALA A 1 185 ? -28.160 11.609 23.931 1.00 79.94 185 ALA A N 1
ATOM 1424 C CA . ALA A 1 185 ? -27.962 10.404 24.724 1.00 79.94 185 ALA A CA 1
ATOM 1425 C C . ALA A 1 185 ? -26.937 9.512 24.022 1.00 79.94 185 ALA A C 1
ATOM 1427 O O . ALA A 1 185 ? -27.047 9.273 22.820 1.00 79.94 185 ALA A O 1
ATOM 1428 N N . ILE A 1 186 ? -25.952 9.024 24.768 1.00 86.25 186 ILE A N 1
ATOM 1429 C CA . ILE A 1 186 ? -24.833 8.240 24.252 1.00 86.25 186 ILE A CA 1
ATOM 1430 C C . ILE A 1 186 ? -24.789 6.910 24.994 1.00 86.25 186 ILE A C 1
ATOM 1432 O O . ILE A 1 186 ? -24.821 6.875 26.226 1.00 86.25 186 ILE A O 1
ATOM 1436 N N . LYS A 1 187 ? -24.671 5.819 24.239 1.00 88.75 187 LYS A N 1
ATOM 1437 C CA . LYS A 1 187 ? -24.438 4.472 24.754 1.00 88.75 187 LYS A CA 1
ATOM 1438 C C . LYS A 1 187 ? -23.162 3.919 24.139 1.00 88.75 187 LYS A C 1
ATOM 1440 O O . LYS A 1 187 ? -22.944 3.998 22.938 1.00 88.75 187 LYS A O 1
ATOM 1445 N N . ILE A 1 188 ? -22.305 3.361 24.974 1.00 90.94 188 ILE A N 1
ATOM 1446 C CA . ILE A 1 188 ? -21.000 2.839 24.588 1.00 90.94 188 ILE A CA 1
ATOM 1447 C C . ILE A 1 188 ? -21.011 1.348 24.878 1.00 90.94 188 ILE A C 1
ATOM 1449 O O . ILE A 1 188 ? -21.330 0.949 25.998 1.00 90.94 188 ILE A O 1
ATOM 1453 N N . LEU A 1 189 ? -20.643 0.543 23.884 1.00 92.50 189 LEU A N 1
ATOM 1454 C CA . LEU A 1 189 ? -20.387 -0.882 24.044 1.00 92.50 189 LEU A CA 1
ATOM 1455 C C . LEU A 1 189 ? -18.941 -1.157 23.644 1.00 92.50 189 LEU A C 1
ATOM 1457 O O . LEU A 1 189 ? -18.544 -0.921 22.502 1.00 92.50 189 LEU A O 1
ATOM 1461 N N . VAL A 1 190 ? -18.155 -1.672 24.584 1.00 94.56 190 VAL A N 1
ATOM 1462 C CA . VAL A 1 190 ? -16.750 -2.012 24.373 1.00 94.56 190 VAL A CA 1
ATOM 1463 C C . VAL A 1 190 ? -16.531 -3.479 24.688 1.00 94.56 190 VAL A C 1
ATOM 1465 O O . VAL A 1 190 ? -16.849 -3.952 25.774 1.00 94.56 190 VAL A O 1
ATOM 1468 N N . ASN A 1 191 ? -15.935 -4.178 23.731 1.00 92.88 191 ASN A N 1
ATOM 1469 C CA . ASN A 1 191 ? -15.356 -5.495 23.928 1.00 92.88 191 ASN A CA 1
ATOM 1470 C C . ASN A 1 191 ? -13.835 -5.359 23.917 1.00 92.88 191 ASN A C 1
ATOM 1472 O O . ASN A 1 191 ? -13.286 -4.731 23.016 1.00 92.88 191 ASN A O 1
ATOM 1476 N N . ALA A 1 192 ? -13.144 -5.964 24.876 1.00 90.50 192 ALA A N 1
ATOM 1477 C CA . ALA A 1 192 ? -11.688 -5.983 24.937 1.00 90.50 192 ALA A CA 1
ATOM 1478 C C . ALA A 1 192 ? -11.164 -7.405 25.157 1.00 90.50 192 ALA A C 1
ATOM 1480 O O . ALA A 1 192 ? -11.828 -8.231 25.777 1.00 90.50 192 ALA A O 1
ATOM 1481 N N . SER A 1 193 ? -9.972 -7.704 24.652 1.00 85.81 193 SER A N 1
ATOM 1482 C CA . SER A 1 193 ? -9.291 -8.989 24.831 1.00 85.81 193 SER A CA 1
ATOM 1483 C C . SER A 1 193 ? -7.971 -8.807 25.565 1.00 85.81 193 SER A C 1
ATOM 1485 O O . SER A 1 193 ? -7.306 -7.778 25.437 1.00 85.81 193 SER A O 1
ATOM 1487 N N . SER A 1 194 ? -7.566 -9.825 26.322 1.00 73.12 194 SER A N 1
ATOM 1488 C CA . SER A 1 194 ? -6.262 -9.834 26.998 1.00 73.12 194 SER A CA 1
ATOM 1489 C C . SER A 1 194 ? -5.080 -10.030 26.040 1.00 73.12 194 SER A C 1
ATOM 1491 O O . SER A 1 194 ? -3.932 -9.895 26.445 1.00 73.12 194 SER A O 1
ATOM 1493 N N . GLU A 1 195 ? -5.354 -10.366 24.779 1.00 63.69 195 GLU A N 1
ATOM 1494 C CA . GLU A 1 195 ? -4.381 -10.405 23.689 1.00 63.69 195 GLU A CA 1
ATOM 1495 C C . GLU A 1 195 ? -4.546 -9.140 22.838 1.00 63.69 195 GLU A C 1
ATOM 1497 O O . GLU A 1 195 ? -5.663 -8.802 22.433 1.00 63.69 195 GLU A O 1
ATOM 1502 N N . ALA A 1 196 ? -3.447 -8.431 22.570 1.00 56.53 196 ALA A N 1
ATOM 1503 C CA . ALA A 1 196 ? -3.450 -7.305 21.644 1.00 56.53 196 ALA A CA 1
ATOM 1504 C C . ALA A 1 196 ? -3.777 -7.806 20.231 1.00 56.53 196 ALA A C 1
ATOM 1506 O O . ALA A 1 196 ? -3.040 -8.627 19.682 1.00 56.53 196 ALA A O 1
ATOM 1507 N N . THR A 1 197 ? -4.868 -7.316 19.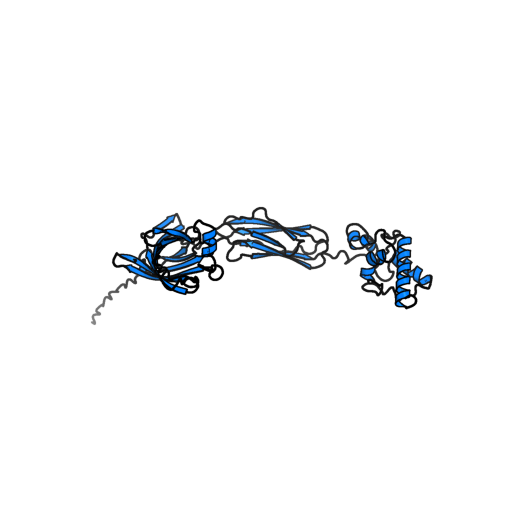632 1.00 57.22 197 THR A N 1
ATOM 1508 C CA . THR A 1 197 ? -5.211 -7.682 18.253 1.00 57.22 197 THR A CA 1
ATOM 1509 C C . THR A 1 197 ? -4.132 -7.160 17.308 1.00 57.22 197 THR A C 1
ATOM 1511 O O . THR A 1 197 ? -3.846 -5.959 17.305 1.00 57.22 197 THR A O 1
ATOM 1514 N N . LYS A 1 198 ? -3.535 -8.037 16.502 1.00 68.00 198 LYS A N 1
ATOM 1515 C CA . LYS A 1 198 ? -2.425 -7.687 15.600 1.00 68.00 198 LYS A CA 1
ATOM 1516 C C . LYS A 1 198 ? -2.887 -6.872 14.388 1.00 68.00 198 LYS A C 1
ATOM 1518 O O . LYS A 1 198 ? -2.088 -6.127 13.826 1.00 68.00 198 LYS A O 1
ATOM 1523 N N . GLY A 1 199 ? -4.165 -6.974 14.015 1.00 82.12 199 GLY A N 1
ATOM 1524 C CA . GLY A 1 199 ? -4.656 -6.487 12.730 1.00 82.12 199 GLY A CA 1
ATOM 1525 C C . GLY A 1 199 ? -4.075 -7.312 11.575 1.00 82.12 199 GLY A C 1
ATOM 1526 O O . GLY A 1 199 ? -3.427 -8.326 11.822 1.00 82.12 199 GLY A O 1
ATOM 1527 N N . PRO A 1 200 ? -4.309 -6.925 10.311 1.00 91.38 200 PRO A N 1
ATOM 1528 C CA . PRO A 1 200 ? -3.583 -7.510 9.187 1.00 91.38 200 PRO A CA 1
ATOM 1529 C C . PRO A 1 200 ? -2.114 -7.068 9.234 1.00 91.38 200 PRO A C 1
ATOM 1531 O O . PRO A 1 200 ? -1.846 -5.885 9.442 1.00 91.38 200 PRO A O 1
ATOM 1534 N N . LEU A 1 201 ? -1.183 -8.004 9.032 1.00 91.62 201 LEU A N 1
ATOM 1535 C CA . LEU A 1 201 ? 0.257 -7.724 9.018 1.00 91.62 201 LEU A CA 1
ATOM 1536 C C . LEU A 1 201 ? 0.891 -8.336 7.774 1.00 91.62 201 LEU A C 1
ATOM 1538 O O . LEU A 1 201 ? 0.971 -9.559 7.660 1.00 91.62 201 LEU A O 1
ATOM 1542 N N . ILE A 1 202 ? 1.340 -7.493 6.847 1.00 95.75 202 ILE A N 1
ATOM 1543 C CA . ILE A 1 202 ? 1.970 -7.950 5.609 1.00 95.75 202 ILE A CA 1
ATOM 1544 C C . ILE A 1 202 ? 3.447 -8.286 5.834 1.00 95.75 202 ILE A C 1
ATOM 1546 O O . ILE A 1 202 ? 4.224 -7.489 6.370 1.00 95.75 202 ILE A O 1
ATOM 1550 N N . ARG A 1 203 ? 3.863 -9.460 5.355 1.00 95.38 203 ARG A N 1
ATOM 1551 C CA . ARG A 1 203 ? 5.271 -9.866 5.297 1.00 95.38 203 ARG A CA 1
ATOM 1552 C C . ARG A 1 203 ? 5.563 -10.573 3.981 1.00 95.38 203 ARG A C 1
ATOM 1554 O O . ARG A 1 203 ? 4.759 -11.365 3.509 1.00 95.38 203 ARG A O 1
ATOM 1561 N N . PHE A 1 204 ? 6.742 -10.340 3.420 1.00 96.19 204 PHE A N 1
ATOM 1562 C CA . PHE A 1 204 ? 7.267 -11.125 2.306 1.00 96.19 204 PHE A CA 1
ATOM 1563 C C . PHE A 1 204 ? 8.420 -12.012 2.777 1.00 96.19 204 PHE A C 1
ATOM 1565 O O . PHE A 1 204 ? 9.228 -11.586 3.601 1.00 96.19 204 PHE A O 1
ATOM 1572 N N . GLU A 1 205 ? 8.522 -13.236 2.254 1.00 95.00 205 GLU A N 1
ATOM 1573 C CA . GLU A 1 205 ? 9.672 -14.118 2.538 1.00 95.00 205 GLU A CA 1
ATOM 1574 C C . GLU A 1 205 ? 10.981 -13.555 1.983 1.00 95.00 205 GLU A C 1
ATOM 1576 O O . GLU A 1 205 ? 12.037 -13.678 2.598 1.00 95.00 205 GLU A O 1
ATOM 1581 N N . LYS A 1 206 ? 10.901 -12.927 0.810 1.00 94.88 206 LYS A N 1
ATOM 1582 C CA . LYS A 1 206 ? 12.006 -12.244 0.143 1.00 94.88 206 LYS A CA 1
ATOM 1583 C C . LYS A 1 206 ? 11.485 -10.937 -0.422 1.00 94.88 206 LYS A C 1
ATOM 1585 O O . LYS A 1 206 ? 10.343 -10.86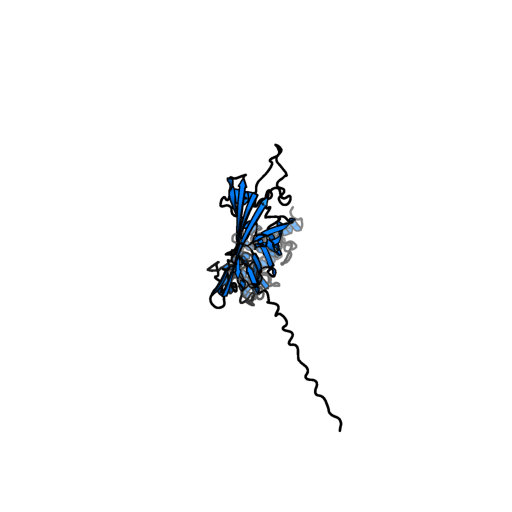3 -0.856 1.00 94.88 206 LYS A O 1
ATOM 1590 N N . THR A 1 207 ? 12.329 -9.917 -0.443 1.00 95.19 207 THR A N 1
ATOM 1591 C CA . THR A 1 207 ? 11.965 -8.590 -0.965 1.00 95.19 207 THR A CA 1
ATOM 1592 C C . THR A 1 207 ? 12.777 -8.202 -2.190 1.00 95.19 207 THR A C 1
ATOM 1594 O O . THR A 1 207 ? 12.501 -7.175 -2.798 1.00 95.19 207 THR A O 1
ATOM 1597 N N . LYS A 1 208 ? 13.777 -9.008 -2.563 1.00 96.94 208 LYS A N 1
ATOM 1598 C CA . LYS A 1 208 ? 14.652 -8.757 -3.706 1.00 96.94 208 LYS A CA 1
ATOM 1599 C C . LYS A 1 208 ? 14.882 -10.036 -4.500 1.00 96.94 208 LYS A C 1
ATOM 1601 O O . LYS A 1 208 ? 15.094 -11.099 -3.913 1.00 96.94 208 LYS A O 1
ATOM 1606 N N . LYS A 1 209 ? 14.893 -9.921 -5.825 1.00 97.38 209 LYS A N 1
ATOM 1607 C CA . LYS A 1 209 ? 15.353 -10.965 -6.745 1.00 97.38 209 LYS A CA 1
ATOM 1608 C C . LYS A 1 209 ? 16.300 -10.344 -7.766 1.00 97.38 209 LYS A C 1
ATOM 1610 O O . LYS A 1 209 ? 15.872 -9.521 -8.564 1.00 97.38 209 LYS A O 1
ATOM 1615 N N . ASN A 1 210 ? 17.559 -10.775 -7.748 1.00 96.69 210 ASN A N 1
ATOM 1616 C CA . ASN A 1 210 ? 18.511 -10.493 -8.816 1.00 96.69 210 ASN A CA 1
ATOM 1617 C C . ASN A 1 210 ? 18.542 -11.689 -9.780 1.00 96.69 210 ASN A C 1
ATOM 1619 O O . ASN A 1 210 ? 18.636 -12.838 -9.334 1.00 96.69 210 ASN A O 1
ATOM 1623 N N . PHE A 1 211 ? 18.410 -11.422 -11.074 1.00 96.31 211 PHE A N 1
ATOM 1624 C CA . PHE A 1 211 ? 18.523 -12.409 -12.145 1.00 96.31 211 PHE A CA 1
ATOM 1625 C C . PHE A 1 211 ? 19.948 -12.529 -12.697 1.00 96.31 211 PHE A C 1
ATOM 1627 O O . PHE A 1 211 ? 20.215 -13.441 -13.470 1.00 96.31 211 PHE A O 1
ATOM 1634 N N . GLY A 1 212 ? 20.868 -11.668 -12.254 1.00 95.25 212 GLY A N 1
ATOM 1635 C CA . GLY A 1 212 ? 22.224 -11.608 -12.782 1.00 95.25 212 GLY A CA 1
ATOM 1636 C C . GLY A 1 212 ? 22.225 -11.056 -14.201 1.00 95.25 212 GLY A C 1
ATOM 1637 O O . GLY A 1 212 ? 21.411 -10.193 -14.531 1.00 95.25 212 GLY A O 1
ATOM 1638 N N . VAL A 1 213 ? 23.140 -11.565 -15.020 1.00 93.31 213 VAL A N 1
ATOM 1639 C CA . VAL A 1 213 ? 23.259 -11.188 -16.428 1.00 93.31 213 VAL A CA 1
ATOM 1640 C C . VAL A 1 213 ? 22.214 -11.941 -17.251 1.00 93.31 213 VAL A C 1
ATOM 1642 O O . VAL A 1 213 ? 22.153 -13.169 -17.190 1.00 93.31 213 VAL A O 1
ATOM 1645 N N . VAL A 1 214 ? 21.409 -11.216 -18.023 1.00 93.12 214 VAL A N 1
ATOM 1646 C CA . VAL A 1 214 ? 20.335 -11.767 -18.866 1.00 93.12 214 VAL A CA 1
ATOM 1647 C C . VAL A 1 214 ? 20.429 -11.236 -20.293 1.00 93.12 214 VAL A C 1
ATOM 1649 O O . VAL A 1 214 ? 21.017 -10.182 -20.530 1.00 93.12 214 VAL A O 1
ATOM 1652 N N . GLU A 1 215 ? 19.836 -11.954 -21.243 1.00 87.88 215 GLU A N 1
ATOM 1653 C CA . GLU A 1 215 ? 19.739 -11.489 -22.629 1.00 87.88 215 GLU A CA 1
ATOM 1654 C C . GLU A 1 215 ? 18.691 -10.375 -22.786 1.00 87.88 215 GLU A C 1
ATOM 1656 O O . GLU A 1 215 ? 17.729 -10.267 -22.017 1.00 87.88 215 GLU A O 1
ATOM 1661 N N . GLU A 1 216 ? 18.874 -9.538 -23.803 1.00 85.25 216 GLU A N 1
ATOM 1662 C CA . GLU A 1 216 ? 17.882 -8.552 -24.235 1.00 85.25 216 GLU A CA 1
ATOM 1663 C C . GLU A 1 216 ? 16.715 -9.240 -24.969 1.00 85.25 216 GLU A C 1
ATOM 1665 O O . GLU A 1 216 ? 16.891 -10.252 -25.658 1.00 85.25 216 GLU A O 1
ATOM 1670 N N . GLY A 1 217 ? 15.505 -8.695 -24.821 1.00 81.62 217 GLY A N 1
ATOM 1671 C CA . GLY A 1 217 ? 14.307 -9.157 -25.527 1.00 81.62 217 GLY A CA 1
ATOM 1672 C C . GLY A 1 217 ? 13.778 -10.530 -25.103 1.00 81.62 217 GLY A C 1
ATOM 1673 O O . GLY A 1 217 ? 13.276 -11.271 -25.948 1.00 81.62 217 GLY A O 1
ATOM 1674 N N . ILE A 1 218 ? 13.920 -10.889 -23.825 1.00 86.38 218 ILE A N 1
ATOM 1675 C CA . ILE A 1 218 ? 13.303 -12.075 -23.218 1.00 86.38 218 ILE A CA 1
ATOM 1676 C C . ILE A 1 218 ? 12.401 -11.669 -22.049 1.00 86.38 218 ILE A C 1
ATOM 1678 O O . ILE A 1 218 ? 12.594 -10.632 -21.412 1.00 86.38 218 ILE A O 1
ATOM 1682 N N . GLU A 1 219 ? 11.451 -12.533 -21.704 1.00 91.75 219 GLU A N 1
ATOM 1683 C CA . GLU A 1 219 ? 10.706 -12.407 -20.456 1.00 91.75 219 GLU A CA 1
ATOM 1684 C C . GLU A 1 219 ? 11.382 -13.214 -19.349 1.00 91.75 219 GLU A C 1
ATOM 1686 O O . GLU A 1 219 ? 11.576 -14.427 -19.461 1.00 91.75 219 GLU A O 1
ATOM 1691 N N . ILE A 1 220 ? 11.688 -12.556 -18.233 1.00 94.12 220 ILE A N 1
ATOM 1692 C CA . ILE A 1 220 ? 12.147 -13.227 -17.015 1.00 94.12 220 ILE A CA 1
ATOM 1693 C C . ILE A 1 220 ? 11.084 -13.117 -15.926 1.00 94.12 220 ILE A C 1
ATOM 1695 O O . ILE A 1 220 ? 10.397 -12.103 -15.806 1.00 94.12 220 ILE A O 1
ATOM 1699 N N . SER A 1 221 ? 10.924 -14.166 -15.114 1.00 95.56 221 SER A N 1
ATOM 1700 C CA . SER A 1 221 ? 9.872 -14.199 -14.093 1.00 95.56 221 SER A CA 1
ATOM 1701 C C . SER A 1 221 ? 10.320 -14.780 -12.757 1.00 95.56 221 SER A C 1
ATOM 1703 O O . SER A 1 221 ? 11.228 -15.610 -12.673 1.00 95.56 221 SER A O 1
ATOM 1705 N N . CYS A 1 222 ? 9.692 -14.312 -11.681 1.00 96.12 222 CYS A N 1
ATOM 1706 C CA . CYS A 1 222 ? 9.889 -14.830 -10.333 1.00 96.12 222 CYS A CA 1
ATOM 1707 C C . CYS A 1 222 ? 8.613 -14.727 -9.498 1.00 96.12 222 CYS A C 1
ATOM 1709 O O . CYS A 1 222 ? 7.669 -14.009 -9.831 1.00 96.12 222 CYS A O 1
ATOM 1711 N N . ASN A 1 223 ? 8.615 -15.454 -8.383 1.00 97.44 223 ASN A N 1
ATOM 1712 C CA . ASN A 1 223 ? 7.522 -15.478 -7.426 1.00 97.44 223 ASN A CA 1
ATOM 1713 C C . ASN A 1 223 ? 7.988 -14.899 -6.092 1.00 97.44 223 ASN A C 1
ATOM 1715 O O . ASN A 1 223 ? 9.037 -15.284 -5.570 1.00 97.44 223 ASN A O 1
ATOM 1719 N N . PHE A 1 224 ? 7.163 -14.032 -5.517 1.00 97.50 224 PHE A N 1
ATOM 1720 C CA . PHE A 1 224 ? 7.290 -13.561 -4.147 1.00 97.50 224 PHE A CA 1
ATOM 1721 C C . PHE A 1 224 ? 6.124 -14.099 -3.322 1.00 97.50 224 PHE A C 1
ATOM 1723 O O . PHE A 1 224 ? 4.964 -13.940 -3.700 1.00 97.50 224 PHE A O 1
ATOM 1730 N N . VAL A 1 225 ? 6.424 -14.743 -2.194 1.00 97.25 225 VAL A N 1
ATOM 1731 C CA . VAL A 1 225 ? 5.395 -15.237 -1.273 1.00 97.25 225 VAL A CA 1
ATOM 1732 C C . VAL A 1 225 ? 5.078 -14.142 -0.263 1.00 97.25 225 VAL A C 1
ATOM 1734 O O . VAL A 1 225 ? 5.955 -13.724 0.502 1.00 97.25 225 VAL A O 1
ATOM 1737 N N . VAL A 1 226 ? 3.827 -13.687 -0.273 1.00 97.25 226 VAL A N 1
ATOM 1738 C CA . VAL A 1 226 ? 3.271 -12.751 0.705 1.00 97.25 226 VAL A CA 1
ATOM 1739 C C . VAL A 1 226 ? 2.509 -13.523 1.776 1.00 97.25 226 VAL A C 1
ATOM 1741 O O . VAL A 1 226 ? 1.745 -14.437 1.475 1.00 97.25 226 VAL A O 1
ATOM 1744 N N . HIS A 1 227 ? 2.715 -13.143 3.030 1.00 96.75 227 HIS A N 1
ATOM 1745 C CA . HIS A 1 227 ? 2.071 -13.697 4.212 1.00 96.75 227 HIS A CA 1
ATOM 1746 C C . HIS A 1 227 ? 1.250 -12.626 4.915 1.00 96.75 227 HIS A C 1
ATOM 1748 O O . HIS A 1 227 ? 1.617 -11.446 4.928 1.00 96.75 227 HIS A O 1
ATOM 1754 N N . ASN A 1 228 ? 0.155 -13.068 5.523 1.00 96.25 228 ASN A N 1
ATOM 1755 C CA . ASN A 1 228 ? -0.566 -12.305 6.523 1.00 96.25 228 ASN A CA 1
ATOM 1756 C C . ASN A 1 228 ? -0.259 -12.880 7.909 1.00 96.25 228 ASN A C 1
ATOM 1758 O O . ASN A 1 228 ? -0.953 -13.779 8.383 1.00 96.25 228 ASN A O 1
ATOM 1762 N N . ASP A 1 229 ? 0.747 -12.324 8.576 1.00 90.81 229 ASP A N 1
ATOM 1763 C CA . ASP A 1 229 ? 1.139 -12.716 9.939 1.00 90.81 229 ASP A CA 1
ATOM 1764 C C . ASP A 1 229 ? 0.199 -12.110 11.010 1.00 90.81 229 ASP A C 1
ATOM 1766 O O . ASP A 1 229 ? 0.432 -12.200 12.221 1.00 90.81 229 ASP A O 1
ATOM 1770 N N . GLY A 1 230 ? -0.855 -11.437 10.548 1.00 87.44 230 GLY A N 1
ATOM 1771 C CA . GLY A 1 230 ? -1.886 -10.797 11.336 1.00 87.44 230 GLY A CA 1
ATOM 1772 C C . GLY A 1 230 ? -3.033 -11.722 11.734 1.00 87.44 230 GLY A C 1
ATOM 1773 O O . GLY A 1 230 ? -3.112 -12.884 11.339 1.00 87.44 230 GLY A O 1
ATOM 1774 N N . ASP A 1 231 ? -3.969 -11.173 12.505 1.00 84.38 231 ASP A N 1
ATOM 1775 C CA . ASP A 1 231 ? -5.157 -11.871 13.018 1.00 84.38 231 ASP A CA 1
ATOM 1776 C C . ASP A 1 231 ? -6.476 -11.411 12.361 1.00 84.38 231 ASP A C 1
ATOM 1778 O O . ASP A 1 231 ? -7.563 -11.873 12.716 1.00 84.38 231 ASP A O 1
ATOM 1782 N N . LYS A 1 232 ? -6.392 -10.515 11.369 1.00 88.38 232 LYS A N 1
ATOM 1783 C CA . LYS A 1 232 ? -7.505 -10.074 10.511 1.00 88.38 232 LYS A CA 1
ATOM 1784 C C . LYS A 1 232 ? -7.119 -10.232 9.040 1.00 88.38 232 LYS A C 1
ATOM 1786 O O . LYS A 1 232 ? -5.942 -10.329 8.716 1.00 88.38 232 LYS A O 1
ATOM 1791 N N . VAL A 1 233 ? -8.105 -10.239 8.142 1.00 93.50 233 VAL A N 1
ATOM 1792 C CA . VAL A 1 233 ? -7.879 -10.382 6.691 1.00 93.50 233 VAL A CA 1
ATOM 1793 C C . VAL A 1 233 ? -7.021 -9.233 6.151 1.00 93.50 233 VAL A C 1
ATOM 1795 O O . VAL A 1 233 ? -7.381 -8.058 6.285 1.00 93.50 233 VAL A O 1
ATOM 1798 N N . LEU A 1 234 ? -5.920 -9.590 5.495 1.00 95.88 234 LEU A N 1
ATOM 1799 C CA . LEU A 1 234 ? -5.078 -8.680 4.732 1.00 95.88 234 LEU A CA 1
ATOM 1800 C C . LEU A 1 234 ? -5.679 -8.509 3.334 1.00 95.88 234 LEU A C 1
ATOM 1802 O O . LEU A 1 234 ? -5.850 -9.475 2.590 1.00 95.88 234 LEU A O 1
ATOM 1806 N N . ARG A 1 235 ? -6.019 -7.271 2.983 1.00 97.06 235 ARG A N 1
ATOM 1807 C CA . ARG A 1 235 ? -6.524 -6.884 1.665 1.00 97.06 235 ARG A CA 1
ATOM 1808 C C . ARG A 1 235 ? -5.422 -6.164 0.910 1.00 97.06 235 ARG A C 1
ATOM 1810 O O . ARG A 1 235 ? -4.946 -5.131 1.373 1.00 97.06 235 ARG A O 1
ATOM 1817 N N . ILE A 1 236 ? -5.074 -6.684 -0.259 1.00 97.06 236 ILE A N 1
ATOM 1818 C CA . ILE A 1 236 ? -4.180 -6.036 -1.214 1.00 97.06 236 ILE A CA 1
ATOM 1819 C C . ILE A 1 236 ? -5.028 -5.210 -2.177 1.00 97.06 236 ILE A C 1
ATOM 1821 O O . ILE A 1 236 ? -5.885 -5.741 -2.882 1.00 97.06 236 ILE A O 1
ATOM 1825 N N . TYR A 1 237 ? -4.811 -3.900 -2.189 1.00 91.31 237 TYR A N 1
ATOM 1826 C CA . TYR A 1 237 ? -5.520 -2.979 -3.072 1.00 91.31 237 TYR A CA 1
ATOM 1827 C C . TYR A 1 237 ? -4.922 -3.018 -4.479 1.00 91.31 237 TYR A C 1
ATOM 1829 O O . TYR A 1 237 ? -5.628 -3.198 -5.477 1.00 91.31 237 TYR A O 1
ATOM 1837 N N . GLU A 1 238 ? -3.597 -2.919 -4.538 1.00 89.69 238 GLU A N 1
ATOM 1838 C CA . GLU A 1 238 ? -2.852 -2.668 -5.763 1.00 89.69 238 GLU A CA 1
ATOM 1839 C C . GLU A 1 238 ? -1.462 -3.307 -5.694 1.00 89.69 238 GLU A C 1
ATOM 1841 O O . GLU A 1 238 ? -0.830 -3.345 -4.636 1.00 89.69 238 GLU A O 1
ATOM 1846 N N . THR A 1 239 ? -0.992 -3.776 -6.848 1.00 90.12 239 THR A N 1
ATOM 1847 C CA . THR A 1 239 ? 0.388 -4.188 -7.104 1.00 90.12 239 THR A CA 1
ATOM 1848 C C . THR A 1 239 ? 0.859 -3.438 -8.343 1.00 90.12 239 THR A C 1
ATOM 1850 O O . THR A 1 239 ? 0.452 -3.775 -9.455 1.00 90.12 239 THR A O 1
ATOM 1853 N N . LYS A 1 240 ? 1.662 -2.390 -8.160 1.00 85.62 240 LYS A N 1
ATOM 1854 C CA . LYS A 1 240 ? 2.059 -1.477 -9.239 1.00 85.62 240 LYS A CA 1
ATOM 1855 C C . LYS A 1 240 ? 3.569 -1.468 -9.411 1.00 85.62 240 LYS A C 1
ATOM 1857 O O . LYS A 1 240 ? 4.300 -1.301 -8.440 1.00 85.62 240 LYS A O 1
ATOM 1862 N N . SER A 1 241 ? 4.031 -1.620 -10.645 1.00 82.31 241 SER A N 1
ATOM 1863 C CA . SER A 1 241 ? 5.423 -1.388 -11.025 1.00 82.31 241 SER A CA 1
ATOM 1864 C C . SER A 1 241 ? 5.653 0.090 -11.349 1.00 82.31 241 SER A C 1
ATOM 1866 O O . SER A 1 241 ? 4.752 0.795 -11.808 1.00 82.31 241 SER A O 1
ATOM 1868 N N . THR A 1 242 ? 6.871 0.579 -11.124 1.00 73.81 242 THR A N 1
ATOM 1869 C CA . THR A 1 242 ? 7.240 1.976 -11.421 1.00 73.81 242 THR A CA 1
ATOM 1870 C C . THR A 1 242 ? 7.351 2.286 -12.922 1.00 73.81 242 THR A C 1
ATOM 1872 O O . THR A 1 242 ? 7.494 3.446 -13.296 1.00 73.81 242 THR A O 1
ATOM 1875 N N . CYS A 1 243 ? 7.242 1.285 -13.804 1.00 67.31 243 CYS A N 1
ATOM 1876 C CA . CYS A 1 243 ? 7.206 1.455 -15.259 1.00 67.31 243 CYS A CA 1
ATOM 1877 C C . CYS A 1 243 ? 6.467 0.296 -15.955 1.00 67.31 243 CYS A C 1
ATOM 1879 O O . CYS A 1 243 ? 6.438 -0.819 -15.439 1.00 67.31 243 CYS A O 1
ATOM 1881 N N . GLY A 1 244 ? 5.958 0.527 -17.169 1.00 65.00 244 GLY A N 1
ATOM 1882 C CA . GLY A 1 244 ? 5.083 -0.417 -17.883 1.00 65.00 244 GLY A CA 1
ATOM 1883 C C . GLY A 1 244 ? 5.694 -1.753 -18.338 1.00 65.00 244 GLY A C 1
ATOM 1884 O O . GLY A 1 244 ? 4.945 -2.637 -18.724 1.00 65.00 244 GLY A O 1
ATOM 1885 N N . CYS A 1 245 ? 7.015 -1.950 -18.271 1.00 70.75 245 CYS A N 1
ATOM 1886 C CA . CYS A 1 245 ? 7.675 -3.186 -18.733 1.00 70.75 245 CYS A CA 1
ATOM 1887 C C . CYS A 1 245 ? 7.748 -4.300 -17.669 1.00 70.75 245 CYS A C 1
ATOM 1889 O O . CYS A 1 245 ? 8.526 -5.247 -17.791 1.00 70.75 245 CYS A O 1
ATOM 1891 N N . THR A 1 246 ? 7.016 -4.163 -16.562 1.00 80.06 246 THR A N 1
ATOM 1892 C CA . THR A 1 246 ? 6.993 -5.164 -15.490 1.00 80.06 246 THR A CA 1
ATOM 1893 C C . THR A 1 246 ? 5.565 -5.402 -15.040 1.00 80.06 246 THR A C 1
ATOM 1895 O O . THR A 1 246 ? 4.913 -4.491 -14.526 1.00 80.06 246 THR A O 1
ATOM 1898 N N . LEU A 1 247 ? 5.099 -6.636 -15.207 1.00 85.94 247 LEU A N 1
ATOM 1899 C CA . LEU A 1 247 ? 3.773 -7.075 -14.801 1.00 85.94 247 LEU A CA 1
ATOM 1900 C C . LEU A 1 247 ? 3.852 -7.750 -13.430 1.00 85.94 247 LEU A C 1
ATOM 1902 O O . LEU A 1 247 ? 4.610 -8.697 -13.229 1.00 85.94 247 LEU A O 1
ATOM 1906 N N . ALA A 1 248 ? 3.039 -7.274 -12.492 1.00 90.06 248 ALA A N 1
ATOM 1907 C CA . ALA A 1 248 ? 2.908 -7.823 -11.148 1.00 90.06 248 ALA A CA 1
ATOM 1908 C C . ALA A 1 248 ? 1.469 -8.317 -10.958 1.00 90.06 248 ALA A C 1
ATOM 1910 O O . ALA A 1 248 ? 0.529 -7.530 -11.055 1.00 90.06 248 ALA A O 1
ATOM 1911 N N . SER A 1 249 ? 1.285 -9.618 -10.718 1.00 89.88 249 SER A N 1
ATOM 1912 C CA . SER A 1 249 ? -0.044 -10.244 -10.679 1.00 89.88 249 SER A CA 1
ATOM 1913 C C . SER A 1 249 ? -0.193 -11.263 -9.548 1.00 89.88 249 SER A C 1
ATOM 1915 O O . SER A 1 249 ? 0.756 -11.954 -9.177 1.00 89.88 249 SER A O 1
ATOM 1917 N N . MET A 1 250 ? -1.404 -11.361 -8.993 1.00 91.69 250 MET A N 1
ATOM 1918 C CA . MET A 1 250 ? -1.751 -12.292 -7.912 1.00 91.69 250 MET A CA 1
ATOM 1919 C C . MET A 1 250 ? -3.126 -12.907 -8.165 1.00 91.69 250 MET A C 1
ATOM 1921 O O . MET A 1 250 ? -4.003 -12.237 -8.709 1.00 91.69 250 MET A O 1
ATOM 1925 N N . LYS A 1 251 ? -3.346 -14.148 -7.714 1.00 90.62 251 LYS A N 1
ATOM 1926 C CA . LYS A 1 251 ? -4.645 -14.826 -7.870 1.00 90.62 251 LYS A CA 1
ATOM 1927 C C . LYS A 1 251 ? -5.721 -14.262 -6.943 1.00 90.62 251 LYS A C 1
ATOM 1929 O O . LYS A 1 251 ? -6.851 -14.053 -7.371 1.00 90.62 251 LYS A O 1
ATOM 1934 N N . LYS A 1 252 ? -5.384 -14.023 -5.672 1.00 91.00 252 LYS A N 1
ATOM 1935 C CA . LYS A 1 252 ? -6.317 -13.507 -4.660 1.00 91.00 252 LYS A CA 1
ATOM 1936 C C . LYS A 1 252 ? -5.799 -12.202 -4.077 1.00 91.00 252 LYS A C 1
ATOM 1938 O O . LYS A 1 252 ? -4.625 -12.077 -3.756 1.00 91.00 252 LYS A O 1
ATOM 1943 N N . LYS A 1 253 ? -6.701 -11.239 -3.879 1.00 95.19 253 LYS A N 1
ATOM 1944 C CA . LYS A 1 253 ? -6.407 -9.963 -3.200 1.00 95.19 253 LYS A CA 1
ATOM 1945 C C . LYS A 1 253 ? -6.768 -9.963 -1.711 1.00 95.19 253 LYS A C 1
ATOM 1947 O O . LYS A 1 253 ? -6.530 -8.974 -1.025 1.00 95.19 253 LYS A O 1
ATOM 1952 N N . LEU A 1 254 ? -7.352 -11.049 -1.210 1.00 95.81 254 LEU A N 1
ATOM 1953 C CA . LEU A 1 254 ? -7.724 -11.224 0.192 1.00 95.81 254 LEU A CA 1
ATOM 1954 C C . LEU A 1 254 ? -6.965 -12.421 0.753 1.00 95.81 254 LEU A C 1
ATOM 1956 O O . LEU A 1 254 ? -7.136 -13.541 0.274 1.00 95.81 254 LEU A O 1
ATOM 1960 N N . ILE A 1 255 ? -6.141 -12.174 1.765 1.00 96.56 255 ILE A N 1
ATOM 1961 C CA . ILE A 1 255 ? -5.315 -13.185 2.418 1.00 96.56 255 ILE A CA 1
ATOM 1962 C C . ILE A 1 255 ? -5.837 -13.336 3.855 1.00 96.56 255 ILE A C 1
ATOM 1964 O O . ILE A 1 255 ? -5.784 -12.371 4.6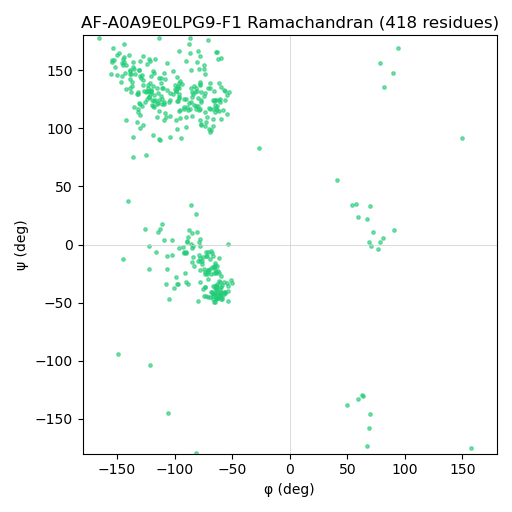28 1.00 96.56 255 ILE A O 1
ATOM 1968 N N . PRO A 1 256 ? -6.397 -14.502 4.235 1.00 92.12 256 PRO A N 1
ATOM 1969 C CA . PRO A 1 256 ? -6.911 -14.722 5.587 1.00 92.12 256 PRO A CA 1
ATOM 1970 C C . PRO A 1 256 ? -5.787 -14.636 6.629 1.00 92.12 256 PRO A C 1
ATOM 1972 O O . PRO A 1 256 ? -4.609 -14.645 6.279 1.00 92.12 256 PRO A O 1
ATOM 1975 N N . ALA A 1 257 ? -6.141 -14.524 7.910 1.00 91.81 257 ALA A N 1
ATOM 1976 C CA . ALA A 1 257 ? -5.168 -14.543 9.006 1.00 91.81 257 ALA A CA 1
ATOM 1977 C C . ALA A 1 257 ? -4.318 -15.827 8.965 1.00 91.81 257 ALA A C 1
ATOM 1979 O O . ALA A 1 257 ? -4.867 -16.914 8.784 1.00 91.81 257 ALA A O 1
ATOM 1980 N N . GLY A 1 258 ? -2.993 -15.698 9.078 1.00 88.62 258 GLY A N 1
ATOM 1981 C CA . GLY A 1 258 ? -2.036 -16.803 8.918 1.00 88.62 258 GLY A CA 1
ATOM 1982 C C . GLY A 1 258 ? -1.918 -17.356 7.489 1.00 88.62 258 GLY A C 1
ATOM 1983 O O . GLY A 1 258 ? -1.195 -18.322 7.256 1.00 88.62 258 GLY A O 1
ATOM 1984 N N . GLY A 1 259 ? -2.645 -16.781 6.528 1.00 94.19 259 GLY A N 1
ATOM 1985 C CA . GLY A 1 259 ? -2.634 -17.201 5.135 1.00 94.19 259 GLY A CA 1
ATOM 1986 C C . GLY A 1 259 ? -1.430 -16.672 4.359 1.00 94.19 259 GLY A C 1
ATOM 1987 O O . GLY A 1 259 ? -0.747 -15.734 4.776 1.00 94.19 259 GLY A O 1
ATOM 1988 N N . LYS A 1 260 ? -1.226 -17.243 3.170 1.00 97.19 260 LYS A N 1
ATOM 1989 C CA . LYS A 1 260 ? -0.209 -16.817 2.204 1.00 97.19 260 LYS A CA 1
ATOM 1990 C C . LYS A 1 260 ? -0.760 -16.781 0.782 1.00 97.19 260 LYS A C 1
ATOM 1992 O O . LYS A 1 260 ? -1.722 -17.484 0.476 1.00 97.19 260 LYS A O 1
ATOM 1997 N N . GLU A 1 261 ? -0.132 -15.991 -0.078 1.00 97.62 261 GLU A N 1
ATOM 1998 C CA . GLU A 1 261 ? -0.427 -15.905 -1.511 1.00 97.62 261 GLU A CA 1
ATOM 1999 C C . GLU A 1 261 ? 0.865 -15.670 -2.308 1.00 97.62 261 GLU A C 1
ATOM 2001 O O . GLU A 1 261 ? 1.886 -15.248 -1.758 1.00 97.62 261 GLU A O 1
ATOM 2006 N N . VAL A 1 262 ? 0.835 -15.974 -3.606 1.00 97.56 262 VAL A N 1
ATOM 2007 C CA . VAL A 1 262 ? 1.960 -15.771 -4.520 1.00 97.56 262 VAL A CA 1
ATOM 2008 C C . VAL A 1 262 ? 1.721 -14.545 -5.396 1.00 97.56 262 VAL A C 1
ATOM 2010 O O . VAL A 1 262 ? 0.735 -14.458 -6.130 1.00 97.56 262 VAL A O 1
ATOM 2013 N N . LEU A 1 263 ? 2.679 -13.623 -5.359 1.00 96.69 263 LEU A N 1
ATOM 2014 C CA . LEU A 1 263 ? 2.818 -12.521 -6.299 1.00 96.69 263 LEU A CA 1
ATOM 2015 C C . LEU A 1 263 ? 3.803 -12.933 -7.399 1.00 96.69 263 LEU A C 1
ATOM 2017 O O . LEU A 1 263 ? 5.005 -13.048 -7.150 1.00 96.69 263 LEU A O 1
ATOM 2021 N N . LYS A 1 264 ? 3.289 -13.164 -8.610 1.00 96.56 264 LYS A N 1
ATOM 2022 C CA . LYS A 1 264 ? 4.099 -13.437 -9.800 1.00 96.56 264 LYS A CA 1
ATOM 2023 C C . LYS A 1 264 ? 4.523 -12.114 -10.427 1.00 96.56 264 LYS A C 1
ATOM 2025 O O . LYS A 1 264 ? 3.675 -11.271 -10.729 1.00 96.56 264 LYS A O 1
ATOM 2030 N N . VAL A 1 265 ? 5.823 -11.957 -10.642 1.00 95.62 265 VAL A N 1
ATOM 2031 C CA . VAL A 1 265 ? 6.416 -10.806 -11.324 1.00 95.62 265 VAL A CA 1
ATOM 2032 C C . VAL A 1 265 ? 7.046 -11.279 -12.626 1.00 95.62 265 VAL A C 1
ATOM 2034 O O . VAL A 1 265 ? 7.801 -12.250 -12.628 1.00 95.62 265 VAL A O 1
ATOM 2037 N N . VAL A 1 266 ? 6.723 -10.597 -13.721 1.00 94.31 266 VAL A N 1
ATOM 2038 C CA . VAL A 1 266 ? 7.306 -10.806 -15.050 1.00 94.31 266 VAL A CA 1
ATOM 2039 C C . VAL A 1 266 ? 7.931 -9.493 -15.497 1.00 94.31 266 VAL A C 1
ATOM 2041 O O . VAL A 1 266 ? 7.288 -8.446 -15.411 1.00 94.31 266 VAL A O 1
ATOM 2044 N N . MET A 1 267 ? 9.184 -9.537 -15.935 1.00 91.88 267 MET A N 1
ATOM 2045 C CA . MET A 1 267 ? 9.912 -8.392 -16.466 1.00 91.88 267 MET A CA 1
ATOM 2046 C C . MET A 1 267 ? 10.321 -8.686 -17.905 1.00 91.88 267 MET A C 1
ATOM 2048 O O . MET A 1 267 ? 10.996 -9.680 -18.162 1.00 91.88 267 MET A O 1
ATOM 2052 N N . ASP A 1 268 ? 9.920 -7.798 -18.808 1.00 89.81 268 ASP A N 1
ATOM 2053 C CA . ASP A 1 268 ? 10.344 -7.802 -20.204 1.00 89.81 268 ASP A CA 1
ATOM 2054 C C . ASP A 1 268 ? 11.669 -7.032 -20.331 1.00 89.81 268 ASP A C 1
ATOM 2056 O O . ASP A 1 268 ? 11.770 -5.870 -19.906 1.00 89.81 268 ASP A O 1
ATOM 2060 N N . THR A 1 269 ? 12.701 -7.694 -20.860 1.00 89.25 269 THR A N 1
ATOM 2061 C CA . THR A 1 269 ? 14.033 -7.107 -21.072 1.00 89.25 269 THR A CA 1
ATOM 2062 C C . THR A 1 269 ? 14.183 -6.433 -22.436 1.00 89.25 269 THR A C 1
ATOM 2064 O O . THR A 1 269 ? 15.258 -5.913 -22.733 1.00 89.25 269 THR A O 1
ATOM 2067 N N . SER A 1 270 ? 13.132 -6.395 -23.258 1.00 83.38 270 SER A N 1
ATOM 2068 C CA . SER A 1 270 ? 13.135 -5.732 -24.565 1.00 83.38 270 SER A CA 1
ATOM 2069 C C . SER A 1 270 ? 13.510 -4.257 -24.449 1.00 83.38 270 SER A C 1
ATOM 2071 O O . SER A 1 270 ? 12.978 -3.517 -23.609 1.00 83.38 270 SER A O 1
ATOM 2073 N N . LEU A 1 271 ? 14.424 -3.818 -25.320 1.00 79.75 271 LEU A N 1
ATOM 2074 C CA . LEU A 1 271 ? 14.917 -2.437 -25.387 1.00 79.75 271 LEU A CA 1
ATOM 2075 C C . LEU A 1 271 ? 15.577 -1.951 -24.083 1.00 79.75 271 LEU A C 1
ATOM 2077 O O . LEU A 1 271 ? 15.610 -0.748 -23.802 1.00 79.75 271 LEU A O 1
ATOM 2081 N N . LYS A 1 272 ? 16.070 -2.871 -23.246 1.00 82.88 272 LYS A N 1
ATOM 2082 C CA . LYS A 1 272 ? 16.831 -2.562 -22.029 1.00 82.88 272 LYS A CA 1
ATOM 2083 C C . LYS A 1 272 ? 18.292 -2.950 -22.215 1.00 82.88 272 LYS A C 1
ATOM 2085 O O . LYS A 1 272 ? 18.591 -3.910 -22.911 1.00 82.88 272 LYS A O 1
ATOM 2090 N N . GLN A 1 273 ? 19.195 -2.201 -21.588 1.00 85.75 273 GLN A N 1
ATOM 2091 C CA . GLN A 1 273 ? 20.637 -2.452 -21.621 1.00 85.75 273 GLN A CA 1
ATOM 2092 C C . GLN A 1 273 ? 21.253 -2.067 -20.273 1.00 85.75 273 GLN A C 1
ATOM 2094 O O . GLN A 1 273 ? 20.814 -1.094 -19.651 1.00 85.75 273 GLN A O 1
ATOM 2099 N N . GLY A 1 274 ? 22.268 -2.816 -19.842 1.00 87.94 274 GLY A N 1
ATOM 2100 C CA . GLY A 1 274 ? 22.984 -2.581 -18.593 1.00 87.94 274 GLY A CA 1
ATOM 2101 C C . GLY A 1 274 ? 22.145 -2.871 -17.339 1.00 87.94 274 GLY A C 1
ATOM 2102 O O . GLY A 1 274 ? 21.149 -3.604 -17.403 1.00 87.94 274 GLY A O 1
ATOM 2103 N N . PRO A 1 275 ? 22.509 -2.291 -16.180 1.00 91.31 275 PRO A N 1
ATOM 2104 C CA . PRO A 1 275 ? 21.841 -2.568 -14.916 1.00 91.31 275 PRO A CA 1
ATOM 2105 C C . PRO A 1 275 ? 20.417 -2.004 -14.894 1.00 91.31 275 PRO A C 1
ATOM 2107 O O . PRO A 1 275 ? 20.183 -0.795 -14.894 1.00 91.31 275 PRO A O 1
ATOM 2110 N N . VAL A 1 276 ? 19.442 -2.901 -14.789 1.00 91.25 276 VAL A N 1
ATOM 2111 C CA . VAL A 1 276 ? 18.019 -2.590 -14.667 1.00 91.25 276 VAL A CA 1
ATOM 2112 C C . VAL A 1 276 ? 17.534 -3.015 -13.290 1.00 91.25 276 VAL A C 1
ATOM 2114 O O . VAL A 1 276 ? 17.635 -4.178 -12.913 1.00 91.25 276 VAL A O 1
ATOM 2117 N N . THR A 1 277 ? 16.944 -2.083 -12.541 1.00 92.44 277 THR A N 1
ATOM 2118 C CA . THR A 1 277 ? 16.221 -2.382 -11.297 1.00 92.44 277 THR A CA 1
ATOM 2119 C C . THR A 1 277 ? 14.790 -1.874 -11.391 1.00 92.44 277 THR A C 1
ATOM 2121 O O . THR A 1 277 ? 14.531 -0.779 -11.895 1.00 92.44 277 THR A O 1
ATOM 2124 N N . LYS A 1 278 ? 13.851 -2.687 -10.915 1.00 90.38 278 LYS A N 1
ATOM 2125 C CA . LYS A 1 278 ? 12.416 -2.423 -10.898 1.00 90.38 278 LYS A CA 1
ATOM 2126 C C . LYS A 1 278 ? 11.884 -2.555 -9.491 1.00 90.38 278 LYS A C 1
ATOM 2128 O O . LYS A 1 278 ? 12.140 -3.547 -8.815 1.00 90.38 278 LYS A O 1
ATOM 2133 N N . GLU A 1 279 ? 11.125 -1.551 -9.083 1.00 94.19 279 GLU A N 1
ATOM 2134 C CA . GLU A 1 279 ? 10.381 -1.552 -7.835 1.00 94.19 279 GLU A CA 1
ATOM 2135 C C . GLU A 1 279 ? 8.921 -1.897 -8.127 1.00 94.19 279 GLU A C 1
ATOM 2137 O O . GLU A 1 279 ? 8.304 -1.359 -9.053 1.00 94.19 279 GLU A O 1
ATOM 2142 N N . ILE A 1 280 ? 8.376 -2.804 -7.324 1.00 94.56 280 ILE A N 1
ATOM 2143 C CA . ILE A 1 280 ? 6.963 -3.144 -7.306 1.00 94.56 280 ILE A CA 1
ATOM 2144 C C . ILE A 1 280 ? 6.428 -2.738 -5.936 1.00 94.56 280 ILE A C 1
ATOM 2146 O O . ILE A 1 280 ? 6.892 -3.223 -4.903 1.00 94.56 280 ILE A O 1
ATOM 2150 N N . ILE A 1 281 ? 5.443 -1.847 -5.942 1.00 93.38 281 ILE A N 1
ATOM 2151 C CA . ILE A 1 281 ? 4.775 -1.335 -4.751 1.00 93.38 281 ILE A CA 1
ATOM 2152 C C . ILE A 1 281 ? 3.487 -2.130 -4.546 1.00 93.38 281 ILE A C 1
ATOM 2154 O O . ILE A 1 281 ? 2.614 -2.172 -5.416 1.00 93.38 281 ILE A O 1
ATOM 2158 N N . VAL A 1 282 ? 3.359 -2.741 -3.373 1.00 95.25 282 VAL A N 1
ATOM 2159 C CA . VAL A 1 282 ? 2.187 -3.506 -2.943 1.00 95.25 282 VAL A CA 1
ATOM 2160 C C . VAL A 1 282 ? 1.446 -2.708 -1.876 1.00 95.25 282 VAL A C 1
ATOM 2162 O O . VAL A 1 282 ? 1.964 -2.506 -0.778 1.00 95.25 282 VAL A O 1
ATOM 2165 N N . ARG A 1 283 ? 0.234 -2.237 -2.187 1.00 94.31 283 ARG A N 1
ATOM 2166 C CA . ARG A 1 283 ? -0.595 -1.453 -1.256 1.00 94.31 283 ARG A CA 1
ATOM 2167 C C . ARG A 1 283 ? -1.606 -2.332 -0.536 1.00 94.31 283 ARG A C 1
ATOM 2169 O O . ARG A 1 283 ? -2.284 -3.140 -1.172 1.00 94.31 283 ARG A O 1
ATOM 2176 N N . SER A 1 284 ? -1.743 -2.153 0.776 1.00 95.88 284 SER A N 1
ATOM 2177 C CA . SER A 1 284 ? -2.597 -2.996 1.614 1.00 95.88 284 SER A CA 1
ATOM 2178 C C . SER A 1 284 ? -3.301 -2.248 2.748 1.00 95.88 284 SER A C 1
ATOM 2180 O O . SER A 1 284 ? -3.046 -1.071 2.996 1.00 95.88 284 SER A O 1
ATOM 2182 N N . ASN A 1 285 ? -4.207 -2.946 3.437 1.00 93.12 285 ASN A N 1
ATOM 2183 C CA . ASN A 1 285 ? -4.883 -2.468 4.646 1.00 93.12 285 ASN A CA 1
ATOM 2184 C C . ASN A 1 285 ? -4.090 -2.697 5.952 1.00 93.12 285 ASN A C 1
ATOM 2186 O O . ASN A 1 285 ? -4.664 -2.516 7.030 1.00 93.12 285 ASN A O 1
ATOM 2190 N N . ASP A 1 286 ? -2.817 -3.103 5.882 1.00 91.12 286 ASP A N 1
ATOM 2191 C CA . ASP A 1 286 ? -1.912 -3.096 7.035 1.00 91.12 286 ASP A CA 1
ATOM 2192 C C . ASP A 1 286 ? -1.686 -1.643 7.491 1.00 91.12 286 ASP A C 1
ATOM 2194 O O . ASP A 1 286 ? -1.172 -0.805 6.750 1.00 91.12 286 ASP A O 1
ATOM 2198 N N . ALA A 1 287 ? -2.093 -1.338 8.725 1.00 80.75 287 ALA A N 1
ATOM 2199 C CA . ALA A 1 287 ? -2.020 0.009 9.287 1.00 80.75 287 ALA A CA 1
ATOM 2200 C C . ALA A 1 287 ? -0.584 0.466 9.599 1.00 80.75 287 ALA A C 1
ATOM 2202 O O . ALA A 1 287 ? -0.335 1.665 9.698 1.00 80.75 287 ALA A O 1
ATOM 2203 N N . LYS A 1 288 ? 0.352 -0.474 9.776 1.00 83.69 288 LYS A N 1
ATOM 2204 C CA . LYS A 1 288 ? 1.772 -0.198 10.028 1.00 83.69 288 LYS A CA 1
ATOM 2205 C C . LYS A 1 288 ? 2.568 -0.119 8.726 1.00 83.69 288 LYS A C 1
ATOM 2207 O O . LYS A 1 288 ? 3.538 0.630 8.664 1.00 83.69 288 LYS A O 1
ATOM 2212 N N . LYS A 1 289 ? 2.177 -0.888 7.703 1.00 86.44 289 LYS A N 1
ATOM 2213 C CA . LYS A 1 289 ? 2.817 -0.920 6.375 1.00 86.44 289 LYS A CA 1
ATOM 2214 C C . LYS A 1 289 ? 1.782 -0.928 5.250 1.00 86.44 289 LYS A C 1
ATOM 2216 O O . LYS A 1 289 ? 1.560 -1.936 4.580 1.00 86.44 289 LYS A O 1
ATOM 2221 N N . SER A 1 290 ? 1.183 0.234 5.004 1.00 88.62 290 SER A N 1
ATOM 2222 C CA . SER A 1 290 ? 0.163 0.405 3.962 1.00 88.62 290 SER A CA 1
ATOM 2223 C C . SER A 1 290 ? 0.717 0.302 2.536 1.00 88.62 290 SER A C 1
ATOM 2225 O O . SER A 1 290 ? -0.038 -0.003 1.614 1.00 88.62 290 SER A O 1
ATOM 2227 N N . ALA A 1 291 ? 2.025 0.503 2.350 1.00 91.62 291 ALA A N 1
ATOM 2228 C CA . ALA A 1 291 ? 2.749 0.270 1.104 1.00 91.62 291 ALA A CA 1
ATOM 2229 C C . ALA A 1 291 ? 4.042 -0.512 1.384 1.00 91.62 291 ALA A C 1
ATOM 2231 O O . ALA A 1 291 ? 4.824 -0.140 2.258 1.00 91.62 291 ALA A O 1
ATOM 2232 N N . PHE A 1 292 ? 4.256 -1.599 0.645 1.00 92.81 292 PHE A N 1
ATOM 2233 C CA . PHE A 1 292 ? 5.425 -2.465 0.765 1.00 92.81 292 PHE A CA 1
ATOM 2234 C C . PHE A 1 292 ? 6.148 -2.546 -0.581 1.00 92.81 292 PHE A C 1
ATOM 2236 O O . PHE A 1 292 ? 5.525 -2.885 -1.586 1.00 92.81 292 PHE A O 1
ATOM 2243 N N . SER A 1 293 ? 7.451 -2.273 -0.597 1.00 93.94 293 SER A N 1
ATOM 2244 C CA . SER A 1 293 ? 8.267 -2.330 -1.814 1.00 93.94 293 SER A CA 1
ATOM 2245 C C . SER A 1 293 ? 9.026 -3.648 -1.928 1.00 93.94 293 SER A C 1
ATOM 2247 O O . SER A 1 293 ? 9.661 -4.107 -0.974 1.00 93.94 293 SER A O 1
ATOM 2249 N N . ILE A 1 294 ? 8.995 -4.235 -3.119 1.00 95.31 294 ILE A N 1
ATOM 2250 C CA . ILE A 1 294 ? 9.855 -5.351 -3.519 1.00 95.31 294 ILE A CA 1
ATOM 2251 C C . ILE A 1 294 ? 10.619 -4.978 -4.789 1.00 95.31 294 ILE A C 1
ATOM 2253 O O . ILE A 1 294 ? 10.167 -4.143 -5.571 1.00 95.31 294 ILE A O 1
ATOM 2257 N N . PHE A 1 295 ? 11.769 -5.610 -5.000 1.00 95.00 295 PHE A N 1
ATOM 2258 C CA . PHE A 1 295 ? 12.692 -5.247 -6.066 1.00 95.00 295 PHE A CA 1
ATOM 2259 C C . PHE A 1 295 ? 13.062 -6.444 -6.931 1.00 95.00 295 PHE A C 1
ATOM 2261 O O . PHE A 1 295 ? 13.368 -7.534 -6.439 1.00 95.00 295 PHE A O 1
ATOM 2268 N N . VAL A 1 296 ? 13.094 -6.210 -8.234 1.00 95.62 296 VAL A N 1
ATOM 2269 C CA . VAL A 1 296 ? 13.639 -7.132 -9.223 1.00 95.62 296 VAL A CA 1
ATOM 2270 C C . VAL A 1 296 ? 14.766 -6.429 -9.961 1.00 95.62 296 VAL A C 1
ATOM 2272 O O . VAL A 1 296 ? 14.599 -5.283 -10.367 1.00 95.62 296 VAL A O 1
ATOM 2275 N N . SER A 1 297 ? 15.908 -7.090 -10.127 1.00 94.94 297 SER A N 1
ATOM 2276 C CA . SER A 1 297 ? 17.050 -6.533 -10.851 1.00 94.94 297 SER A CA 1
ATOM 2277 C C . SER A 1 297 ? 17.670 -7.536 -11.815 1.00 94.94 297 SER A C 1
ATOM 2279 O O . SER A 1 297 ? 17.626 -8.744 -11.575 1.00 94.94 297 SER A O 1
ATOM 2281 N N . ALA A 1 298 ? 18.265 -7.026 -12.885 1.00 95.31 298 ALA A N 1
ATOM 2282 C CA . ALA A 1 298 ? 19.079 -7.777 -13.830 1.00 95.31 298 ALA A CA 1
ATOM 2283 C C . ALA A 1 298 ? 20.111 -6.844 -14.476 1.00 95.31 298 ALA A C 1
ATOM 2285 O O . ALA A 1 298 ? 19.907 -5.632 -14.505 1.00 95.31 298 ALA A O 1
ATOM 2286 N N . ASP A 1 299 ? 21.185 -7.410 -15.005 1.00 93.38 299 ASP A N 1
ATOM 2287 C CA . ASP A 1 299 ? 22.093 -6.731 -15.923 1.00 93.38 299 ASP A CA 1
ATOM 2288 C C . ASP A 1 299 ? 21.803 -7.243 -17.336 1.00 93.38 299 ASP A C 1
ATOM 2290 O O . ASP A 1 299 ? 21.978 -8.429 -17.623 1.00 93.38 299 ASP A O 1
ATOM 2294 N N . VAL A 1 300 ? 21.235 -6.394 -18.188 1.00 91.31 300 VAL A N 1
ATOM 2295 C CA . VAL A 1 300 ? 20.793 -6.805 -19.523 1.00 91.31 300 VAL A CA 1
ATOM 2296 C C . VAL A 1 300 ? 21.962 -6.648 -20.481 1.00 91.31 300 VAL A C 1
ATOM 2298 O O . VAL A 1 300 ? 22.419 -5.524 -20.710 1.00 91.31 300 VAL A O 1
ATOM 2301 N N . ARG A 1 301 ? 22.436 -7.766 -21.049 1.00 84.44 301 ARG A N 1
ATOM 2302 C CA . ARG A 1 301 ? 23.535 -7.747 -22.019 1.00 84.44 301 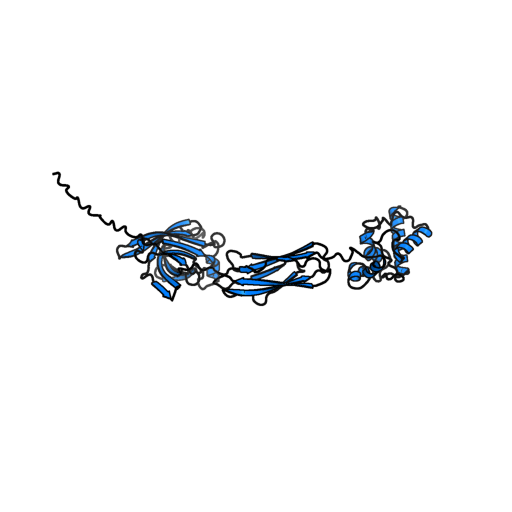ARG A CA 1
ATOM 2303 C C . ARG A 1 301 ? 23.214 -6.774 -23.129 1.00 84.44 301 ARG A C 1
ATOM 2305 O O . ARG A 1 301 ? 22.142 -6.828 -23.729 1.00 84.44 301 ARG A O 1
ATOM 2312 N N . ASN A 1 302 ? 24.182 -5.920 -23.429 1.00 70.31 302 ASN A N 1
ATOM 2313 C CA . ASN A 1 302 ? 24.115 -5.125 -24.629 1.00 70.31 302 ASN A CA 1
ATOM 2314 C C . ASN A 1 302 ? 24.395 -6.057 -25.823 1.00 70.31 302 ASN A C 1
ATOM 2316 O O . ASN A 1 302 ? 25.524 -6.541 -25.953 1.00 70.31 302 ASN A O 1
ATOM 2320 N N . PRO A 1 303 ? 23.423 -6.300 -26.723 1.00 61.50 303 PRO A N 1
ATOM 2321 C CA . PRO A 1 303 ? 23.658 -7.138 -27.899 1.00 61.50 303 PRO A CA 1
ATOM 2322 C C . PRO A 1 303 ? 24.744 -6.560 -28.831 1.00 61.50 303 PRO A C 1
ATOM 2324 O O . PRO A 1 303 ? 25.224 -7.259 -29.720 1.00 61.50 303 PRO A O 1
ATOM 2327 N N . HIS A 1 304 ? 25.170 -5.308 -28.616 1.00 60.75 304 HIS A N 1
ATOM 2328 C CA . HIS A 1 304 ? 26.214 -4.628 -29.382 1.00 60.75 304 HIS A CA 1
ATOM 2329 C C . HIS A 1 304 ? 27.637 -4.773 -28.813 1.00 60.75 304 HIS 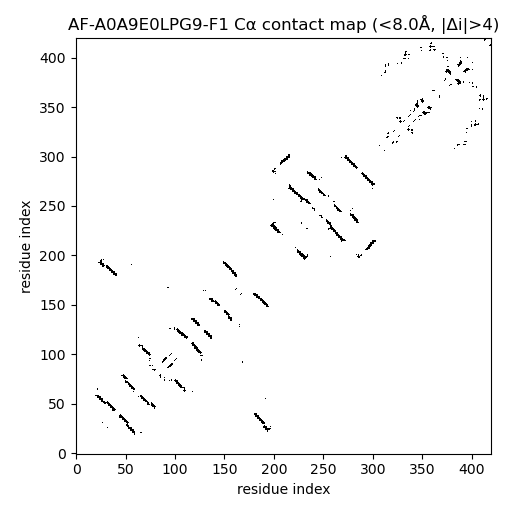A C 1
ATOM 2331 O O . HIS A 1 304 ? 28.584 -4.342 -29.466 1.00 60.75 304 HIS A O 1
ATOM 2337 N N . GLU A 1 305 ? 27.826 -5.355 -27.623 1.00 54.31 305 GLU A N 1
ATOM 2338 C CA . GLU A 1 305 ? 29.119 -5.312 -26.912 1.00 54.31 305 GLU A CA 1
ATOM 2339 C C . GLU A 1 305 ? 30.217 -6.169 -27.571 1.00 54.31 305 GLU A C 1
ATOM 2341 O O . GLU A 1 305 ? 31.398 -5.885 -27.408 1.00 54.31 305 GLU A O 1
ATOM 2346 N N . ASN A 1 306 ? 29.848 -7.173 -28.379 1.00 53.44 306 ASN A N 1
ATOM 2347 C CA . ASN A 1 306 ? 30.789 -8.098 -29.031 1.00 53.44 306 ASN A CA 1
ATOM 2348 C C . ASN A 1 306 ? 30.396 -8.465 -30.475 1.00 53.44 306 ASN A C 1
ATOM 2350 O O . ASN A 1 306 ? 30.576 -9.603 -30.918 1.00 53.44 306 ASN A O 1
ATOM 2354 N N . LEU A 1 307 ? 29.854 -7.516 -31.245 1.00 58.66 307 LEU A N 1
ATOM 2355 C CA . LEU A 1 307 ? 29.587 -7.753 -32.666 1.00 58.66 307 LEU A CA 1
ATOM 2356 C C . LEU A 1 307 ? 30.913 -7.832 -33.446 1.00 58.66 307 LEU A C 1
ATOM 2358 O O . LEU A 1 307 ? 31.525 -6.822 -33.799 1.00 58.66 307 LEU A O 1
ATOM 2362 N N . GLY A 1 308 ? 31.370 -9.056 -33.728 1.00 53.94 308 GLY A N 1
ATOM 2363 C CA . GLY A 1 308 ? 32.445 -9.307 -34.691 1.00 53.94 308 GLY A CA 1
ATOM 2364 C C . GLY A 1 308 ? 32.070 -8.801 -36.092 1.00 53.94 308 GLY A C 1
ATOM 2365 O O . GLY A 1 308 ? 30.890 -8.634 -36.394 1.00 53.94 308 GLY A O 1
ATOM 2366 N N . LYS A 1 309 ? 33.057 -8.581 -36.976 1.00 52.38 309 LYS A N 1
ATOM 2367 C CA . LYS A 1 309 ? 32.844 -8.014 -38.332 1.00 52.38 309 LYS A CA 1
ATOM 2368 C C . LYS A 1 309 ? 31.735 -8.725 -39.136 1.00 52.38 309 LYS A C 1
ATOM 2370 O O . LYS A 1 309 ? 30.985 -8.069 -39.843 1.00 52.38 309 LYS A O 1
ATOM 2375 N N . ASN A 1 310 ? 31.563 -10.036 -38.946 1.00 54.59 310 ASN A N 1
ATOM 2376 C CA . ASN A 1 310 ? 30.567 -10.856 -39.653 1.00 54.59 310 ASN A CA 1
ATOM 2377 C C . ASN A 1 310 ? 29.160 -10.840 -39.016 1.00 54.59 310 ASN A C 1
ATOM 2379 O O . ASN A 1 310 ? 28.245 -11.474 -39.532 1.00 54.59 310 ASN A O 1
ATOM 2383 N N . VAL A 1 311 ? 28.979 -10.163 -37.876 1.00 57.50 311 VAL A N 1
ATOM 2384 C CA . VAL A 1 311 ? 27.704 -10.085 -37.134 1.00 57.50 311 VAL A CA 1
ATOM 2385 C C . VAL A 1 311 ? 27.002 -8.741 -37.371 1.00 57.50 311 VAL A C 1
ATOM 2387 O O . VAL A 1 311 ? 25.848 -8.569 -36.999 1.00 57.50 311 VAL A O 1
ATOM 2390 N N . GLN A 1 312 ? 27.663 -7.784 -38.026 1.00 62.78 312 GLN A N 1
ATOM 2391 C CA . GLN A 1 312 ? 27.159 -6.415 -38.162 1.00 62.78 312 GLN A CA 1
ATOM 2392 C C . GLN A 1 312 ? 25.962 -6.316 -39.112 1.00 62.78 312 GLN A C 1
ATOM 2394 O O . GLN A 1 312 ? 25.085 -5.497 -38.887 1.00 62.78 312 GLN A O 1
ATOM 2399 N N . THR A 1 313 ? 25.860 -7.193 -40.113 1.00 65.94 313 THR A N 1
ATOM 2400 C CA . THR A 1 313 ? 24.698 -7.258 -41.017 1.00 65.94 313 THR A CA 1
ATOM 2401 C C . THR A 1 313 ? 23.484 -7.925 -40.371 1.00 65.94 313 THR A C 1
ATOM 2403 O O . THR A 1 313 ? 22.366 -7.737 -40.842 1.00 65.94 313 THR A O 1
ATOM 2406 N N . LYS A 1 314 ? 23.654 -8.618 -39.231 1.00 70.25 314 LYS A N 1
ATOM 2407 C CA . LYS A 1 314 ? 22.517 -9.118 -38.440 1.00 70.25 314 LYS A CA 1
ATOM 2408 C C . LYS A 1 314 ? 21.683 -7.990 -37.835 1.00 70.25 314 LYS A C 1
ATOM 2410 O O . LYS A 1 314 ? 20.521 -8.215 -37.525 1.00 70.25 314 LYS A O 1
ATOM 2415 N N . ILE A 1 315 ? 22.228 -6.772 -37.721 1.00 72.00 315 ILE A N 1
ATOM 2416 C CA . ILE A 1 315 ? 21.446 -5.594 -37.315 1.00 72.00 315 ILE A CA 1
ATOM 2417 C C . ILE A 1 315 ? 20.316 -5.286 -38.310 1.00 72.00 315 ILE A C 1
ATOM 2419 O O . ILE A 1 315 ? 19.307 -4.692 -37.941 1.00 72.00 315 ILE A O 1
ATOM 2423 N N . PHE A 1 316 ? 20.472 -5.728 -39.562 1.00 80.38 316 PHE A N 1
ATOM 2424 C CA . PHE A 1 316 ? 19.486 -5.586 -40.628 1.00 80.38 316 PHE A CA 1
ATOM 2425 C C . PHE A 1 316 ? 18.498 -6.751 -40.693 1.00 80.38 316 PHE A C 1
ATOM 2427 O O . PHE A 1 316 ? 17.668 -6.795 -41.598 1.00 80.38 316 PHE A O 1
ATOM 2434 N N . GLN A 1 317 ? 18.589 -7.704 -39.765 1.00 73.88 317 GLN A N 1
ATOM 2435 C CA . GLN A 1 317 ? 17.779 -8.916 -39.746 1.00 73.88 317 GLN A CA 1
ATOM 2436 C C . GLN A 1 317 ? 16.890 -8.956 -38.495 1.00 73.88 317 GLN A C 1
ATOM 2438 O O . GLN A 1 317 ? 17.141 -8.273 -37.497 1.00 73.88 317 GLN A O 1
ATOM 2443 N N . ASP A 1 318 ? 15.829 -9.760 -38.571 1.00 74.19 318 ASP A N 1
ATOM 2444 C CA . ASP A 1 318 ? 14.910 -10.067 -37.474 1.00 74.19 318 ASP A CA 1
ATOM 2445 C C . ASP A 1 318 ? 14.389 -8.820 -36.726 1.00 74.19 318 ASP A C 1
ATOM 2447 O O . ASP A 1 318 ? 14.042 -7.796 -37.320 1.00 74.19 318 ASP A O 1
ATOM 2451 N N . ARG A 1 319 ? 14.318 -8.898 -35.393 1.00 72.19 319 ARG A N 1
ATOM 2452 C CA . ARG A 1 319 ? 13.847 -7.816 -34.517 1.00 72.19 319 ARG A CA 1
ATOM 2453 C C . ARG A 1 319 ? 14.750 -6.577 -34.531 1.00 72.19 319 ARG A C 1
ATOM 2455 O O . ARG A 1 319 ? 14.290 -5.498 -34.172 1.00 72.19 319 ARG A O 1
ATOM 2462 N N . CYS A 1 320 ? 16.015 -6.714 -34.936 1.00 72.06 320 CYS A N 1
ATOM 2463 C CA . CYS A 1 320 ? 16.971 -5.607 -34.962 1.00 72.06 320 CYS A CA 1
ATOM 2464 C C . CYS A 1 320 ? 16.669 -4.636 -36.111 1.00 72.06 320 CYS A C 1
ATOM 2466 O O . CYS A 1 320 ? 16.739 -3.419 -35.922 1.00 72.06 320 CYS A O 1
ATOM 2468 N N . ALA A 1 321 ? 16.222 -5.156 -37.260 1.00 77.06 321 ALA A N 1
ATOM 2469 C CA . ALA A 1 321 ? 15.873 -4.337 -38.417 1.00 77.06 321 ALA A CA 1
ATOM 2470 C C . ALA A 1 321 ? 14.807 -3.284 -38.075 1.00 77.06 321 ALA A C 1
ATOM 2472 O O . ALA A 1 321 ? 14.942 -2.121 -38.458 1.00 77.06 321 ALA A O 1
ATOM 2473 N N . ALA A 1 322 ? 13.798 -3.674 -37.282 1.00 76.31 322 ALA A N 1
ATOM 2474 C CA . ALA A 1 322 ? 12.642 -2.846 -36.933 1.00 76.31 322 ALA A CA 1
ATOM 2475 C C . ALA A 1 322 ? 13.019 -1.479 -36.340 1.00 76.31 322 ALA A C 1
ATOM 2477 O O . ALA A 1 322 ? 12.343 -0.482 -36.603 1.00 76.31 322 ALA A O 1
ATOM 2478 N N . CYS A 1 323 ? 14.102 -1.425 -35.562 1.00 66.44 323 CYS A N 1
ATOM 2479 C CA . CYS A 1 323 ? 14.577 -0.192 -34.945 1.00 66.44 323 CYS A CA 1
ATOM 2480 C C . CYS A 1 323 ? 15.730 0.469 -35.710 1.00 66.44 323 CYS A C 1
ATOM 2482 O O . CYS A 1 323 ? 15.855 1.689 -35.629 1.00 66.44 323 CYS A O 1
ATOM 2484 N N . HIS A 1 324 ? 16.549 -0.298 -36.437 1.00 73.44 324 HIS A N 1
ATOM 2485 C CA . HIS A 1 324 ? 17.787 0.217 -37.030 1.00 73.44 324 HIS A CA 1
ATOM 2486 C C . HIS A 1 324 ? 17.685 0.626 -38.501 1.00 73.44 324 HIS A C 1
ATOM 2488 O O . HIS A 1 324 ? 18.371 1.566 -38.885 1.00 73.44 324 HIS A O 1
ATOM 2494 N N . VAL A 1 325 ? 16.868 -0.050 -39.317 1.00 79.50 325 VAL A N 1
ATOM 2495 C CA . VAL A 1 325 ? 16.828 0.193 -40.778 1.00 79.50 325 VAL A CA 1
ATOM 2496 C C . VAL A 1 325 ? 15.456 0.052 -41.430 1.00 79.50 325 VAL A C 1
ATOM 2498 O O . VAL A 1 325 ? 15.254 0.451 -42.573 1.00 79.50 325 VAL A O 1
ATOM 2501 N N . SER A 1 326 ? 14.459 -0.502 -40.738 1.00 81.75 326 SER A N 1
ATOM 2502 C CA . SER A 1 326 ? 13.141 -0.711 -41.349 1.00 81.75 326 SER A CA 1
ATOM 2503 C C . SER A 1 326 ? 12.435 0.598 -41.715 1.00 81.75 326 SER A C 1
ATOM 2505 O O . SER A 1 326 ? 11.505 0.586 -42.517 1.00 81.75 326 SER A O 1
ATOM 2507 N N . ARG A 1 327 ? 12.867 1.735 -41.154 1.00 84.12 327 ARG A N 1
ATOM 2508 C CA . ARG A 1 327 ? 12.290 3.057 -41.436 1.00 84.12 327 ARG A CA 1
ATOM 2509 C C . ARG A 1 327 ? 12.681 3.596 -42.812 1.00 84.12 327 ARG A C 1
ATOM 2511 O O . ARG A 1 327 ? 11.929 4.420 -43.341 1.00 84.12 327 ARG A O 1
ATOM 2518 N N . GLY A 1 328 ? 13.817 3.163 -43.362 1.00 83.94 328 GLY A N 1
ATOM 2519 C CA . GLY A 1 328 ? 14.304 3.520 -44.693 1.00 83.94 328 GLY A CA 1
ATOM 2520 C C . GLY A 1 328 ? 13.846 2.588 -45.814 1.00 83.94 328 GLY A C 1
ATOM 2521 O O . GLY A 1 328 ? 14.082 2.879 -46.987 1.00 83.94 328 GLY A O 1
ATOM 2522 N N . LEU A 1 329 ? 13.166 1.478 -45.505 1.00 83.69 329 LEU A N 1
ATOM 2523 C CA . LEU A 1 329 ? 12.726 0.518 -46.523 1.00 83.69 329 LEU A CA 1
ATOM 2524 C C . LEU A 1 329 ? 11.866 1.192 -47.603 1.00 83.69 329 LEU A C 1
ATOM 2526 O O . LEU A 1 329 ? 10.858 1.831 -47.313 1.00 83.69 329 LEU A O 1
ATOM 2530 N N . GLY A 1 330 ? 12.283 1.037 -48.863 1.00 84.94 330 GLY A N 1
ATOM 2531 C CA . GLY A 1 330 ? 11.608 1.610 -50.031 1.00 84.94 330 GLY A CA 1
ATOM 2532 C C . GLY A 1 330 ? 11.832 3.110 -50.260 1.00 84.94 330 GLY A C 1
ATOM 2533 O O . GLY A 1 330 ? 11.375 3.624 -51.276 1.00 84.94 330 GLY A O 1
ATOM 2534 N N . LYS A 1 331 ? 12.547 3.810 -49.370 1.00 94.50 331 LYS A N 1
ATOM 2535 C CA . LYS A 1 331 ? 12.851 5.242 -49.513 1.00 94.50 331 LYS A CA 1
ATOM 2536 C C . LYS A 1 331 ? 14.118 5.477 -50.333 1.00 94.50 331 LYS A C 1
ATOM 2538 O O . LYS A 1 331 ? 14.924 4.564 -50.523 1.00 94.50 331 LYS A O 1
ATOM 2543 N N . VAL A 1 332 ? 14.307 6.714 -50.792 1.00 96.44 332 VAL A N 1
ATOM 2544 C CA . VAL A 1 332 ? 15.489 7.191 -51.532 1.00 96.44 332 VAL A CA 1
ATOM 2545 C C . VAL A 1 332 ? 15.882 8.597 -51.067 1.00 96.44 332 VAL A C 1
ATOM 2547 O O . VAL A 1 332 ? 15.083 9.293 -50.444 1.00 96.44 332 VAL A O 1
ATOM 2550 N N . GLY A 1 333 ? 17.105 9.023 -51.380 1.00 95.56 333 GLY A N 1
ATOM 2551 C CA . GLY A 1 333 ? 17.580 10.390 -51.157 1.00 95.56 333 GLY A CA 1
ATOM 2552 C C . GLY A 1 333 ? 17.529 10.818 -49.689 1.00 95.56 333 GLY A C 1
ATOM 2553 O O . GLY A 1 333 ? 17.959 10.079 -48.803 1.00 95.56 333 GLY A O 1
ATOM 2554 N N . GLU A 1 334 ? 16.997 12.015 -49.447 1.00 94.62 334 GLU A N 1
ATOM 2555 C CA . GLU A 1 334 ? 16.872 12.617 -48.115 1.00 94.62 334 GLU A CA 1
ATOM 2556 C C . GLU A 1 334 ? 16.042 11.763 -47.151 1.00 94.62 334 GLU A C 1
ATOM 2558 O O . GLU A 1 334 ? 16.456 11.528 -46.018 1.00 94.62 334 GLU A O 1
ATOM 2563 N N . GLU A 1 335 ? 14.895 11.238 -47.592 1.00 94.56 335 GLU A N 1
ATOM 2564 C CA . GLU A 1 335 ? 14.008 10.469 -46.713 1.00 94.56 335 GLU A CA 1
ATOM 2565 C C . GLU A 1 335 ? 14.665 9.182 -46.206 1.00 94.56 335 GLU A C 1
ATOM 2567 O O . GLU A 1 335 ? 14.442 8.770 -45.065 1.00 94.56 335 GLU A O 1
ATOM 2572 N N . LEU A 1 336 ? 15.478 8.548 -47.055 1.00 94.88 336 LEU A N 1
ATOM 2573 C CA . LEU A 1 336 ? 16.275 7.386 -46.679 1.00 94.88 336 LEU A CA 1
ATOM 2574 C C . LEU A 1 336 ? 17.414 7.786 -45.733 1.00 94.88 336 LEU A C 1
ATOM 2576 O O . LEU A 1 336 ? 17.619 7.139 -44.705 1.00 94.88 336 LEU A O 1
ATOM 2580 N N . TYR A 1 337 ? 18.119 8.875 -46.045 1.00 95.19 337 TYR A N 1
ATOM 2581 C CA . TYR A 1 337 ? 19.201 9.387 -45.209 1.00 95.19 337 TYR A CA 1
ATOM 2582 C C . TYR A 1 337 ? 18.720 9.724 -43.787 1.00 95.19 337 TYR A C 1
ATOM 2584 O O . TYR A 1 337 ? 19.330 9.298 -42.803 1.00 95.19 337 TYR A O 1
ATOM 2592 N N . LEU A 1 338 ? 17.597 10.434 -43.659 1.00 92.38 338 LEU A N 1
ATOM 2593 C CA . LEU A 1 338 ? 17.013 10.798 -42.368 1.00 92.38 338 LEU A CA 1
ATOM 2594 C C . LEU A 1 338 ? 16.536 9.580 -41.573 1.00 92.38 338 LEU A C 1
ATOM 2596 O O . LEU A 1 338 ? 16.638 9.571 -40.346 1.00 92.38 338 LEU A O 1
ATOM 2600 N N . ALA A 1 339 ? 16.018 8.562 -42.260 1.00 88.75 339 ALA A N 1
ATOM 2601 C CA . ALA A 1 339 ? 15.510 7.361 -41.615 1.00 88.75 339 ALA A CA 1
ATOM 2602 C C . ALA A 1 339 ? 16.624 6.503 -40.997 1.00 88.75 339 ALA A C 1
ATOM 2604 O O . ALA A 1 339 ? 16.481 6.083 -39.847 1.00 88.75 339 ALA A O 1
ATOM 2605 N N . ASP A 1 340 ? 17.719 6.287 -41.735 1.00 90.56 340 ASP A N 1
ATOM 2606 C CA . ASP A 1 340 ? 18.682 5.228 -41.407 1.00 90.56 340 ASP A CA 1
ATOM 2607 C C . ASP A 1 340 ? 20.122 5.735 -41.181 1.00 90.56 340 ASP A C 1
ATOM 2609 O O . ASP A 1 340 ? 20.911 5.069 -40.511 1.00 90.56 340 ASP A O 1
ATOM 2613 N N . CYS A 1 341 ? 20.498 6.915 -41.691 1.00 90.75 341 CYS A N 1
ATOM 2614 C CA . CYS A 1 341 ? 21.880 7.421 -41.634 1.00 90.75 341 CYS A CA 1
ATOM 2615 C C . CYS A 1 341 ? 22.068 8.572 -40.630 1.00 90.75 341 CYS A C 1
ATOM 2617 O O . CYS A 1 341 ? 23.115 8.685 -39.981 1.00 90.75 341 CYS A O 1
ATOM 2619 N N . ALA A 1 342 ? 21.051 9.421 -40.471 1.00 91.19 342 ALA A N 1
ATOM 2620 C CA . ALA A 1 342 ? 21.141 10.653 -39.693 1.00 91.19 342 ALA A CA 1
ATOM 2621 C C . ALA A 1 342 ? 21.405 10.437 -38.195 1.00 91.19 342 ALA A C 1
ATOM 2623 O O . ALA A 1 342 ? 21.982 11.312 -37.551 1.00 91.19 342 ALA A O 1
ATOM 2624 N N . MET A 1 343 ? 21.053 9.276 -37.631 1.00 84.62 343 MET A N 1
ATOM 2625 C CA . MET A 1 343 ? 21.342 8.982 -36.219 1.00 84.62 343 MET A CA 1
ATOM 2626 C C . MET A 1 343 ? 22.847 8.983 -35.913 1.00 84.62 343 MET A C 1
ATOM 2628 O O . MET A 1 343 ? 23.256 9.348 -34.814 1.00 84.62 343 MET A O 1
ATOM 2632 N N . CYS A 1 344 ? 23.672 8.605 -36.896 1.00 85.94 344 CYS A N 1
ATOM 2633 C CA . CYS A 1 344 ? 25.123 8.549 -36.752 1.00 85.94 344 CYS A CA 1
ATOM 2634 C C . CYS A 1 344 ? 25.807 9.767 -37.370 1.00 85.94 344 CYS A C 1
ATOM 2636 O O . CYS A 1 344 ? 26.786 10.249 -36.813 1.00 85.94 344 CYS A O 1
ATOM 2638 N N . HIS A 1 345 ? 25.312 10.275 -38.496 1.00 92.06 345 HIS A N 1
ATOM 2639 C CA . HIS A 1 345 ? 25.971 11.353 -39.241 1.00 92.06 345 HIS A CA 1
ATOM 2640 C C . HIS A 1 345 ? 25.326 12.732 -39.041 1.00 92.06 345 HIS A C 1
ATOM 2642 O O . HIS A 1 345 ? 25.767 13.712 -39.636 1.00 92.06 345 HIS A O 1
ATOM 2648 N N . GLY A 1 346 ? 24.310 12.832 -38.182 1.00 89.12 346 GLY A N 1
ATOM 2649 C CA . GLY A 1 346 ? 23.547 14.054 -37.951 1.00 89.12 346 GLY A CA 1
ATOM 2650 C C . GLY A 1 346 ? 22.510 14.316 -39.046 1.00 89.12 346 GLY A C 1
ATOM 2651 O O . GLY A 1 346 ? 22.650 13.865 -40.185 1.00 89.12 346 GLY A O 1
ATOM 2652 N N . LEU A 1 347 ? 21.468 15.080 -38.705 1.00 89.38 347 LEU A N 1
ATOM 2653 C CA . LEU A 1 347 ? 20.336 15.373 -39.601 1.00 89.38 347 LEU A CA 1
ATOM 2654 C C . LEU A 1 347 ? 20.765 16.016 -40.926 1.00 89.38 347 LEU A C 1
ATOM 2656 O O . LEU A 1 347 ? 20.165 15.733 -41.951 1.00 89.38 347 LEU A O 1
ATOM 2660 N N . MET A 1 348 ? 21.833 16.815 -40.911 1.00 89.62 348 MET A N 1
ATOM 2661 C CA . MET A 1 348 ? 22.382 17.482 -42.098 1.00 89.62 348 MET A CA 1
ATOM 2662 C C . MET A 1 348 ? 23.746 16.923 -42.526 1.00 89.62 348 MET A C 1
ATOM 2664 O O . MET A 1 348 ? 24.501 17.604 -43.202 1.00 89.62 348 MET A O 1
ATOM 2668 N N . GLY A 1 349 ? 24.139 15.727 -42.077 1.00 89.75 349 GLY A N 1
ATOM 2669 C CA . GLY A 1 349 ? 25.441 15.146 -42.444 1.00 89.75 349 GLY A CA 1
ATOM 2670 C C . GLY A 1 349 ? 26.658 15.810 -41.794 1.00 89.75 349 GLY A C 1
ATOM 2671 O O . GLY A 1 349 ? 27.790 15.505 -42.164 1.00 89.75 349 GLY A O 1
ATOM 2672 N N . GLY A 1 350 ? 26.453 16.681 -40.802 1.00 89.62 350 GLY A N 1
ATOM 2673 C CA . GLY A 1 350 ? 27.512 17.380 -40.064 1.00 89.62 350 GLY A CA 1
ATOM 2674 C C . GLY A 1 350 ? 28.380 16.497 -39.151 1.00 89.62 350 GLY A C 1
ATOM 2675 O O . GLY A 1 350 ? 29.378 16.973 -38.610 1.00 89.62 350 GLY A O 1
ATOM 2676 N N . GLY A 1 351 ? 28.045 15.213 -39.018 1.00 84.06 351 GLY A N 1
ATOM 2677 C CA . GLY A 1 351 ? 28.708 14.247 -38.144 1.00 84.06 351 GLY A CA 1
ATOM 2678 C C . GLY A 1 351 ? 28.104 14.207 -36.738 1.00 84.06 351 GLY A C 1
ATOM 2679 O O . GLY A 1 351 ? 27.616 15.211 -36.223 1.00 84.06 351 GLY A O 1
ATOM 2680 N N . ALA A 1 352 ? 28.132 13.026 -36.123 1.00 78.88 352 ALA A N 1
ATOM 2681 C CA . ALA A 1 352 ? 27.790 12.817 -34.716 1.00 78.88 352 ALA A CA 1
ATOM 2682 C C . ALA A 1 352 ? 28.619 11.646 -34.162 1.00 78.88 352 ALA A C 1
ATOM 2684 O O . ALA A 1 352 ? 29.768 11.832 -33.774 1.00 78.88 352 ALA A O 1
ATOM 2685 N N . VAL A 1 353 ? 28.067 10.430 -34.181 1.00 79.81 353 VAL A N 1
ATOM 2686 C CA . VAL A 1 353 ? 28.817 9.193 -33.897 1.00 79.81 353 VAL A CA 1
ATOM 2687 C C . VAL A 1 353 ? 29.734 8.837 -35.073 1.00 79.81 353 VAL A C 1
ATOM 2689 O O . VAL A 1 353 ? 30.842 8.340 -34.885 1.00 79.81 353 VAL A O 1
ATOM 2692 N N . GLY A 1 354 ? 29.261 9.084 -36.294 1.00 82.88 354 GLY A N 1
ATOM 2693 C CA . GLY A 1 354 ? 30.004 8.959 -37.541 1.00 82.88 354 GLY A CA 1
ATOM 2694 C C . GLY A 1 354 ? 30.596 10.296 -38.006 1.00 82.88 354 GLY A C 1
ATOM 2695 O O . GLY A 1 354 ? 30.207 11.357 -37.506 1.00 82.88 354 GLY A O 1
ATOM 2696 N N . PRO A 1 355 ? 31.528 10.264 -38.977 1.00 89.19 355 PRO A N 1
ATOM 2697 C CA . PRO A 1 355 ? 32.205 11.453 -39.486 1.00 89.19 355 PRO A CA 1
ATOM 2698 C C . PRO A 1 355 ? 31.245 12.452 -40.139 1.00 89.19 355 PRO A C 1
ATOM 2700 O O . PRO A 1 355 ? 30.156 12.093 -40.595 1.00 89.19 355 PRO A O 1
ATOM 2703 N N . ASN A 1 356 ? 31.704 13.701 -40.227 1.00 92.62 356 ASN A N 1
ATOM 2704 C CA . ASN A 1 356 ? 31.066 14.746 -41.018 1.00 92.62 356 ASN A CA 1
ATOM 2705 C C . ASN A 1 356 ? 31.174 14.396 -42.508 1.00 92.62 356 ASN A C 1
ATOM 2707 O O . ASN A 1 356 ? 32.274 14.295 -43.052 1.00 92.62 356 ASN A O 1
ATOM 2711 N N . LEU A 1 357 ? 30.025 14.196 -43.145 1.00 93.00 357 LEU A N 1
ATOM 2712 C CA . LEU A 1 357 ? 29.915 13.788 -44.538 1.00 93.00 357 LEU A CA 1
ATOM 2713 C C . LEU A 1 357 ? 29.820 14.979 -45.490 1.00 93.00 357 LEU A C 1
ATOM 2715 O O . LEU A 1 357 ? 30.183 14.823 -46.649 1.00 93.00 357 LEU A O 1
ATOM 2719 N N . VAL A 1 358 ? 29.364 16.149 -45.036 1.00 91.62 358 VAL A N 1
ATOM 2720 C CA . VAL A 1 358 ? 29.125 17.319 -45.906 1.00 91.62 358 VAL A CA 1
ATOM 2721 C C . VAL A 1 358 ? 30.374 18.143 -46.199 1.00 91.62 358 VAL A C 1
ATOM 2723 O O . VAL A 1 358 ? 30.421 18.858 -47.196 1.00 91.62 358 VAL A O 1
ATOM 2726 N N . ARG A 1 359 ? 31.433 17.999 -45.397 1.00 89.12 359 ARG A N 1
ATOM 2727 C CA . ARG A 1 359 ? 32.737 18.631 -45.669 1.00 89.12 359 ARG A CA 1
ATOM 2728 C C . ARG A 1 359 ? 33.542 17.951 -46.782 1.00 89.12 359 ARG A C 1
ATOM 2730 O O . ARG A 1 359 ? 34.559 18.498 -47.203 1.00 89.12 359 ARG A O 1
ATOM 2737 N N . LEU A 1 360 ? 33.124 16.772 -47.244 1.00 88.88 360 LEU A N 1
ATOM 2738 C CA . LEU A 1 360 ? 33.779 16.057 -48.343 1.00 88.88 360 LEU A CA 1
ATOM 2739 C C . LEU A 1 360 ? 33.462 16.706 -49.696 1.00 88.88 360 LEU A C 1
ATOM 2741 O O . LEU A 1 360 ? 32.397 17.280 -49.877 1.00 88.88 360 LEU A O 1
ATOM 2745 N N . ASP A 1 361 ? 34.374 16.600 -50.666 1.00 87.19 361 ASP A N 1
ATOM 2746 C CA . ASP A 1 361 ? 34.177 17.162 -52.008 1.00 87.19 361 ASP A CA 1
ATOM 2747 C C . ASP A 1 361 ? 33.605 16.142 -53.002 1.00 87.19 361 ASP A C 1
ATOM 2749 O O . ASP A 1 361 ? 34.341 15.435 -53.696 1.00 87.19 361 ASP A O 1
ATOM 2753 N N . TYR A 1 362 ? 32.277 16.101 -53.107 1.00 88.25 362 TYR A N 1
ATOM 2754 C CA . TYR A 1 362 ? 31.554 15.216 -54.029 1.00 88.25 362 TYR A CA 1
ATOM 2755 C C . TYR A 1 362 ? 31.546 15.696 -55.488 1.00 88.25 362 TYR A C 1
ATOM 2757 O O . TYR A 1 362 ? 30.962 15.026 -56.345 1.00 88.25 362 TYR A O 1
ATOM 2765 N N . SER A 1 363 ? 32.150 16.848 -55.805 1.00 79.38 363 SER A N 1
ATOM 2766 C CA . SER A 1 363 ? 32.259 17.301 -57.200 1.00 79.38 363 SER A CA 1
ATOM 2767 C C . SER A 1 363 ? 33.204 16.407 -58.008 1.00 79.38 363 SER A C 1
ATOM 2769 O O . SER A 1 363 ? 33.039 16.254 -59.219 1.00 79.38 363 SER A O 1
ATOM 2771 N N . THR A 1 364 ? 34.143 15.741 -57.330 1.00 82.19 364 THR A N 1
ATOM 2772 C CA . THR A 1 364 ? 35.031 14.753 -57.940 1.00 82.19 364 THR A CA 1
ATOM 2773 C C . THR A 1 364 ? 34.354 13.383 -58.007 1.00 82.19 364 THR A C 1
ATOM 2775 O O . THR A 1 364 ? 33.851 12.861 -57.008 1.00 82.19 364 THR A O 1
ATOM 2778 N N . LYS A 1 365 ? 34.378 12.760 -59.193 1.00 77.56 365 LYS A N 1
ATOM 2779 C CA . LYS A 1 365 ? 33.819 11.415 -59.411 1.00 77.56 365 LYS A CA 1
ATOM 2780 C C . LYS A 1 365 ? 34.393 10.389 -58.423 1.00 77.56 365 LYS A C 1
ATOM 2782 O O . LYS A 1 365 ? 33.640 9.608 -57.852 1.00 77.56 365 LYS A O 1
ATOM 2787 N N . GLY A 1 366 ? 35.695 10.474 -58.139 1.00 89.25 366 GLY A N 1
ATOM 2788 C CA . GLY A 1 366 ? 36.374 9.565 -57.213 1.00 89.25 366 GLY A CA 1
ATOM 2789 C C . GLY A 1 366 ? 35.870 9.641 -55.767 1.00 89.25 366 GLY A C 1
ATOM 2790 O O . GLY A 1 366 ? 35.786 8.610 -55.106 1.00 89.25 366 GLY A O 1
ATOM 2791 N N . MET A 1 367 ? 35.485 10.822 -55.267 1.00 90.62 367 MET A N 1
ATOM 2792 C CA . MET A 1 367 ? 34.983 10.948 -53.892 1.00 90.62 367 MET A CA 1
ATOM 2793 C C . MET A 1 367 ? 33.562 10.404 -53.749 1.00 90.62 367 MET A C 1
ATOM 2795 O O . MET A 1 367 ? 33.276 9.660 -52.813 1.00 90.62 367 MET A O 1
ATOM 2799 N N . ALA A 1 368 ? 32.676 10.738 -54.693 1.00 89.81 368 ALA A N 1
ATOM 2800 C CA . ALA A 1 368 ? 31.309 10.222 -54.699 1.00 89.81 368 ALA A CA 1
ATOM 2801 C C . ALA A 1 368 ? 31.291 8.687 -54.801 1.00 89.81 368 ALA A C 1
ATOM 2803 O O . ALA A 1 368 ? 30.560 8.023 -54.064 1.00 89.81 368 ALA A O 1
ATOM 2804 N N . GLU A 1 369 ? 32.153 8.119 -55.649 1.00 92.69 369 GLU A N 1
ATOM 2805 C CA . GLU A 1 369 ? 32.341 6.671 -55.755 1.00 92.69 369 GLU A CA 1
ATOM 2806 C C . GLU A 1 369 ? 32.877 6.069 -54.452 1.00 92.69 369 GLU A C 1
ATOM 2808 O O . GLU A 1 369 ? 32.322 5.083 -53.970 1.00 92.69 369 GLU A O 1
ATOM 2813 N N . ALA A 1 370 ? 33.895 6.675 -53.832 1.00 92.75 370 ALA A N 1
ATOM 2814 C CA . ALA A 1 370 ? 34.456 6.190 -52.572 1.00 92.75 370 ALA A CA 1
ATOM 2815 C C . ALA A 1 370 ? 33.420 6.171 -51.436 1.00 92.75 370 ALA A C 1
ATOM 2817 O O . ALA A 1 370 ? 33.306 5.173 -50.721 1.00 92.75 370 ALA A O 1
ATOM 2818 N N . VAL A 1 371 ? 32.620 7.233 -51.291 1.00 94.12 371 VAL A N 1
ATOM 2819 C CA . VAL A 1 371 ? 31.545 7.285 -50.287 1.00 94.12 371 VAL A CA 1
ATOM 2820 C C . VAL A 1 371 ? 30.470 6.240 -50.585 1.00 94.12 371 VAL A C 1
ATOM 2822 O O . VAL A 1 371 ? 30.051 5.527 -49.673 1.00 94.12 371 VAL A O 1
ATOM 2825 N N . GLY A 1 372 ? 30.079 6.075 -51.852 1.00 95.19 372 GLY A N 1
ATOM 2826 C CA . GLY A 1 372 ? 29.162 5.012 -52.266 1.00 95.19 372 GLY A CA 1
ATOM 2827 C C . GLY A 1 372 ? 29.677 3.616 -51.905 1.00 95.19 372 GLY A C 1
ATOM 2828 O O . GLY A 1 372 ? 28.924 2.804 -51.369 1.00 95.19 372 GLY A O 1
ATOM 2829 N N . GLN A 1 373 ? 30.973 3.350 -52.105 1.00 94.31 373 GLN A N 1
ATOM 2830 C CA . GLN A 1 373 ? 31.597 2.079 -51.722 1.00 94.31 373 GLN A CA 1
ATOM 2831 C C . GLN A 1 373 ? 31.639 1.869 -50.205 1.00 94.31 373 GLN A C 1
ATOM 2833 O O . GLN A 1 373 ? 31.456 0.742 -49.748 1.00 94.31 373 GLN A O 1
ATOM 2838 N N . ILE A 1 374 ? 31.838 2.929 -49.418 1.00 93.62 374 ILE A N 1
ATOM 2839 C CA . ILE A 1 374 ? 31.798 2.854 -47.951 1.00 93.62 374 ILE A CA 1
ATOM 2840 C C . ILE A 1 374 ? 30.372 2.582 -47.457 1.00 93.62 374 ILE A C 1
ATOM 2842 O O . ILE A 1 374 ? 30.187 1.767 -46.561 1.00 93.62 374 ILE A O 1
ATOM 2846 N N . ILE A 1 375 ? 29.347 3.202 -48.049 1.00 94.50 375 ILE A N 1
ATOM 2847 C CA . ILE A 1 375 ? 27.946 2.895 -47.713 1.00 94.50 375 ILE A CA 1
ATOM 2848 C C . ILE A 1 375 ? 27.617 1.448 -48.103 1.00 94.50 375 ILE A C 1
ATOM 2850 O O . ILE A 1 375 ? 27.000 0.717 -47.328 1.00 94.50 375 ILE A O 1
ATOM 2854 N N . ALA A 1 376 ? 28.056 1.012 -49.286 1.00 94.38 376 ALA A N 1
ATOM 2855 C CA . ALA A 1 376 ? 27.785 -0.327 -49.790 1.00 94.38 376 ALA A CA 1
ATOM 2856 C C . ALA A 1 376 ? 28.439 -1.419 -48.937 1.00 94.38 376 ALA A C 1
ATOM 2858 O O . ALA A 1 376 ? 27.756 -2.364 -48.546 1.00 94.38 376 ALA A O 1
ATOM 2859 N N . ASN A 1 377 ? 29.731 -1.276 -48.636 1.00 92.00 377 ASN A N 1
ATOM 2860 C CA . ASN A 1 377 ? 30.558 -2.340 -48.058 1.00 92.00 377 ASN A CA 1
ATOM 2861 C C . ASN A 1 377 ? 30.886 -2.134 -46.571 1.00 92.00 377 ASN A C 1
ATOM 2863 O O . ASN A 1 377 ? 31.380 -3.053 -45.920 1.00 92.00 377 ASN A O 1
ATOM 2867 N N . GLY A 1 378 ? 30.584 -0.958 -46.025 1.00 89.31 378 GLY A N 1
ATOM 2868 C CA . GLY A 1 378 ? 30.897 -0.567 -44.656 1.00 89.31 378 GLY A CA 1
ATOM 2869 C C . GLY A 1 378 ? 32.220 0.187 -44.546 1.00 89.31 378 GLY A C 1
ATOM 2870 O O . GLY A 1 378 ? 33.013 0.267 -45.488 1.00 89.31 378 GLY A O 1
ATOM 2871 N N . SER A 1 379 ? 32.469 0.764 -43.369 1.00 86.19 379 SER A N 1
ATOM 2872 C CA . SER A 1 379 ? 33.707 1.505 -43.122 1.00 86.19 379 SER A CA 1
ATOM 2873 C C . SER A 1 379 ? 34.902 0.553 -42.961 1.00 86.19 379 SER A C 1
ATOM 2875 O O . SER A 1 379 ? 34.853 -0.366 -42.137 1.00 86.19 379 SER A O 1
ATOM 2877 N N . PRO A 1 380 ? 36.022 0.793 -43.670 1.00 77.12 380 PRO A N 1
ATOM 2878 C CA . PRO A 1 380 ? 37.224 -0.029 -43.531 1.00 77.12 380 PRO A CA 1
ATOM 2879 C C . PRO A 1 380 ? 37.938 0.190 -42.188 1.00 77.12 380 PRO A C 1
ATOM 2881 O O . PRO A 1 380 ? 38.667 -0.688 -41.724 1.00 77.12 380 PRO A O 1
ATOM 2884 N N . SER A 1 381 ? 37.726 1.347 -41.553 1.00 72.69 381 SER A N 1
ATOM 2885 C CA . SER A 1 381 ? 38.409 1.775 -40.327 1.00 72.69 381 SER A CA 1
ATOM 2886 C C . SER A 1 381 ? 37.529 1.718 -39.076 1.00 72.69 381 SER A C 1
ATOM 2888 O O . SER A 1 381 ? 38.064 1.620 -37.971 1.00 72.69 381 SER A O 1
ATOM 2890 N N . HIS A 1 382 ? 36.197 1.717 -39.214 1.00 73.19 382 HIS A N 1
ATOM 2891 C CA . HIS A 1 382 ? 35.276 1.737 -38.076 1.00 73.19 382 HIS A CA 1
ATOM 2892 C C . HIS A 1 382 ? 34.224 0.632 -38.136 1.00 73.19 382 HIS A C 1
ATOM 2894 O O . HIS A 1 382 ? 33.352 0.592 -38.996 1.00 73.19 382 HIS A O 1
ATOM 2900 N N . ARG A 1 383 ? 34.249 -0.233 -37.119 1.00 70.81 383 ARG A N 1
ATOM 2901 C CA . ARG A 1 383 ? 33.331 -1.374 -36.975 1.00 70.81 383 ARG A CA 1
ATOM 2902 C C . ARG A 1 383 ? 31.869 -0.983 -36.705 1.00 70.81 383 ARG A C 1
ATOM 2904 O O . ARG A 1 383 ? 31.023 -1.864 -36.677 1.00 70.81 383 ARG A O 1
ATOM 2911 N N . SER A 1 384 ? 31.570 0.292 -36.477 1.00 75.75 384 SER A N 1
ATOM 2912 C CA . SER A 1 384 ? 30.217 0.797 -36.214 1.00 75.75 384 SER A CA 1
ATOM 2913 C C . SER A 1 384 ? 29.403 1.082 -37.480 1.00 75.75 384 SER A C 1
ATOM 2915 O O . SER A 1 384 ? 28.201 1.306 -37.369 1.00 75.75 384 SER A O 1
ATOM 2917 N N . MET A 1 385 ? 30.025 1.067 -38.666 1.00 86.00 385 MET A N 1
ATOM 2918 C CA . MET A 1 385 ? 29.350 1.300 -39.947 1.00 86.00 385 MET A CA 1
ATOM 2919 C C . MET A 1 385 ? 29.375 0.022 -40.805 1.00 86.00 385 MET A C 1
ATOM 2921 O O . MET A 1 385 ? 30.345 -0.184 -41.541 1.00 86.00 385 MET A O 1
ATOM 2925 N N . PRO A 1 386 ? 28.350 -0.849 -40.699 1.00 86.81 386 PRO A N 1
ATOM 2926 C CA . PRO A 1 386 ? 28.207 -2.018 -41.569 1.00 86.81 386 PRO A CA 1
ATOM 2927 C C . PRO A 1 386 ? 27.991 -1.633 -43.034 1.00 86.81 386 PRO A C 1
ATOM 2929 O O . PRO A 1 386 ? 27.641 -0.497 -43.345 1.00 86.81 386 PRO A O 1
ATOM 2932 N N . GLY A 1 387 ? 28.152 -2.604 -43.933 1.00 90.31 387 GLY A N 1
ATOM 2933 C CA . GLY A 1 387 ? 27.775 -2.447 -45.335 1.00 90.31 387 GLY A CA 1
ATOM 2934 C C . GLY A 1 387 ? 26.271 -2.568 -45.540 1.00 90.31 387 GLY A C 1
ATOM 2935 O O . GLY A 1 387 ? 25.669 -3.573 -45.172 1.00 90.31 387 GLY A O 1
ATOM 2936 N N . PHE A 1 388 ? 25.661 -1.549 -46.139 1.00 91.88 388 PHE A N 1
ATOM 2937 C CA . PHE A 1 388 ? 24.216 -1.469 -46.336 1.00 91.88 388 PHE A CA 1
ATOM 2938 C C . PHE A 1 388 ? 23.748 -2.081 -47.663 1.00 91.88 388 PHE A C 1
ATOM 2940 O O . PHE A 1 388 ? 22.541 -2.217 -47.864 1.00 91.88 388 PHE A O 1
ATOM 2947 N N . SER A 1 389 ? 24.655 -2.483 -48.561 1.00 92.75 389 SER A N 1
ATOM 2948 C CA . SER A 1 389 ? 24.265 -3.117 -49.826 1.00 92.75 389 SER A CA 1
ATOM 2949 C C . SER A 1 389 ? 23.678 -4.509 -49.604 1.00 92.75 389 SER A C 1
ATOM 2951 O O . SER A 1 389 ? 24.238 -5.327 -48.869 1.00 92.75 389 SER A O 1
ATOM 2953 N N . LYS A 1 390 ? 22.612 -4.839 -50.342 1.00 90.56 390 LYS A N 1
ATOM 2954 C CA . LYS A 1 390 ? 22.066 -6.206 -50.428 1.00 90.56 390 LYS A CA 1
ATOM 2955 C C . LYS A 1 390 ? 23.120 -7.263 -50.762 1.00 90.56 390 LYS A C 1
ATOM 2957 O O . LYS A 1 390 ? 23.010 -8.388 -50.284 1.00 90.56 390 LYS A O 1
ATOM 2962 N N . LYS A 1 391 ? 24.170 -6.906 -51.513 1.00 90.00 391 LYS A N 1
ATOM 2963 C CA . LYS A 1 391 ? 25.265 -7.821 -51.892 1.00 90.00 391 LYS A CA 1
ATOM 2964 C C . LYS A 1 391 ? 26.104 -8.288 -50.702 1.00 90.00 391 LYS A C 1
ATOM 2966 O O . LYS A 1 391 ? 26.699 -9.357 -50.768 1.00 90.00 391 LYS A O 1
ATOM 2971 N N . VAL A 1 392 ? 26.132 -7.512 -49.619 1.00 86.50 392 VAL A N 1
ATOM 2972 C CA . VAL A 1 392 ? 26.863 -7.840 -48.385 1.00 86.50 392 VAL A CA 1
ATOM 2973 C C . VAL A 1 392 ? 25.922 -8.114 -47.208 1.00 86.50 392 VAL A C 1
ATOM 2975 O O . VAL A 1 392 ? 26.369 -8.191 -46.070 1.00 86.50 392 VAL A O 1
ATOM 2978 N N . GLY A 1 393 ? 24.622 -8.300 -47.466 1.00 84.06 393 GLY A N 1
ATOM 2979 C CA . GLY A 1 393 ? 23.617 -8.613 -46.445 1.00 84.06 393 GLY A CA 1
ATOM 2980 C C . GLY A 1 393 ? 22.924 -7.401 -45.815 1.00 84.06 393 GLY A C 1
ATOM 2981 O O . GLY A 1 393 ? 22.252 -7.563 -44.799 1.00 84.06 393 GLY A O 1
ATOM 2982 N N . GLY A 1 394 ? 23.082 -6.207 -46.392 1.00 88.25 394 GLY A N 1
ATOM 2983 C CA . GLY A 1 394 ? 22.356 -4.995 -46.011 1.00 88.25 394 GLY A CA 1
ATOM 2984 C C . GLY A 1 394 ? 21.007 -4.808 -46.721 1.00 88.25 394 GLY A C 1
ATOM 2985 O O . GLY A 1 394 ? 20.659 -5.579 -47.616 1.00 88.25 394 GLY A O 1
ATOM 2986 N N . PRO A 1 395 ? 20.204 -3.804 -46.330 1.00 89.94 395 PRO A N 1
ATOM 2987 C CA . PRO A 1 395 ? 18.839 -3.653 -46.835 1.00 89.94 395 PRO A CA 1
ATOM 2988 C C . PRO A 1 395 ? 18.737 -2.894 -48.172 1.00 89.94 395 PRO A C 1
ATOM 2990 O O . PRO A 1 395 ? 17.690 -2.955 -48.822 1.00 89.94 395 PRO A O 1
ATOM 2993 N N . LEU A 1 396 ? 19.787 -2.185 -48.602 1.00 93.19 396 LEU A N 1
ATOM 2994 C CA . LEU A 1 396 ? 19.713 -1.187 -49.675 1.00 93.19 396 LEU A CA 1
ATOM 2995 C C . LEU A 1 396 ? 20.092 -1.742 -51.053 1.00 93.19 396 LEU A C 1
ATOM 2997 O O . LEU A 1 396 ? 21.032 -2.529 -51.204 1.00 93.19 396 LEU A O 1
ATOM 3001 N N . THR A 1 397 ? 19.365 -1.303 -52.082 1.00 95.06 397 THR A N 1
ATOM 3002 C CA . THR A 1 397 ? 19.739 -1.515 -53.491 1.00 95.06 397 THR A CA 1
ATOM 3003 C C . THR A 1 397 ? 20.834 -0.539 -53.931 1.00 95.06 397 THR A C 1
ATOM 3005 O O . THR A 1 397 ? 21.026 0.507 -53.311 1.00 95.06 397 THR A O 1
ATOM 3008 N N . ASP A 1 398 ? 21.517 -0.844 -55.038 1.00 95.12 398 ASP A N 1
ATOM 3009 C CA . ASP A 1 398 ? 22.529 0.054 -55.618 1.00 95.12 398 ASP A CA 1
ATOM 3010 C C . ASP A 1 398 ? 21.927 1.447 -55.921 1.00 95.12 398 ASP A C 1
ATOM 3012 O O . ASP A 1 398 ? 22.498 2.465 -55.538 1.00 95.12 398 ASP A O 1
ATOM 3016 N N . THR A 1 399 ? 20.703 1.502 -56.462 1.00 95.94 399 THR A N 1
ATOM 3017 C CA . THR A 1 399 ? 19.967 2.755 -56.723 1.00 95.94 399 THR A CA 1
ATOM 3018 C C . THR A 1 399 ? 19.691 3.568 -55.455 1.00 95.94 399 THR A C 1
ATOM 3020 O O . THR A 1 399 ? 19.767 4.797 -55.465 1.00 95.94 399 THR A O 1
ATOM 3023 N N . GLN A 1 400 ? 19.372 2.907 -54.338 1.00 96.31 400 GLN A N 1
ATOM 3024 C CA . GLN A 1 400 ? 19.161 3.594 -53.062 1.00 96.31 400 GLN A CA 1
ATOM 3025 C C . GLN A 1 400 ? 20.470 4.190 -52.534 1.00 96.31 400 GLN A C 1
ATOM 3027 O O . GLN A 1 400 ? 20.478 5.333 -52.081 1.00 96.31 400 GLN A O 1
ATOM 3032 N N . ILE A 1 401 ? 21.584 3.468 -52.659 1.00 96.56 401 ILE A N 1
ATOM 3033 C CA . ILE A 1 401 ? 22.909 3.964 -52.265 1.00 96.56 401 ILE A CA 1
ATOM 3034 C C . ILE A 1 401 ? 23.308 5.174 -53.118 1.00 96.56 401 ILE A C 1
ATOM 3036 O O . ILE A 1 401 ? 23.698 6.206 -52.573 1.00 96.56 401 ILE A O 1
ATOM 3040 N N . GLU A 1 402 ? 23.134 5.099 -54.439 1.00 96.19 402 GLU A N 1
ATOM 3041 C CA . GLU A 1 402 ? 23.373 6.225 -55.351 1.00 96.19 402 GLU A CA 1
ATOM 3042 C C . GLU A 1 402 ? 22.530 7.452 -54.982 1.00 96.19 402 GLU A C 1
ATOM 3044 O O . GLU A 1 402 ? 23.026 8.581 -54.988 1.00 96.19 402 GLU A O 1
ATOM 3049 N N . SER A 1 403 ? 21.266 7.241 -54.600 1.00 97.50 403 SER A N 1
ATOM 3050 C CA . SER A 1 403 ? 20.380 8.330 -54.187 1.00 97.50 403 SER A CA 1
ATOM 3051 C C . SER A 1 403 ? 20.856 9.036 -52.909 1.00 97.50 403 SER A C 1
ATOM 3053 O O . SER A 1 403 ? 20.756 10.260 -52.827 1.00 97.50 403 SER A O 1
ATOM 3055 N N . ILE A 1 404 ? 21.434 8.299 -51.949 1.00 96.88 404 ILE A N 1
ATOM 3056 C CA . ILE A 1 404 ? 22.032 8.878 -50.737 1.00 96.88 404 ILE A CA 1
ATOM 3057 C C . ILE A 1 404 ? 23.263 9.705 -51.110 1.00 96.88 404 ILE A C 1
ATOM 3059 O O . ILE A 1 404 ? 23.386 10.842 -50.666 1.00 96.88 404 ILE A O 1
ATOM 3063 N N . VAL A 1 405 ? 24.158 9.176 -51.950 1.00 96.38 405 VAL A N 1
ATOM 3064 C CA . VAL A 1 405 ? 25.362 9.906 -52.389 1.00 96.38 405 VAL A CA 1
ATOM 3065 C C . VAL A 1 405 ? 24.982 11.201 -53.111 1.00 96.38 405 VAL A C 1
ATOM 3067 O O . VAL A 1 405 ? 25.575 12.249 -52.858 1.00 96.38 405 VAL A O 1
ATOM 3070 N N . LYS A 1 406 ? 23.948 11.161 -53.962 1.00 95.75 406 LYS A N 1
ATOM 3071 C CA . LYS A 1 406 ? 23.409 12.354 -54.625 1.00 95.75 406 LYS A CA 1
ATOM 3072 C C . LYS A 1 406 ? 22.883 13.383 -53.620 1.00 95.75 406 LYS A C 1
ATOM 3074 O O . LYS A 1 406 ? 23.139 14.571 -53.790 1.00 95.75 406 LYS A O 1
ATOM 3079 N N . HIS A 1 407 ? 22.180 12.941 -52.581 1.00 96.00 407 HIS A N 1
ATOM 3080 C CA . HIS A 1 407 ? 21.696 13.827 -51.523 1.00 96.00 407 HIS A CA 1
ATOM 3081 C C . HIS A 1 407 ? 22.845 14.433 -50.697 1.00 96.00 407 HIS A C 1
ATOM 3083 O O . HIS A 1 407 ? 22.875 15.641 -50.478 1.00 96.00 407 HIS A O 1
ATOM 3089 N N . LEU A 1 408 ? 23.847 13.635 -50.313 1.00 95.56 408 LEU A N 1
ATOM 3090 C CA . LEU A 1 408 ? 25.037 14.123 -49.602 1.00 95.56 408 LEU A CA 1
ATOM 3091 C C . LEU A 1 408 ? 25.808 15.168 -50.413 1.00 95.56 408 LEU A C 1
ATOM 3093 O O . LEU A 1 408 ? 26.296 16.146 -49.847 1.00 95.56 408 LEU A O 1
ATOM 3097 N N . LYS A 1 409 ? 25.873 14.999 -51.738 1.00 94.25 409 LYS A N 1
ATOM 3098 C CA . LYS A 1 409 ? 26.427 16.010 -52.641 1.00 94.25 409 LYS A CA 1
ATOM 3099 C C . LYS A 1 409 ? 25.663 17.335 -52.548 1.00 94.25 409 LYS A C 1
ATOM 3101 O O . LYS A 1 409 ? 26.305 18.366 -52.401 1.00 94.25 409 LYS A O 1
ATOM 3106 N N . GLN A 1 410 ? 24.328 17.309 -52.570 1.00 92.75 410 GLN A N 1
ATOM 3107 C CA . GLN A 1 410 ? 23.507 18.522 -52.429 1.00 92.75 410 GLN A CA 1
ATOM 3108 C C . GLN A 1 410 ? 23.747 19.216 -51.082 1.00 92.75 410 GLN A C 1
ATOM 3110 O O . GLN A 1 410 ? 23.931 20.429 -51.039 1.00 92.75 410 GLN A O 1
ATOM 3115 N N . LEU A 1 411 ? 23.807 18.448 -49.989 1.00 91.00 411 LEU A N 1
ATOM 3116 C CA . LEU A 1 411 ? 24.103 18.995 -48.663 1.00 91.00 411 LEU A CA 1
ATOM 3117 C C . LEU A 1 411 ? 25.515 19.595 -48.582 1.00 91.00 411 LEU A C 1
ATOM 3119 O O . LEU A 1 411 ? 25.705 20.640 -47.968 1.00 91.00 411 LEU A O 1
ATOM 3123 N N . SER A 1 412 ? 26.503 18.961 -49.216 1.00 92.06 412 SER A N 1
ATOM 3124 C CA . SER A 1 412 ? 27.872 19.480 -49.287 1.00 92.06 412 SER A CA 1
ATOM 3125 C C . SER A 1 412 ? 27.971 20.770 -50.103 1.00 92.06 412 SER A C 1
ATOM 3127 O O . SER A 1 412 ? 28.651 21.712 -49.699 1.00 92.06 412 SER A O 1
ATOM 3129 N N . GLU A 1 413 ? 27.275 20.837 -51.238 1.00 89.94 413 GLU A N 1
ATOM 3130 C CA . GLU A 1 413 ? 27.203 22.040 -52.069 1.00 89.94 413 GLU A CA 1
ATOM 3131 C C . GLU A 1 413 ? 26.537 23.201 -51.318 1.00 89.94 413 GLU A C 1
ATOM 3133 O O . GLU A 1 413 ? 27.019 24.331 -51.410 1.00 89.94 413 GLU A O 1
ATOM 3138 N N . LEU A 1 414 ? 25.497 22.918 -50.527 1.00 87.00 414 LEU A N 1
ATOM 3139 C CA . LEU A 1 414 ? 24.838 23.894 -49.658 1.00 87.00 414 LEU A CA 1
ATOM 3140 C C . LEU A 1 414 ? 25.770 24.392 -48.539 1.00 87.00 414 LEU A C 1
ATOM 3142 O O . LEU A 1 414 ? 25.946 25.596 -48.378 1.00 87.00 414 LEU A O 1
ATOM 3146 N N . GLU A 1 415 ? 26.427 23.483 -47.810 1.00 85.88 415 GLU A N 1
ATOM 3147 C CA . GLU A 1 415 ? 27.386 23.816 -46.738 1.00 85.88 415 GLU A CA 1
ATOM 3148 C C . GLU A 1 415 ? 28.561 24.664 -47.261 1.00 85.88 415 GLU A C 1
ATOM 3150 O O . GLU A 1 415 ? 29.070 25.549 -46.575 1.00 85.88 415 GLU A O 1
ATOM 3155 N N . ARG A 1 416 ? 28.987 24.417 -48.505 1.00 80.06 416 ARG A N 1
ATOM 3156 C CA . ARG A 1 416 ? 30.067 25.158 -49.177 1.00 80.06 416 ARG A CA 1
ATOM 3157 C C . ARG A 1 416 ? 29.591 26.438 -49.871 1.00 80.06 416 ARG A C 1
ATOM 3159 O O . ARG A 1 416 ? 30.414 27.122 -50.477 1.00 80.06 416 ARG A O 1
ATOM 3166 N N . GLY A 1 417 ? 28.297 26.760 -49.809 1.00 78.94 417 GLY A N 1
ATOM 3167 C CA . GLY A 1 417 ? 27.709 27.950 -50.430 1.00 78.94 417 GLY A CA 1
ATOM 3168 C C . GLY A 1 417 ? 27.725 27.946 -51.965 1.00 78.94 417 GLY A C 1
ATOM 3169 O O . GLY A 1 417 ? 27.675 29.013 -52.575 1.00 78.94 417 GLY A O 1
ATOM 3170 N N . ILE A 1 418 ? 27.826 26.769 -52.592 1.00 71.75 418 ILE A N 1
ATOM 3171 C CA . ILE A 1 418 ? 27.833 26.582 -54.055 1.00 71.75 418 ILE A CA 1
ATOM 3172 C C . ILE A 1 418 ? 26.407 26.676 -54.618 1.00 71.75 418 ILE A C 1
ATOM 3174 O O . ILE A 1 418 ? 26.204 27.153 -55.734 1.00 71.75 418 ILE A O 1
ATOM 3178 N N . VAL A 1 419 ? 25.415 26.256 -53.834 1.00 61.72 419 VAL A N 1
ATOM 3179 C CA . VAL A 1 419 ? 23.984 26.346 -54.149 1.00 61.72 419 VAL A CA 1
ATOM 3180 C C . VAL A 1 419 ? 23.294 27.034 -52.966 1.00 61.72 419 VAL A C 1
ATOM 3182 O O . VAL A 1 419 ? 23.718 26.844 -51.827 1.00 61.72 419 VAL A O 1
ATOM 3185 N N . ARG A 1 420 ? 22.301 27.892 -53.236 1.00 51.31 420 ARG A N 1
ATOM 3186 C CA . ARG A 1 420 ? 21.542 28.629 -52.210 1.00 51.31 420 ARG A CA 1
ATOM 3187 C C . ARG A 1 420 ? 20.251 27.928 -51.836 1.00 51.31 420 ARG A C 1
ATOM 3189 O O . ARG A 1 420 ? 19.583 27.438 -52.774 1.00 51.31 420 ARG A O 1
#

Nearest PDB structures (foldseek):
  1wub-assembly1_A  TM=7.961E-01  e=3.618E-13  Thermus thermophilus
  5w39-assembly1_A  TM=7.983E-01  e=5.362E-09  Campylobacter jejuni
  5w2x-assembly1_A  TM=8.180E-01  e=1.457E-08  Campylobacter jejuni
  5w2d-assembly1_A  TM=7.990E-01  e=1.378E-08  Campylobacter jejuni
  5w17-assembly1_A  TM=7.949E-01  e=2.401E-08  Campylobacter jejuni subsp. jejuni NCTC 11168 = ATCC 700819